Protein AF-A0A7C6ZR10-F1 (afdb_monomer)

Secondary structure (DSSP, 8-state):
---------------------------PPPP------------PPPPPP------GGGEEEEE--GGGGSS---HHHHHHHHHTTPPEEEEEE-SS-STT-TTS--PPPPP-----EEEEEEEEPSS-TT-TTEEEHHHH-HHHHHHHHHHHHH----PPPSS----EEEEEEEEEEEPPTT--EEEEEEEEEE--BSS--EEEEEEESSSSEEEEEEEEPPBTTSPPPPPEEEEEEE--SSS-TTSEEEEEEEEEEETT--S--SEEEEEEEEEEEE------TT----EE-TT-STTSEEEEEEEE-SS----TTHHHHHHHHHHHTT--EEEEE---SSSSTTTS----GGGGGSB---HHHHHHHHHHHS-TTS--EEEEEESTTSSS--GGG-TTTHHHHHHHHHHHHHHHHHHTTTT--EEEE-B-TTSTTT---HHHHHHHHHHHHHHHHHH-TTPEEEEEEES-SSHHHHHHHHHHHHHHTTTS-TT-S-SEEEEEE---TTSEETTEE--SGGGGGSSSS-TTHHHHHHHHHTT-TTPPEEEEEE----GGG---HHHHH-HHHHTT---HHHHHHHHHHHHHIIIIIS---TTS--EEEEEES-SB-EEEETTTTT-TT--SEEEE---SB---BTTTTB-SPPB-HHHHHHHHTT-HHHHHHHTT-------

Foldseek 3Di:
DDDDDDDDDDDDDDDDDDDDDDDDDDDDDDDDDDDDDDDDDDPPDDDDPQPDDDALLQEFEFEFDPVLVPDDQDCVNQVQCQQVQHWHKDKDFDPDQQVPQPQQDADDDDPDDPDAFKDWQDWDDPPPPPPNQKDKVVVRCVPVVVVVVVVCVVDDDDDDDPDDPFDKDKTKMKGKYFADLQFFKKKKKKWKKAAADCDKKKKWKFKDLRSTMTITIMGIHHHPVDHTDDTGMYIYMDGPPDRRPVRMMMMMIMIMDTPPDPDDHRIDIGRITMITGRHDQFQQLAQDDWDAAPQFFAPRTFFEAFEDEQAADDFSCGLLQLLVLCQLLVHQEYEYEQALFRDDPPSTQAGDDPVQLGFRGPVSSVSVNLSSQRPPVRHHAYAYEQAPRRTSYPLLVPPVRLVVNLVSSLVVLLVVLLVCSRRHQEYEYYAACQDPVRHHQLLSLLVSLQSNLVSSCVRRVRYFYESYEHAELAPSSLVSLLSNLVNNVVVDPQQRSGQAYHYAYAFACRADDVRFTDQALCSQPVDVPGSCVSVCVSCVVSNNNQHEYEHQEDFAQQCVVPPDPLQVLQVRNVRRHHHLLRRQVRVLVNCCSQGRSSPDHSSGNGHRYYYYHHAEKDWDACVVVVSPPRGDTHTRGRHQWYGADVVVPRSDTHGGLNSQSSSCPPPPQSSCVSSVNDDPPDD

Sequence (683 aa):
MPGRVQHKIWRIVRMGLHLLVWLGVMTPTPLVAQQHATSRHEPASSPPAATLYLPPHYVQAHIIQPGDFASPWDAADQLPLWQHSLPTPEVVTLPVNALASPTLAHTAPAPATQSFGWKVQMRAAWPFSTHPACRSLSTLTGLRHNMEARLRRAWPTAAPSPSPIIGEYRRRWVCVFPSPAQATNFLVQFSLRLDARAFAEALFVGASTDGRTFWGRRWRTPALTDPSAAEQVQRVYFPPVAPPSAGRVALLWELRQPTQVRQPTGIHLANITVEAFVPPPAGCEQLDPTLALPGAPGNGQVSKGLNLPPYPDLTPTGLAGHVARLRALGVQWVRVEMQGRAGSEPDGLAVPGRGGLLGYVDLKHYDALFDLLCHRKSPIAVLGLLDNMLMPADGWRSRQDAAAYRQGFTTLAAWLAHYYADRVSAWEVWNEPDHVNSYLPPGEFAALLAETGAAIRRSAPTARIVSGGLSSVGPAAVTHLRQTLAALARSVPPGEAFDVMGVHLYPNAEYCTGAQPVRDPTFLYGDTPTVLVRLMQALAAAGYANRPLWVTEIGWNRAGDSNNPATQRCACVAATLVTGIEQAAYLPQAFDILLRESAWPSTAPGVTKVFWYQYADVGLRAAAAGCGDVAGVVDWWYGLYSGVDGGAGIREPQPNPAACTFRAWPDAAAVAACLGQSKSTGE

Nearest PDB structures (foldseek):
  7vrp-assembly1_J  TM=1.927E-01  e=8.535E-02  Infectious bursal disease virus
  2df7-assembly1_O  TM=1.882E-01  e=2.461E-01  Infectious bursal disease virus
  2df7-assembly1_F  TM=1.756E-01  e=2.320E-01  Infectious bursal disease virus
  2df7-assembly1_E  TM=1.601E-01  e=1.945E-01  Infectious bursal disease virus
  2df7-assembly1_J  TM=1.587E-01  e=3.714E-01  Infectious bursal disease virus

Solvent-accessible surface area (backbone atoms only — not comparable to full-atom values): 37681 Å² total; per-residue (Å²): 136,87,80,89,81,90,87,81,90,91,85,89,88,82,91,88,88,83,90,88,83,92,85,90,82,88,82,83,80,85,79,85,80,85,78,91,77,93,76,82,94,70,90,74,74,80,76,79,76,82,72,88,80,72,63,52,70,52,46,50,30,36,47,60,54,79,71,69,65,72,55,87,78,52,71,80,59,40,48,62,33,30,74,73,62,37,56,39,76,47,77,50,76,49,98,57,50,60,80,77,38,89,85,54,48,74,59,73,74,73,79,89,66,95,70,60,42,81,41,79,78,43,77,51,65,75,74,53,87,80,43,72,40,37,44,49,50,82,74,71,40,67,68,57,59,54,50,53,63,44,49,62,70,74,55,90,78,80,86,86,73,100,63,88,79,76,44,77,42,74,51,44,37,42,33,44,43,66,36,63,93,66,46,64,34,33,38,44,34,29,35,38,29,34,35,42,29,97,60,70,36,34,42,34,47,23,44,17,58,79,22,29,56,24,51,34,39,35,35,43,35,37,47,65,92,44,79,55,50,68,78,37,33,38,35,43,35,46,53,67,92,56,85,45,88,76,42,33,40,32,38,42,40,36,44,38,36,56,63,83,64,95,63,82,78,45,70,46,66,42,80,31,33,32,30,38,29,23,73,62,97,60,83,23,23,74,44,76,58,61,45,84,38,90,70,20,50,54,87,18,60,33,31,49,26,31,31,40,63,68,76,65,79,95,32,94,62,36,72,65,43,55,55,50,49,43,54,73,35,65,44,24,31,36,37,32,50,51,54,16,25,34,39,60,86,90,69,22,49,73,34,74,71,74,59,12,53,53,50,28,48,53,58,72,58,54,50,56,52,44,59,62,30,52,29,92,92,68,54,33,28,31,36,41,32,44,40,84,45,36,35,27,36,69,35,73,81,33,91,87,36,28,66,61,38,44,52,33,50,29,52,52,50,19,48,51,36,38,77,35,35,46,50,37,23,25,38,29,44,33,65,19,42,67,32,89,94,50,55,40,60,33,60,60,42,26,48,46,35,40,54,28,36,58,37,25,43,73,46,21,73,69,42,40,32,28,51,21,27,30,60,41,71,43,74,66,38,46,47,42,48,48,48,17,50,61,37,32,60,75,77,44,63,70,50,66,58,39,59,29,42,30,27,24,55,64,65,37,85,88,38,49,65,83,95,41,36,38,71,60,58,66,52,51,55,73,31,82,63,23,40,61,46,59,53,52,52,50,32,39,77,56,57,35,56,80,42,30,33,31,32,66,28,32,56,50,36,21,41,57,72,55,87,50,69,35,34,73,65,18,60,78,56,54,54,43,45,34,35,49,67,51,37,22,58,37,53,51,51,43,50,39,44,55,40,38,64,31,73,57,56,58,85,40,52,47,51,39,34,43,16,36,36,28,52,42,21,44,74,38,47,16,61,84,67,67,32,63,90,47,72,57,58,20,66,45,28,27,30,28,19,38,44,70,35,79,88,83,63,33,58,57,63,45,75,42,59,31,32,46,17,59,37,31,48,88,42,66,68,50,28,29,51,58,70,71,51,65,79,79,81,85,124

Radius of gyration: 30.38 Å; Cα contacts (8 Å, |Δi|>4): 1352; chains: 1; bounding box: 82×98×106 Å

pLDDT: mean 80.81, std 20.82, range [21.16, 98.62]

Mean predicted aligned error: 11.19 Å

Structure (mmCIF, N/CA/C/O backbone):
data_AF-A0A7C6ZR10-F1
#
_entry.id   AF-A0A7C6ZR10-F1
#
loop_
_atom_site.group_PDB
_atom_site.id
_atom_site.type_symbol
_atom_site.label_atom_id
_atom_site.label_alt_id
_atom_site.label_comp_id
_atom_site.label_asym_id
_atom_site.label_entity_id
_atom_site.label_seq_id
_atom_site.pdbx_PDB_ins_code
_atom_site.Cartn_x
_atom_site.Cartn_y
_atom_site.Cartn_z
_atom_site.occupancy
_atom_site.B_iso_or_equiv
_atom_site.auth_seq_id
_atom_site.auth_comp_id
_atom_site.auth_asym_id
_atom_site.auth_atom_id
_atom_site.pdbx_PDB_model_num
ATOM 1 N N . MET A 1 1 ? 11.489 62.388 -25.704 1.00 27.64 1 MET A N 1
ATOM 2 C CA . MET A 1 1 ? 12.179 63.555 -25.097 1.00 27.64 1 MET A CA 1
ATOM 3 C C . MET A 1 1 ? 11.130 64.436 -24.435 1.00 27.64 1 MET A C 1
ATOM 5 O O . MET A 1 1 ? 10.022 64.424 -24.959 1.00 27.64 1 MET A O 1
ATOM 9 N N . PRO A 1 2 ? 11.460 65.259 -23.424 1.00 46.97 2 PRO A N 1
ATOM 10 C CA . PRO A 1 2 ? 12.536 65.185 -22.421 1.00 46.97 2 PRO A CA 1
ATOM 11 C C . PRO A 1 2 ? 11.938 64.731 -21.056 1.00 46.97 2 PRO A C 1
ATOM 13 O O . PRO A 1 2 ? 10.775 64.364 -21.004 1.00 46.97 2 PRO A O 1
ATOM 16 N N . GLY A 1 3 ? 12.623 64.673 -19.913 1.00 26.97 3 GLY A N 1
ATOM 17 C CA . GLY A 1 3 ? 14.030 64.904 -19.583 1.00 26.97 3 GLY A CA 1
ATOM 18 C C . GLY A 1 3 ? 14.191 65.234 -18.087 1.00 26.97 3 GLY A C 1
ATOM 19 O O . GLY A 1 3 ? 13.310 65.821 -17.479 1.00 26.97 3 GLY A O 1
ATOM 20 N N . ARG A 1 4 ? 15.328 64.803 -17.529 1.00 32.53 4 ARG A N 1
ATOM 21 C CA . ARG A 1 4 ? 15.883 64.973 -16.161 1.00 32.53 4 ARG A CA 1
ATOM 22 C C . ARG A 1 4 ? 15.639 66.366 -15.516 1.00 32.53 4 ARG A C 1
ATOM 24 O O . ARG A 1 4 ? 15.457 67.336 -16.235 1.00 32.53 4 ARG A O 1
ATOM 31 N N . VAL A 1 5 ? 15.729 66.534 -14.185 1.00 31.62 5 VAL A N 1
ATOM 32 C CA . VAL A 1 5 ? 17.011 66.758 -13.459 1.00 31.62 5 VAL A CA 1
ATOM 33 C C . VAL A 1 5 ? 16.896 66.579 -11.922 1.00 31.62 5 VAL A C 1
ATOM 35 O O . VAL A 1 5 ? 16.023 67.158 -11.298 1.00 31.62 5 VAL A O 1
ATOM 38 N N . GLN A 1 6 ? 17.820 65.761 -11.378 1.00 34.88 6 GLN A N 1
ATOM 39 C CA . GLN A 1 6 ? 18.678 65.860 -10.160 1.00 34.88 6 GLN A CA 1
ATOM 40 C C . GLN A 1 6 ? 18.198 66.639 -8.904 1.00 34.88 6 GLN A C 1
ATOM 42 O O . GLN A 1 6 ? 17.673 67.735 -9.008 1.00 34.88 6 GLN A O 1
ATOM 47 N N . HIS A 1 7 ? 18.430 66.159 -7.670 1.00 30.08 7 HIS A N 1
ATOM 48 C CA . HIS A 1 7 ? 19.709 66.090 -6.902 1.00 30.08 7 HIS A CA 1
ATOM 49 C C . HIS A 1 7 ? 19.491 65.258 -5.585 1.00 30.08 7 HIS A C 1
ATOM 51 O O . HIS A 1 7 ? 18.345 64.940 -5.303 1.00 30.08 7 HIS A O 1
ATOM 57 N N . LYS A 1 8 ? 20.441 64.874 -4.694 1.00 27.59 8 LYS A N 1
ATOM 58 C CA . LYS A 1 8 ? 21.928 64.938 -4.579 1.00 27.59 8 LYS A CA 1
ATOM 59 C C . LYS A 1 8 ? 22.445 63.866 -3.564 1.00 27.59 8 LYS A C 1
ATOM 61 O O . LYS A 1 8 ? 21.877 63.755 -2.493 1.00 27.59 8 LYS A O 1
ATOM 66 N N . ILE A 1 9 ? 23.541 63.161 -3.901 1.00 28.66 9 ILE A N 1
ATOM 67 C CA . ILE A 1 9 ? 24.805 62.933 -3.127 1.00 28.66 9 ILE A CA 1
ATOM 68 C C . ILE A 1 9 ? 24.688 62.621 -1.602 1.00 28.66 9 ILE A C 1
ATOM 70 O O . ILE A 1 9 ? 24.201 63.449 -0.847 1.00 28.66 9 ILE A O 1
ATOM 74 N N . TRP A 1 10 ? 25.191 61.483 -1.083 1.00 23.75 10 TRP A N 1
ATOM 75 C CA . TRP A 1 10 ? 26.633 61.226 -0.822 1.00 23.75 10 TRP A CA 1
ATOM 76 C C . TRP A 1 10 ? 27.154 59.809 -1.160 1.00 23.75 10 TRP A C 1
ATOM 78 O O . TRP A 1 10 ? 26.401 58.851 -1.298 1.00 23.75 10 TRP A O 1
ATOM 88 N N . ARG A 1 11 ? 28.484 59.709 -1.327 1.00 24.95 11 ARG A N 1
ATOM 89 C CA . ARG A 1 11 ? 29.284 58.520 -1.704 1.00 24.95 11 ARG A CA 1
ATOM 90 C C . ARG A 1 11 ? 30.272 58.156 -0.585 1.00 24.95 11 ARG A C 1
ATOM 92 O O . ARG A 1 11 ? 30.678 59.052 0.142 1.00 24.95 11 ARG A O 1
ATOM 99 N N . ILE A 1 12 ? 30.829 56.939 -0.631 1.00 24.28 12 ILE A N 1
ATOM 100 C CA . ILE A 1 12 ? 32.286 56.705 -0.794 1.00 24.28 12 ILE A CA 1
ATOM 101 C C . ILE A 1 12 ? 32.514 55.314 -1.426 1.00 24.28 12 ILE A C 1
ATOM 103 O O . ILE A 1 12 ? 31.670 54.431 -1.312 1.00 24.28 12 ILE A O 1
ATOM 107 N N . VAL A 1 13 ? 33.602 55.163 -2.194 1.00 22.56 13 VAL A N 1
ATOM 108 C CA . VAL A 1 13 ? 33.908 54.015 -3.075 1.00 22.56 13 VAL A CA 1
ATOM 109 C C . VAL A 1 13 ? 35.422 53.775 -3.115 1.00 22.56 13 VAL A C 1
ATOM 111 O O . VAL A 1 13 ? 36.155 54.754 -3.250 1.00 22.56 13 VAL A O 1
ATOM 114 N N . ARG A 1 14 ? 35.857 52.501 -3.100 1.00 23.08 14 ARG A N 1
ATOM 115 C CA . ARG A 1 14 ? 36.974 51.864 -3.866 1.00 23.08 14 ARG A CA 1
ATOM 116 C C . ARG A 1 14 ? 37.272 50.492 -3.225 1.00 23.08 14 ARG A C 1
ATOM 118 O O . ARG A 1 14 ? 37.330 50.430 -2.008 1.00 23.08 14 ARG A O 1
ATOM 125 N N . MET A 1 15 ? 37.330 49.338 -3.902 1.00 21.16 15 MET A N 1
ATOM 126 C CA . MET A 1 15 ? 37.845 48.930 -5.228 1.00 21.16 15 MET A CA 1
ATOM 127 C C . MET A 1 15 ? 39.382 48.840 -5.294 1.00 21.16 15 MET A C 1
ATOM 129 O O . MET A 1 15 ? 40.059 49.863 -5.275 1.00 21.16 15 MET A O 1
ATOM 133 N N . GLY A 1 16 ? 39.899 47.614 -5.445 1.00 22.11 16 GLY A N 1
ATOM 134 C CA . GLY A 1 16 ? 41.313 47.281 -5.665 1.00 22.11 16 GLY A CA 1
ATOM 135 C C . GLY A 1 16 ? 41.490 45.767 -5.863 1.00 22.11 16 GLY A C 1
ATOM 136 O O . GLY A 1 16 ? 40.856 44.986 -5.161 1.00 22.11 16 GLY A O 1
ATOM 137 N N . LEU A 1 17 ? 42.291 45.358 -6.849 1.00 21.75 17 LEU A N 1
ATOM 138 C CA . LEU A 1 17 ? 42.431 43.980 -7.346 1.00 21.75 17 LEU A CA 1
ATOM 139 C C . LEU A 1 17 ? 43.896 43.513 -7.211 1.00 21.75 17 LEU A C 1
ATOM 141 O O . LEU A 1 17 ? 44.779 44.337 -7.430 1.00 21.75 17 LEU A O 1
ATOM 145 N N . HIS A 1 18 ? 44.111 42.214 -6.936 1.00 22.31 18 HIS A N 1
ATOM 146 C CA . HIS A 1 18 ? 45.232 41.333 -7.363 1.00 22.31 18 HIS A CA 1
ATOM 147 C C . HIS A 1 18 ? 45.908 40.458 -6.279 1.00 22.31 18 HIS A C 1
ATOM 149 O O . HIS A 1 18 ? 46.456 40.946 -5.303 1.00 22.31 18 HIS A O 1
ATOM 155 N N . LEU A 1 19 ? 45.883 39.148 -6.573 1.00 21.31 19 LEU A N 1
ATOM 156 C CA . LEU A 1 19 ? 46.876 38.067 -6.398 1.00 21.31 19 LEU A CA 1
ATOM 157 C C . LEU A 1 19 ? 47.923 38.040 -5.251 1.00 21.31 19 LEU A C 1
ATOM 159 O O . LEU A 1 19 ? 48.692 38.973 -5.064 1.00 21.31 19 LEU A O 1
ATOM 163 N N . LEU A 1 20 ? 48.104 36.791 -4.773 1.00 21.50 20 LEU A N 1
ATOM 164 C CA . LEU A 1 20 ? 49.349 36.050 -4.446 1.00 21.50 20 LEU A CA 1
ATOM 165 C C . LEU A 1 20 ? 49.719 35.729 -2.972 1.00 21.50 20 LEU A C 1
ATOM 167 O O . LEU A 1 20 ? 49.649 36.557 -2.077 1.00 21.50 20 LEU A O 1
ATOM 171 N N . VAL A 1 21 ? 50.233 34.491 -2.831 1.00 22.77 21 VAL A N 1
ATOM 172 C CA . VAL A 1 21 ? 50.968 33.841 -1.716 1.00 22.77 21 VAL A CA 1
ATOM 173 C C . VAL A 1 21 ? 50.175 33.189 -0.557 1.00 22.77 21 VAL A C 1
ATOM 175 O O . VAL A 1 21 ? 49.739 33.812 0.400 1.00 22.77 21 VAL A O 1
ATOM 178 N N . TRP A 1 22 ? 50.102 31.857 -0.677 1.00 21.84 22 TRP A N 1
ATOM 179 C CA . TRP A 1 22 ? 50.227 30.792 0.337 1.00 21.84 22 TRP A CA 1
ATOM 180 C C . TRP A 1 22 ? 50.528 31.130 1.814 1.00 21.84 22 TRP A C 1
ATOM 182 O O . TRP A 1 22 ? 51.538 31.760 2.108 1.00 21.84 22 TRP A O 1
ATOM 192 N N . LEU A 1 23 ? 49.743 30.499 2.705 1.00 23.47 23 LEU A N 1
ATOM 193 C CA . LEU A 1 23 ? 50.042 29.854 4.012 1.00 23.47 23 LEU A CA 1
ATOM 194 C C . LEU A 1 23 ? 48.707 29.836 4.803 1.00 23.47 23 LEU A C 1
ATOM 196 O O . LEU A 1 23 ? 48.023 30.847 4.854 1.00 23.47 23 LEU A O 1
ATOM 200 N N . GLY A 1 24 ? 48.218 28.764 5.428 1.00 22.91 24 GLY A N 1
ATOM 201 C CA . GLY A 1 24 ? 48.812 27.456 5.691 1.00 22.91 24 GLY A CA 1
ATOM 202 C C . GLY A 1 24 ? 48.509 27.008 7.126 1.00 22.91 24 GLY A C 1
ATOM 203 O O . GLY A 1 24 ? 49.420 26.995 7.943 1.00 22.91 24 GLY A O 1
ATOM 204 N N . VAL A 1 25 ? 47.255 26.656 7.449 1.00 24.30 25 VAL A N 1
ATOM 205 C CA . VAL A 1 25 ? 46.888 26.018 8.733 1.00 24.30 25 VAL A CA 1
ATOM 206 C C . VAL A 1 25 ? 45.865 24.909 8.487 1.00 24.30 25 VAL A C 1
ATOM 208 O O . VAL A 1 25 ? 44.813 25.142 7.897 1.00 24.30 25 VAL A O 1
ATOM 211 N N . MET A 1 26 ? 46.192 23.701 8.944 1.00 23.31 26 MET A N 1
ATOM 212 C CA . MET A 1 26 ? 45.319 22.524 8.925 1.00 23.31 26 MET A CA 1
ATOM 213 C C . MET A 1 26 ? 44.496 22.464 10.218 1.00 23.31 26 MET A C 1
ATOM 215 O O . MET A 1 26 ? 45.027 22.745 11.291 1.00 23.31 26 MET A O 1
ATOM 219 N N . THR A 1 27 ? 43.249 21.998 10.145 1.00 26.72 27 THR A N 1
ATOM 220 C CA . THR A 1 27 ? 42.498 21.486 11.306 1.00 26.72 27 THR A CA 1
ATOM 221 C C . THR A 1 27 ? 41.860 20.129 10.964 1.00 26.72 27 THR A C 1
ATOM 223 O O . THR A 1 27 ? 41.695 19.818 9.782 1.00 26.72 27 THR A O 1
ATOM 226 N N . PRO A 1 28 ? 41.647 19.240 11.955 1.00 27.89 28 PRO A N 1
ATOM 227 C CA . PRO A 1 28 ? 41.935 17.823 11.732 1.00 27.89 28 PRO A CA 1
ATOM 228 C C . PRO A 1 28 ? 40.717 16.934 11.449 1.00 27.89 28 PRO A C 1
ATOM 230 O O . PRO A 1 28 ? 39.639 17.095 12.017 1.00 27.89 28 PRO A O 1
ATOM 233 N N . THR A 1 29 ? 40.956 15.890 10.655 1.00 26.28 29 THR A N 1
ATOM 234 C CA . THR A 1 29 ? 40.127 14.678 10.598 1.00 26.28 29 THR A CA 1
ATOM 235 C C . THR A 1 29 ? 40.167 13.919 11.934 1.00 26.28 29 THR A C 1
ATOM 237 O O . THR A 1 29 ? 41.268 13.700 12.450 1.00 26.28 29 THR A O 1
ATOM 240 N N . PRO A 1 30 ? 39.031 13.445 12.480 1.00 26.52 30 PRO A N 1
ATOM 241 C CA . PRO A 1 30 ? 39.033 12.611 13.680 1.00 26.52 30 PRO A CA 1
ATOM 242 C C . PRO A 1 30 ? 39.607 11.216 13.383 1.00 26.52 30 PRO A C 1
ATOM 244 O O . PRO A 1 30 ? 39.199 10.553 12.429 1.00 26.52 30 PRO A O 1
ATOM 247 N N . LEU A 1 31 ? 40.554 10.765 14.212 1.00 23.89 31 LEU A N 1
ATOM 248 C CA . LEU A 1 31 ? 41.134 9.425 14.110 1.00 23.89 31 LEU A CA 1
ATOM 249 C C . LEU A 1 31 ? 40.133 8.344 14.537 1.00 23.89 31 LEU A C 1
ATOM 251 O O . LEU A 1 31 ? 39.515 8.433 15.597 1.00 23.89 31 LEU A O 1
ATOM 255 N N . VAL A 1 32 ? 40.088 7.255 13.769 1.00 25.64 32 VAL A N 1
ATOM 256 C CA . VAL A 1 32 ? 39.529 5.977 14.225 1.00 25.64 32 VAL A CA 1
ATOM 257 C C . VAL A 1 32 ? 40.516 5.348 15.209 1.00 25.64 32 VAL A C 1
ATOM 259 O O . VAL A 1 32 ? 41.587 4.889 14.815 1.00 25.64 32 VAL A O 1
ATOM 262 N N . ALA A 1 33 ? 40.162 5.319 16.493 1.00 24.83 33 ALA A N 1
ATOM 263 C CA . ALA A 1 33 ? 40.955 4.641 17.512 1.00 24.83 33 ALA A CA 1
ATOM 264 C C . ALA A 1 33 ? 40.748 3.118 17.430 1.00 24.83 33 ALA A C 1
ATOM 266 O O . ALA A 1 33 ? 39.681 2.602 17.763 1.00 24.83 33 ALA A O 1
ATOM 267 N N . GLN A 1 34 ? 41.784 2.387 17.015 1.00 26.94 34 GLN A N 1
ATOM 268 C CA . GLN A 1 34 ? 41.838 0.935 17.176 1.00 26.94 34 GLN A CA 1
ATOM 269 C C . GLN A 1 34 ? 42.057 0.597 18.656 1.00 26.94 34 GLN A C 1
ATOM 271 O O . GLN A 1 34 ? 43.109 0.906 19.212 1.00 26.94 34 GLN A O 1
ATOM 276 N N . GLN A 1 35 ? 41.098 -0.083 19.287 1.00 27.00 35 GLN A N 1
ATOM 277 C CA . GLN A 1 35 ? 41.324 -0.755 20.567 1.00 27.00 35 GLN A CA 1
ATOM 278 C C . GLN A 1 35 ? 41.485 -2.259 20.340 1.00 27.00 35 GLN A C 1
ATOM 280 O O . GLN A 1 35 ? 40.535 -2.963 20.002 1.00 27.00 35 GLN A O 1
ATOM 285 N N . HIS A 1 36 ? 42.704 -2.756 20.552 1.00 25.41 36 HIS A N 1
ATOM 286 C CA . HIS A 1 36 ? 42.947 -4.184 20.720 1.00 25.41 36 HIS A CA 1
ATOM 287 C C . HIS A 1 36 ? 42.427 -4.630 22.090 1.00 25.41 36 HIS A C 1
ATOM 289 O O . HIS A 1 36 ? 42.978 -4.243 23.118 1.00 25.41 36 HIS A O 1
ATOM 295 N N . ALA A 1 37 ? 41.411 -5.491 22.096 1.00 26.48 37 ALA A N 1
ATOM 296 C CA . ALA A 1 37 ? 41.011 -6.263 23.266 1.00 26.48 37 ALA A CA 1
ATOM 297 C C . ALA A 1 37 ? 41.234 -7.752 22.975 1.00 26.48 37 ALA A C 1
ATOM 299 O O . ALA A 1 37 ? 40.642 -8.319 22.058 1.00 26.48 37 ALA A O 1
ATOM 300 N N . THR A 1 38 ? 42.123 -8.382 23.738 1.00 23.98 38 THR A N 1
ATOM 301 C CA . THR A 1 38 ? 42.420 -9.812 23.652 1.00 23.98 38 THR A CA 1
ATOM 302 C C . THR A 1 38 ? 41.383 -10.617 24.436 1.00 23.98 38 THR A C 1
ATOM 304 O O . THR A 1 38 ? 41.358 -10.591 25.664 1.00 23.98 38 THR A O 1
ATOM 307 N N . SER A 1 39 ? 40.547 -11.390 23.742 1.00 25.25 39 SER A N 1
ATOM 308 C CA . SER A 1 39 ? 39.696 -12.415 24.359 1.00 25.25 39 SER A CA 1
ATOM 309 C C . SER A 1 39 ? 39.753 -13.731 23.575 1.00 25.25 39 SER A C 1
ATOM 311 O O . SER A 1 39 ? 40.222 -13.788 22.437 1.00 25.25 39 SER A O 1
ATOM 313 N N . ARG A 1 40 ? 39.426 -14.830 24.262 1.00 25.64 40 ARG A N 1
ATOM 314 C CA . ARG A 1 40 ? 39.811 -16.199 23.882 1.00 25.64 40 ARG A CA 1
ATOM 315 C C . ARG A 1 40 ? 38.924 -16.763 22.767 1.00 25.64 40 ARG A C 1
ATOM 317 O O . ARG A 1 40 ? 37.765 -16.388 22.641 1.00 25.64 40 ARG A O 1
ATOM 324 N N . HIS A 1 41 ? 39.474 -17.693 21.985 1.00 26.36 41 HIS A N 1
ATOM 325 C CA . HIS A 1 41 ? 38.727 -18.432 20.966 1.00 26.36 41 HIS A CA 1
ATOM 326 C C . HIS A 1 41 ? 37.628 -19.315 21.578 1.00 26.36 41 HIS A C 1
ATOM 328 O O . HIS A 1 41 ? 37.932 -20.298 22.248 1.00 26.36 41 HIS A O 1
ATOM 334 N N . GLU A 1 42 ? 36.382 -19.038 21.204 1.00 24.59 42 GLU A N 1
ATOM 335 C CA . GLU A 1 42 ? 35.335 -20.044 21.010 1.00 24.59 42 GLU A CA 1
ATOM 336 C C . GLU A 1 42 ? 34.738 -19.848 19.603 1.00 24.59 42 GLU A C 1
ATOM 338 O O . GLU A 1 42 ? 34.663 -18.709 19.126 1.00 24.59 42 GLU A O 1
ATOM 343 N N . PRO A 1 43 ? 34.341 -20.922 18.895 1.00 23.78 43 PRO A N 1
ATOM 344 C CA . PRO A 1 43 ? 33.816 -20.826 17.538 1.00 23.78 43 PRO A CA 1
ATOM 345 C C . PRO A 1 43 ? 32.357 -20.353 17.556 1.00 23.78 43 PRO A C 1
ATOM 347 O O . PRO A 1 43 ? 31.423 -21.144 17.429 1.00 23.78 43 PRO A O 1
ATOM 350 N N . ALA A 1 44 ? 32.160 -19.042 17.701 1.00 25.23 44 ALA A N 1
ATOM 351 C CA . ALA A 1 44 ? 30.849 -18.428 17.548 1.00 25.23 44 ALA A CA 1
ATOM 352 C C . ALA A 1 44 ? 30.308 -18.686 16.132 1.00 25.23 44 ALA A C 1
ATOM 354 O O . ALA A 1 44 ? 30.916 -18.307 15.127 1.00 25.23 44 ALA A O 1
ATOM 355 N N . SER A 1 45 ? 29.147 -19.337 16.071 1.00 27.38 45 SER A N 1
ATOM 356 C CA . SER A 1 45 ? 28.365 -19.550 14.855 1.00 27.38 45 SER A CA 1
ATOM 357 C C . SER A 1 45 ? 28.213 -18.255 14.058 1.00 27.38 45 SER A C 1
ATOM 359 O O . SER A 1 45 ? 27.903 -17.211 14.637 1.00 27.38 45 SER A O 1
ATOM 361 N N . SER A 1 46 ? 28.371 -18.336 12.733 1.00 25.19 46 SER A N 1
ATOM 362 C CA . SER A 1 46 ? 28.172 -17.208 11.820 1.00 25.19 46 SER A CA 1
ATOM 363 C C . SER A 1 46 ? 26.864 -16.470 12.137 1.00 25.19 46 SER A C 1
ATOM 365 O O . SER A 1 46 ? 25.824 -17.132 12.215 1.00 25.19 46 SER A O 1
ATOM 367 N N . PRO A 1 47 ? 26.868 -15.132 12.292 1.00 23.31 47 PRO A N 1
ATOM 368 C CA . PRO A 1 47 ? 25.617 -14.401 12.416 1.00 23.31 47 PRO A CA 1
ATOM 369 C C . PRO A 1 47 ? 24.782 -14.648 11.150 1.00 23.31 47 PRO A C 1
ATOM 371 O O . PRO A 1 47 ? 25.353 -14.692 10.050 1.00 23.31 47 PRO A O 1
ATOM 374 N N . PRO A 1 48 ? 23.452 -14.828 11.264 1.00 27.81 48 PRO A N 1
ATOM 375 C CA . PRO A 1 48 ? 22.603 -14.929 10.087 1.00 27.81 48 PRO A CA 1
ATOM 376 C C . PRO A 1 48 ? 22.813 -13.676 9.239 1.00 27.81 48 PRO A C 1
ATOM 378 O O . PRO A 1 48 ? 22.847 -12.563 9.767 1.00 27.81 48 PRO A O 1
ATOM 381 N N . ALA A 1 49 ? 23.015 -13.866 7.934 1.00 28.09 49 ALA A N 1
ATOM 382 C CA . ALA A 1 49 ? 23.295 -12.767 7.022 1.00 28.09 49 ALA A CA 1
ATOM 383 C C . ALA A 1 49 ? 22.217 -11.689 7.174 1.00 28.09 49 ALA A C 1
ATOM 385 O O . ALA A 1 49 ? 21.038 -11.995 6.993 1.00 28.09 49 ALA A O 1
ATOM 386 N N . ALA A 1 50 ? 22.632 -10.459 7.498 1.00 30.45 50 ALA A N 1
ATOM 387 C CA . ALA A 1 50 ? 21.737 -9.316 7.621 1.00 30.45 50 ALA A CA 1
ATOM 388 C C . ALA A 1 50 ? 20.909 -9.203 6.335 1.00 30.45 50 ALA A C 1
ATOM 390 O O . ALA A 1 50 ? 21.430 -8.878 5.263 1.00 30.45 50 ALA A O 1
ATOM 391 N N . THR A 1 51 ? 19.635 -9.579 6.423 1.00 39.72 51 THR A N 1
ATOM 392 C CA . THR A 1 51 ? 18.739 -9.639 5.275 1.00 39.72 51 THR A CA 1
ATOM 393 C C . THR A 1 51 ? 18.533 -8.226 4.762 1.00 39.72 51 THR A C 1
ATOM 395 O O . THR A 1 51 ? 18.186 -7.340 5.536 1.00 39.72 51 THR A O 1
ATOM 398 N N . LEU A 1 52 ? 18.773 -8.025 3.459 1.00 51.12 52 LEU A N 1
ATOM 399 C CA . LEU A 1 52 ? 18.699 -6.726 2.788 1.00 51.12 52 LEU A CA 1
ATOM 400 C C . LEU A 1 52 ? 17.303 -6.101 2.928 1.00 51.12 52 LEU A C 1
ATOM 402 O O . LEU A 1 52 ? 16.469 -6.229 2.029 1.00 51.12 52 LEU A O 1
ATOM 406 N N . TYR A 1 53 ? 17.091 -5.363 4.009 1.00 53.97 53 TYR A N 1
ATOM 407 C CA . TYR A 1 53 ? 16.154 -4.264 4.014 1.00 53.97 53 TYR A CA 1
ATOM 408 C C . TYR A 1 53 ? 16.918 -3.023 3.531 1.00 53.97 53 TYR A C 1
ATOM 410 O O . TYR A 1 53 ? 17.902 -2.601 4.136 1.00 53.97 53 TYR A O 1
ATOM 418 N N . LEU A 1 54 ? 16.513 -2.507 2.373 1.00 62.88 54 LEU A N 1
ATOM 419 C CA . LEU A 1 54 ? 16.946 -1.218 1.843 1.00 62.88 54 LEU A CA 1
ATOM 420 C C . LEU A 1 54 ? 15.729 -0.297 1.957 1.00 62.88 54 LEU A C 1
ATOM 422 O O . LEU A 1 54 ? 14.655 -0.714 1.517 1.00 62.88 54 LEU A O 1
ATOM 426 N N . PRO A 1 55 ? 15.844 0.907 2.539 1.00 60.19 55 PRO A N 1
ATOM 427 C CA . PRO A 1 55 ? 14.686 1.767 2.695 1.00 60.19 55 PRO A CA 1
ATOM 428 C C . PRO A 1 55 ? 14.298 2.334 1.317 1.00 60.19 55 PRO A C 1
ATOM 430 O O . PRO A 1 55 ? 15.154 2.446 0.428 1.00 60.19 55 PRO A O 1
ATOM 433 N N . PRO A 1 56 ? 13.017 2.682 1.114 1.00 57.88 56 PRO A N 1
ATOM 434 C CA . PRO A 1 56 ? 12.403 2.766 -0.215 1.00 57.88 56 PRO A CA 1
ATOM 435 C C . PRO A 1 56 ? 13.084 3.739 -1.184 1.00 57.88 56 PRO A C 1
ATOM 437 O O . PRO A 1 56 ? 13.077 3.506 -2.384 1.00 57.88 56 PRO A O 1
ATOM 440 N N . HIS A 1 57 ? 13.736 4.791 -0.687 1.00 65.56 57 HIS A N 1
ATOM 441 C CA . HIS A 1 57 ? 14.415 5.789 -1.517 1.00 65.56 57 HIS A CA 1
ATOM 442 C C . HIS A 1 57 ? 15.728 5.306 -2.173 1.00 65.56 57 HIS A C 1
ATOM 444 O O . HIS A 1 57 ? 16.196 5.942 -3.115 1.00 65.56 57 HIS A O 1
ATOM 450 N N . TYR A 1 58 ? 16.324 4.184 -1.740 1.00 73.31 58 TYR A N 1
ATOM 451 C CA . TYR A 1 58 ? 17.518 3.616 -2.400 1.00 73.31 58 TYR A CA 1
ATOM 452 C C . TYR A 1 58 ? 17.192 2.627 -3.527 1.00 73.31 58 TYR A C 1
ATOM 454 O O . TYR A 1 58 ? 18.081 2.297 -4.320 1.00 73.31 58 TYR A O 1
ATOM 462 N N . VAL A 1 59 ? 15.954 2.123 -3.586 1.00 84.31 59 VAL A N 1
ATOM 463 C CA . VAL A 1 59 ? 15.535 1.068 -4.515 1.00 84.31 59 VAL A CA 1
ATOM 464 C C . VAL A 1 59 ? 14.540 1.622 -5.521 1.00 84.31 59 VAL A C 1
ATOM 466 O O . VAL A 1 59 ? 13.446 2.044 -5.170 1.00 84.31 59 VAL A O 1
ATOM 469 N N . GLN A 1 60 ? 14.892 1.535 -6.799 1.00 87.56 60 GLN A N 1
ATOM 470 C CA . GLN A 1 60 ? 13.973 1.795 -7.896 1.00 87.56 60 GLN A CA 1
ATOM 471 C C . GLN A 1 60 ? 13.507 0.464 -8.480 1.00 87.56 60 GLN A C 1
ATOM 473 O O . GLN A 1 60 ? 14.215 -0.183 -9.261 1.00 87.56 60 GLN A O 1
ATOM 478 N N . ALA A 1 61 ? 12.329 0.033 -8.040 1.00 90.94 61 ALA A N 1
ATOM 479 C CA . ALA A 1 61 ? 11.666 -1.157 -8.544 1.00 90.94 61 ALA A CA 1
ATOM 480 C C . ALA A 1 61 ? 10.922 -0.861 -9.855 1.00 90.94 61 ALA A C 1
ATOM 482 O O . ALA A 1 61 ? 10.362 0.213 -10.034 1.00 90.94 61 ALA A O 1
ATOM 483 N N . HIS A 1 62 ? 10.912 -1.829 -10.770 1.00 92.50 62 HIS A N 1
ATOM 484 C CA . HIS A 1 62 ? 10.195 -1.785 -12.044 1.00 92.50 62 HIS A CA 1
ATOM 485 C C . HIS A 1 62 ? 9.522 -3.133 -12.257 1.00 92.50 62 HIS A C 1
ATOM 487 O O . HIS A 1 62 ? 10.209 -4.151 -12.350 1.00 92.50 62 HIS A O 1
ATOM 493 N N . ILE A 1 63 ? 8.201 -3.153 -12.374 1.00 93.38 63 ILE A N 1
ATOM 494 C CA . ILE A 1 63 ? 7.444 -4.345 -12.753 1.00 93.38 63 ILE A CA 1
ATOM 495 C C . ILE A 1 63 ? 7.237 -4.291 -14.264 1.00 93.38 63 ILE A C 1
ATOM 497 O O . ILE A 1 63 ? 6.652 -3.339 -14.776 1.00 93.38 63 ILE A O 1
ATOM 501 N N . ILE A 1 64 ? 7.736 -5.293 -14.990 1.00 92.62 64 ILE A N 1
ATOM 502 C CA . ILE A 1 64 ? 7.437 -5.441 -16.415 1.00 92.62 64 ILE A CA 1
ATOM 503 C C . ILE A 1 64 ? 6.026 -6.006 -16.552 1.00 92.62 64 ILE A C 1
ATOM 505 O O . ILE A 1 64 ? 5.768 -7.138 -16.142 1.00 92.62 64 ILE A O 1
ATOM 509 N N . GLN A 1 65 ? 5.119 -5.245 -17.157 1.00 87.88 65 GLN A N 1
ATOM 510 C CA . GLN A 1 65 ? 3.747 -5.683 -17.409 1.00 87.88 65 GLN A CA 1
ATOM 511 C C . GLN A 1 65 ? 3.483 -5.730 -18.924 1.00 87.88 65 GLN A C 1
ATOM 513 O O . GLN A 1 65 ? 4.016 -4.901 -19.662 1.00 87.88 65 GLN A O 1
ATOM 518 N N . PRO A 1 66 ? 2.645 -6.655 -19.437 1.00 82.69 66 PRO A N 1
ATOM 519 C CA . PRO A 1 66 ? 2.301 -6.685 -20.864 1.00 82.69 66 PRO A CA 1
ATOM 520 C C . PRO A 1 66 ? 1.716 -5.356 -21.376 1.00 82.69 66 PRO A C 1
ATOM 522 O O . PRO A 1 66 ? 1.974 -4.965 -22.514 1.00 82.69 66 PRO A O 1
ATOM 525 N N . GLY A 1 67 ? 0.982 -4.638 -20.515 1.00 84.50 67 GLY A N 1
ATOM 526 C CA . GLY A 1 67 ? 0.407 -3.322 -20.808 1.00 84.50 67 GLY A CA 1
ATOM 527 C C . GLY A 1 67 ? 1.440 -2.231 -21.111 1.00 84.50 67 GLY A C 1
ATOM 528 O O . GLY A 1 67 ? 1.146 -1.343 -21.912 1.00 84.50 67 GLY A O 1
ATOM 529 N N . ASP A 1 68 ? 2.667 -2.336 -20.581 1.00 90.12 68 ASP A N 1
ATOM 530 C CA . ASP A 1 68 ? 3.759 -1.384 -20.844 1.00 90.12 68 ASP A CA 1
ATOM 531 C C . ASP A 1 68 ? 4.003 -1.209 -22.351 1.00 90.12 68 ASP A C 1
ATOM 533 O O . ASP A 1 68 ? 4.385 -0.134 -22.807 1.00 90.12 68 ASP A O 1
ATOM 537 N N . PHE A 1 69 ? 3.767 -2.265 -23.132 1.00 90.19 69 PHE A N 1
ATOM 538 C CA . PHE A 1 69 ? 4.102 -2.354 -24.552 1.00 90.19 69 PHE A CA 1
ATOM 539 C C . PHE A 1 69 ? 2.875 -2.337 -25.478 1.00 90.19 69 PHE A C 1
ATOM 541 O O . PHE A 1 69 ? 3.030 -2.524 -26.683 1.00 90.19 69 PHE A O 1
ATOM 548 N N . ALA A 1 70 ? 1.668 -2.115 -24.941 1.00 86.06 70 ALA A N 1
ATOM 549 C CA . ALA A 1 70 ? 0.422 -2.130 -25.717 1.00 86.06 70 ALA A CA 1
ATOM 550 C C . ALA A 1 70 ? 0.371 -1.036 -26.804 1.00 86.06 70 ALA A C 1
ATOM 552 O O . ALA A 1 70 ? -0.184 -1.258 -27.879 1.00 86.06 70 ALA A O 1
ATOM 553 N N . SER A 1 71 ? 1.007 0.109 -26.541 1.00 85.50 71 SER A N 1
ATOM 554 C CA . SER A 1 71 ? 1.210 1.201 -27.500 1.00 85.50 71 SER A CA 1
ATOM 555 C C . SER A 1 71 ? 2.704 1.526 -27.621 1.00 85.50 71 SER A C 1
ATOM 557 O O . SER A 1 71 ? 3.413 1.454 -26.608 1.00 85.50 71 SER A O 1
ATOM 559 N N . PRO A 1 72 ? 3.206 1.939 -28.802 1.00 87.38 72 PRO A N 1
ATOM 560 C CA . PRO A 1 72 ? 4.564 2.465 -28.943 1.00 87.38 72 PRO A CA 1
ATOM 561 C C . PRO A 1 72 ? 4.838 3.605 -27.953 1.00 87.38 72 PRO A C 1
ATOM 563 O O . PRO A 1 72 ? 3.924 4.349 -27.610 1.00 87.38 72 PRO A O 1
ATOM 566 N N . TRP A 1 73 ? 6.082 3.735 -27.497 1.00 89.19 73 TRP A N 1
ATOM 567 C CA . TRP A 1 73 ? 6.552 4.898 -26.736 1.00 89.19 73 TRP A CA 1
ATOM 568 C C . TRP A 1 73 ? 7.240 5.840 -27.715 1.00 89.19 73 TRP A C 1
ATOM 570 O O . TRP A 1 73 ? 8.214 5.431 -28.352 1.00 89.19 73 TRP A O 1
ATOM 580 N N . ASP A 1 74 ? 6.744 7.065 -27.859 1.00 88.06 74 ASP A N 1
ATOM 581 C CA . ASP A 1 74 ? 7.344 8.074 -28.734 1.00 88.06 74 ASP A CA 1
ATOM 582 C C . ASP A 1 74 ? 8.357 8.967 -27.989 1.00 88.06 74 ASP A C 1
ATOM 584 O O . ASP A 1 74 ? 8.703 8.724 -26.833 1.00 88.06 74 ASP A O 1
ATOM 588 N N . ALA A 1 75 ? 8.883 9.997 -28.654 1.00 86.81 75 ALA A N 1
ATOM 589 C CA . ALA A 1 75 ? 9.856 10.897 -28.039 1.00 86.81 75 ALA A CA 1
ATOM 590 C C . ALA A 1 75 ? 9.271 11.758 -26.898 1.00 86.81 75 ALA A C 1
ATOM 592 O O . ALA A 1 75 ? 10.029 12.155 -26.014 1.00 86.81 75 ALA A O 1
ATOM 593 N N . ALA A 1 76 ? 7.964 12.043 -26.902 1.00 87.25 76 ALA A N 1
ATOM 594 C CA . ALA A 1 76 ? 7.293 12.815 -25.858 1.00 87.25 76 ALA A CA 1
ATOM 595 C C . ALA A 1 76 ? 7.030 11.961 -24.607 1.00 87.25 76 ALA A C 1
ATOM 597 O O . ALA A 1 76 ? 7.217 12.447 -23.496 1.00 87.25 76 ALA A O 1
ATOM 598 N N . ASP A 1 77 ? 6.704 10.678 -24.785 1.00 88.12 77 ASP A N 1
ATOM 599 C CA . ASP A 1 77 ? 6.647 9.679 -23.709 1.00 88.12 77 ASP A CA 1
ATOM 600 C C . ASP A 1 77 ? 8.045 9.404 -23.099 1.00 88.12 77 ASP A C 1
ATOM 602 O O . ASP A 1 77 ? 8.200 9.249 -21.886 1.00 88.12 77 ASP A O 1
ATOM 606 N N . GLN A 1 78 ? 9.084 9.305 -23.941 1.00 88.56 78 GLN A N 1
ATOM 607 C CA . GLN A 1 78 ? 10.429 8.875 -23.526 1.00 88.56 78 GLN A CA 1
ATOM 608 C C . GLN A 1 78 ? 11.268 9.974 -22.860 1.00 88.56 78 GLN A C 1
ATOM 610 O O . GLN A 1 78 ? 12.032 9.687 -21.935 1.00 88.56 78 GLN A O 1
ATOM 615 N N . LEU A 1 79 ? 11.188 11.215 -23.353 1.00 84.62 79 LEU A N 1
ATOM 616 C CA . LEU A 1 79 ? 12.087 12.290 -22.927 1.00 84.62 79 LEU A CA 1
ATOM 617 C C . LEU A 1 79 ? 11.954 12.650 -21.432 1.00 84.62 79 LEU A C 1
ATOM 619 O O . LEU A 1 79 ? 13.005 12.740 -20.794 1.00 84.62 79 LEU A O 1
ATOM 623 N N . PRO A 1 80 ? 10.747 12.782 -20.838 1.00 85.12 80 PRO A N 1
ATOM 624 C CA . PRO A 1 80 ? 10.605 13.082 -19.413 1.00 85.12 80 PRO A CA 1
ATOM 625 C C . PRO A 1 80 ? 11.216 11.991 -18.527 1.00 85.12 80 PRO A C 1
ATOM 627 O O . PRO A 1 80 ? 11.966 12.292 -17.603 1.00 85.12 80 PRO A O 1
ATOM 630 N N . LEU A 1 81 ? 10.978 10.712 -18.850 1.00 87.88 81 LEU A N 1
ATOM 631 C CA . LEU A 1 81 ? 11.583 9.589 -18.128 1.00 87.88 81 LEU A CA 1
ATOM 632 C C . LEU A 1 81 ? 13.115 9.682 -18.145 1.00 87.88 81 LEU A C 1
ATOM 634 O O . LEU A 1 81 ? 13.746 9.644 -17.090 1.00 87.88 81 LEU A O 1
ATOM 638 N N . TRP A 1 82 ? 13.720 9.880 -19.320 1.00 86.12 82 TRP A N 1
ATOM 639 C CA . TRP A 1 82 ? 15.177 9.987 -19.436 1.00 86.12 82 TRP A CA 1
ATOM 640 C C . TRP A 1 82 ? 15.761 11.238 -18.765 1.00 86.12 82 TRP A C 1
ATOM 642 O O . TRP A 1 82 ? 16.864 11.151 -18.228 1.00 86.12 82 TRP A O 1
ATOM 652 N N . GLN A 1 83 ? 15.044 12.367 -18.738 1.00 80.44 83 GLN A N 1
ATOM 653 C CA . GLN A 1 83 ? 15.446 13.563 -17.980 1.00 80.44 83 GLN A CA 1
ATOM 654 C C . GLN A 1 83 ? 15.510 13.286 -16.470 1.00 80.44 83 GLN A C 1
ATOM 656 O O . GLN A 1 83 ? 16.423 13.754 -15.795 1.00 80.44 83 GLN A O 1
ATOM 661 N N . HIS A 1 84 ? 14.614 12.444 -15.951 1.00 79.69 84 HIS A N 1
ATOM 662 C CA . HIS A 1 84 ? 14.648 11.964 -14.567 1.00 79.69 84 HIS A CA 1
ATOM 663 C C . HIS A 1 84 ? 15.544 10.722 -14.359 1.00 79.69 84 HIS A C 1
ATOM 665 O O . HIS A 1 84 ? 15.482 10.087 -13.310 1.00 79.69 84 HIS A O 1
ATOM 671 N N . SER A 1 85 ? 16.397 10.359 -15.332 1.00 83.00 85 SER A N 1
ATOM 672 C CA . SER A 1 85 ? 17.238 9.141 -15.317 1.00 83.00 85 SER A CA 1
ATOM 673 C C . SER A 1 85 ? 16.466 7.813 -15.175 1.00 83.00 85 SER A C 1
ATOM 675 O O . SER A 1 85 ? 17.052 6.761 -14.899 1.00 83.00 85 SER A O 1
ATOM 677 N N . LEU A 1 86 ? 15.154 7.836 -15.415 1.00 87.69 86 LEU A N 1
ATOM 678 C CA . LEU A 1 86 ? 14.271 6.676 -15.392 1.00 87.69 86 LEU A CA 1
ATOM 679 C C . LEU A 1 86 ? 14.347 5.917 -16.725 1.00 87.69 86 LEU A C 1
ATOM 681 O O . LEU A 1 86 ? 14.556 6.520 -17.782 1.00 87.69 86 LEU A O 1
ATOM 685 N N . PRO A 1 87 ? 14.167 4.588 -16.719 1.00 92.31 87 PRO A N 1
ATOM 686 C CA . PRO A 1 87 ? 14.138 3.823 -17.948 1.00 92.31 87 PRO A CA 1
ATOM 687 C C . PRO A 1 87 ? 12.792 3.909 -18.666 1.00 92.31 87 PRO A C 1
ATOM 689 O O . PRO A 1 87 ? 11.738 4.013 -18.045 1.00 92.31 87 PRO A O 1
ATOM 692 N N . THR A 1 88 ? 12.827 3.714 -19.980 1.00 93.00 88 THR A N 1
ATOM 693 C CA . THR A 1 88 ? 11.634 3.538 -20.819 1.00 93.00 88 THR A CA 1
ATOM 694 C C . THR A 1 88 ? 11.402 2.056 -21.141 1.00 93.00 88 THR A C 1
ATOM 696 O O . THR A 1 88 ? 12.373 1.297 -21.232 1.00 93.00 88 THR A O 1
ATOM 699 N N . PRO A 1 89 ? 10.153 1.590 -21.324 1.00 94.62 89 PRO A N 1
ATOM 700 C CA . PRO A 1 89 ? 9.891 0.255 -21.859 1.00 94.62 89 PRO A CA 1
ATOM 701 C C . PRO A 1 89 ? 10.412 0.104 -23.298 1.00 94.62 89 PRO A C 1
ATOM 703 O O . PRO A 1 89 ? 10.174 0.961 -24.145 1.00 94.62 89 PRO A O 1
ATOM 706 N N . GLU A 1 90 ? 11.100 -1.001 -23.603 1.00 93.12 90 GLU A N 1
ATOM 707 C CA . GLU A 1 90 ? 11.490 -1.356 -24.980 1.00 93.12 90 GLU A CA 1
ATOM 708 C C . GLU A 1 90 ? 11.356 -2.865 -25.233 1.00 93.12 90 GLU A C 1
ATOM 710 O O . GLU A 1 90 ? 11.517 -3.687 -24.326 1.00 93.12 90 GLU A O 1
ATOM 715 N N . VAL A 1 91 ? 11.094 -3.221 -26.494 1.00 92.75 91 VAL A N 1
ATOM 716 C CA . VAL A 1 91 ? 11.120 -4.597 -27.002 1.00 92.75 91 VAL A CA 1
ATOM 717 C C . VAL A 1 91 ? 12.317 -4.759 -27.936 1.00 92.75 91 VAL A C 1
ATOM 719 O O . VAL A 1 91 ? 12.458 -4.017 -28.909 1.00 92.75 91 VAL A O 1
ATOM 722 N N . VAL A 1 92 ? 13.184 -5.737 -27.668 1.00 91.62 92 VAL A N 1
ATOM 723 C CA . VAL A 1 92 ? 14.363 -6.029 -28.496 1.00 91.62 92 VAL A CA 1
ATOM 724 C C . VAL A 1 92 ? 14.282 -7.448 -29.044 1.00 91.62 92 VAL A C 1
ATOM 726 O O . VAL A 1 92 ? 14.364 -8.420 -28.296 1.00 91.62 92 VAL A O 1
ATOM 729 N N . THR A 1 93 ? 14.202 -7.578 -30.368 1.00 90.56 93 THR A N 1
ATOM 730 C CA . THR A 1 93 ? 14.213 -8.883 -31.046 1.00 90.56 93 THR A CA 1
ATOM 731 C C . THR A 1 93 ? 15.625 -9.273 -31.492 1.00 90.56 93 THR A C 1
ATOM 733 O O . THR A 1 93 ? 16.368 -8.475 -32.077 1.00 90.56 93 THR A O 1
ATOM 736 N N . LEU A 1 94 ? 16.011 -10.524 -31.235 1.00 85.88 94 LEU A N 1
ATOM 737 C CA . LEU A 1 94 ? 17.244 -11.139 -31.725 1.00 85.88 94 LEU A CA 1
ATOM 738 C C . LEU A 1 94 ? 16.988 -11.977 -32.993 1.00 85.88 94 LEU A C 1
ATOM 740 O O . LEU A 1 94 ? 15.977 -12.676 -33.084 1.00 85.88 94 LEU A O 1
ATOM 744 N N . PRO A 1 95 ? 17.924 -11.986 -33.964 1.00 80.69 95 PRO A N 1
ATOM 745 C CA . PRO A 1 95 ? 17.789 -12.812 -35.166 1.00 80.69 95 PRO A CA 1
ATOM 746 C C . PRO A 1 95 ? 17.910 -14.314 -34.860 1.00 80.69 95 PRO A C 1
ATOM 748 O O . PRO A 1 95 ? 17.314 -15.136 -35.553 1.00 80.69 95 PRO A O 1
ATOM 751 N N . VAL A 1 96 ? 18.651 -14.674 -33.807 1.00 80.50 96 VAL A N 1
ATOM 752 C CA . VAL A 1 96 ? 18.868 -16.050 -33.336 1.00 80.50 96 VAL A CA 1
ATOM 753 C C . VAL A 1 96 ? 18.025 -16.336 -32.095 1.00 80.50 96 VAL A C 1
ATOM 755 O O . VAL A 1 96 ? 17.802 -15.435 -31.291 1.00 80.50 96 VAL A O 1
ATOM 758 N N . ASN A 1 97 ? 17.594 -17.588 -31.917 1.00 84.38 97 ASN A N 1
ATOM 759 C CA . ASN A 1 97 ? 16.983 -18.027 -30.663 1.00 84.38 97 ASN A CA 1
ATOM 760 C C . ASN A 1 97 ? 18.085 -18.334 -29.632 1.00 84.38 97 ASN A C 1
ATOM 762 O O . ASN A 1 97 ? 18.867 -19.268 -29.807 1.00 84.38 97 ASN A O 1
ATOM 766 N N . ALA A 1 98 ? 18.130 -17.546 -28.559 1.00 81.31 98 ALA A N 1
ATOM 767 C CA . ALA A 1 98 ? 19.052 -17.699 -27.440 1.00 81.31 98 ALA A CA 1
ATOM 768 C C . ALA A 1 98 ? 18.897 -19.037 -26.698 1.00 81.31 98 ALA A C 1
ATOM 770 O O . ALA A 1 98 ? 19.894 -19.666 -26.354 1.00 81.31 98 ALA A O 1
ATOM 771 N N . LEU A 1 99 ? 17.660 -19.487 -26.470 1.00 80.25 99 LEU A N 1
ATOM 772 C CA . LEU A 1 99 ? 17.363 -20.702 -25.704 1.00 80.25 99 LEU A CA 1
ATOM 773 C C . LEU A 1 99 ? 17.726 -21.988 -26.463 1.00 80.25 99 LEU A C 1
ATOM 775 O O . LEU A 1 99 ? 17.959 -23.017 -25.830 1.00 80.25 99 LEU A O 1
ATOM 779 N N . ALA A 1 100 ? 17.816 -21.911 -27.796 1.00 74.25 100 ALA A N 1
ATOM 780 C CA . ALA A 1 100 ? 18.192 -23.010 -28.686 1.00 74.25 100 ALA A CA 1
ATOM 781 C C . ALA A 1 100 ? 19.683 -23.011 -29.096 1.00 74.25 100 ALA A C 1
ATOM 783 O O . ALA A 1 100 ? 20.091 -23.829 -29.919 1.00 74.25 100 ALA A O 1
ATOM 784 N N . SER A 1 101 ? 20.505 -22.085 -28.585 1.00 68.00 101 SER A N 1
ATOM 785 C CA . SER A 1 101 ? 21.906 -21.970 -29.009 1.00 68.00 101 SER A CA 1
ATOM 786 C C . SER A 1 101 ? 22.822 -22.949 -28.253 1.00 68.00 101 SER A C 1
ATOM 788 O O . SER A 1 101 ? 22.920 -22.846 -27.029 1.00 68.00 101 SER A O 1
ATOM 790 N N . PRO A 1 102 ? 23.562 -23.845 -28.940 1.00 57.00 102 PRO A N 1
ATOM 791 C CA . PRO A 1 102 ? 24.392 -24.865 -28.287 1.00 57.00 102 PRO A CA 1
ATOM 792 C C . PRO A 1 102 ? 25.659 -24.308 -27.613 1.00 57.00 102 PRO A C 1
ATOM 794 O O . PRO A 1 102 ? 26.339 -25.024 -26.885 1.00 57.00 102 PRO A O 1
ATOM 797 N N . THR A 1 103 ? 26.011 -23.040 -27.852 1.00 58.25 103 THR A N 1
ATOM 798 C CA . THR A 1 103 ? 27.199 -22.382 -27.274 1.00 58.25 103 THR A CA 1
ATOM 799 C C . THR A 1 103 ? 26.913 -21.640 -25.962 1.00 58.25 103 THR A C 1
ATOM 801 O O . THR A 1 103 ? 27.850 -21.222 -25.267 1.00 58.25 103 THR A O 1
ATOM 804 N N . LEU A 1 104 ? 25.637 -21.488 -25.592 1.00 59.50 104 LEU A N 1
ATOM 805 C CA . LEU A 1 104 ? 25.210 -21.039 -24.268 1.00 59.50 104 LEU A CA 1
ATOM 806 C C . LEU A 1 104 ? 25.208 -22.247 -23.328 1.00 59.50 104 LEU A C 1
ATOM 808 O O . LEU A 1 104 ? 24.393 -23.151 -23.486 1.00 59.50 104 LEU A O 1
ATOM 812 N N . ALA A 1 105 ? 26.118 -22.269 -22.348 1.00 55.06 105 ALA A N 1
ATOM 813 C CA . ALA A 1 105 ? 26.125 -23.346 -21.364 1.00 55.06 105 ALA A CA 1
ATOM 814 C C . ALA A 1 105 ? 24.825 -23.297 -20.559 1.00 55.06 105 ALA A C 1
ATOM 816 O O . ALA A 1 105 ? 24.500 -22.287 -19.936 1.00 55.06 105 ALA A O 1
ATOM 817 N N . HIS A 1 106 ? 24.078 -24.394 -20.594 1.00 59.44 106 HIS A N 1
ATOM 818 C CA . HIS A 1 106 ? 22.874 -24.547 -19.800 1.00 59.44 106 HIS A CA 1
ATOM 819 C C . HIS A 1 106 ? 23.290 -24.907 -18.377 1.00 59.44 106 HIS A C 1
ATOM 821 O O . HIS A 1 106 ? 23.816 -25.996 -18.143 1.00 59.44 106 HIS A O 1
ATOM 827 N N . THR A 1 107 ? 23.066 -24.002 -17.425 1.00 53.72 107 THR A N 1
ATOM 828 C CA . THR A 1 107 ? 23.172 -24.335 -16.004 1.00 53.72 107 THR A CA 1
ATOM 829 C C . THR A 1 107 ? 22.195 -25.474 -15.731 1.00 53.72 107 THR A C 1
ATOM 831 O O . THR A 1 107 ? 20.991 -25.312 -15.943 1.00 53.72 107 THR A O 1
ATOM 834 N N . ALA A 1 108 ? 22.704 -26.637 -15.317 1.00 52.97 108 ALA A N 1
ATOM 835 C CA . ALA A 1 108 ? 21.840 -27.742 -14.927 1.00 52.97 108 ALA A CA 1
ATOM 836 C C . ALA A 1 108 ? 20.922 -27.268 -13.785 1.00 52.97 108 ALA A C 1
ATOM 838 O O . ALA A 1 108 ? 21.398 -26.547 -12.900 1.00 52.97 108 ALA A O 1
ATOM 839 N N . PRO A 1 109 ? 19.624 -27.623 -13.790 1.00 51.97 109 PRO A N 1
ATOM 840 C CA . PRO A 1 109 ? 18.768 -27.323 -12.654 1.00 51.97 109 PRO A CA 1
ATOM 841 C C . PRO A 1 109 ? 19.371 -27.974 -11.407 1.00 51.97 109 PRO A C 1
ATOM 843 O O . PRO A 1 109 ? 19.771 -29.140 -11.439 1.00 51.97 109 PRO A O 1
ATOM 846 N N . ALA A 1 110 ? 19.448 -27.217 -10.312 1.00 49.78 110 ALA A N 1
ATOM 847 C CA . ALA A 1 110 ? 19.790 -27.792 -9.019 1.00 49.78 110 ALA A CA 1
ATOM 848 C C . ALA A 1 110 ? 18.795 -28.925 -8.689 1.00 49.78 110 ALA A C 1
ATOM 850 O O . ALA A 1 110 ? 17.624 -28.824 -9.076 1.00 49.78 110 ALA A O 1
ATOM 851 N N . PRO A 1 111 ? 19.222 -30.000 -7.997 1.00 49.53 111 PRO A N 1
ATOM 852 C CA . PRO A 1 111 ? 18.308 -31.058 -7.581 1.00 49.53 111 PRO A CA 1
ATOM 853 C C . PRO A 1 111 ? 17.138 -30.457 -6.797 1.00 49.53 111 PRO A C 1
ATOM 855 O O . PRO A 1 111 ? 17.331 -29.542 -5.996 1.00 49.53 111 PRO A O 1
ATOM 858 N N . ALA A 1 112 ? 15.929 -30.960 -7.057 1.00 48.88 112 ALA A N 1
ATOM 859 C CA . ALA A 1 112 ? 14.676 -30.370 -6.595 1.00 48.88 112 ALA A CA 1
ATOM 860 C C . ALA A 1 112 ? 14.467 -30.521 -5.076 1.00 48.88 112 ALA A C 1
ATOM 862 O O . ALA A 1 112 ? 13.647 -31.311 -4.613 1.00 48.88 112 ALA A O 1
ATOM 863 N N . THR A 1 113 ? 15.187 -29.727 -4.288 1.00 50.22 113 THR A N 1
ATOM 864 C CA . THR A 1 113 ? 14.815 -29.435 -2.906 1.00 50.22 113 THR A CA 1
ATOM 865 C C . THR A 1 113 ? 13.656 -28.440 -2.926 1.00 50.22 113 THR A C 1
ATOM 867 O O . THR A 1 113 ? 13.750 -27.368 -3.530 1.00 50.22 113 THR A O 1
ATOM 870 N N . GLN A 1 114 ? 12.542 -28.791 -2.277 1.00 58.84 114 GLN A N 1
ATOM 871 C CA . GLN A 1 114 ? 11.414 -27.874 -2.090 1.00 58.84 114 GLN A CA 1
ATOM 872 C C . GLN A 1 114 ? 11.889 -26.681 -1.255 1.00 58.84 114 GLN A C 1
ATOM 874 O O . GLN A 1 114 ? 12.022 -26.772 -0.036 1.00 58.84 114 GLN A O 1
ATOM 879 N N . SER A 1 115 ? 12.217 -25.576 -1.922 1.00 66.62 115 SER A N 1
ATOM 880 C CA . SER A 1 115 ? 12.784 -24.395 -1.285 1.00 66.62 115 SER A CA 1
ATOM 881 C C . SER A 1 115 ? 12.123 -23.133 -1.833 1.00 66.62 115 SER A C 1
ATOM 883 O O . SER A 1 115 ? 12.307 -22.745 -2.983 1.00 66.62 115 SER A O 1
ATOM 885 N N . PHE A 1 116 ? 11.343 -22.496 -0.968 1.00 83.69 116 PHE A N 1
ATOM 886 C CA . PHE A 1 116 ? 10.491 -21.353 -1.290 1.00 83.69 116 PHE A CA 1
ATOM 887 C C . PHE A 1 116 ? 11.196 -20.013 -1.039 1.00 83.69 116 PHE A C 1
ATOM 889 O O . PHE A 1 116 ? 12.266 -19.974 -0.420 1.00 83.69 116 PHE A O 1
ATOM 896 N N . GLY A 1 117 ? 10.599 -18.924 -1.511 1.00 87.75 117 GLY A N 1
ATOM 897 C CA . GLY A 1 117 ? 11.140 -17.571 -1.460 1.00 87.75 117 GLY A CA 1
ATOM 898 C C . GLY A 1 117 ? 12.098 -17.255 -2.614 1.00 87.75 117 GLY A C 1
ATOM 899 O O . GLY A 1 117 ? 12.255 -18.026 -3.563 1.00 87.75 117 GLY A O 1
ATOM 900 N N . TRP A 1 118 ? 12.775 -16.111 -2.519 1.00 90.12 118 TRP A N 1
ATOM 901 C CA . TRP A 1 118 ? 13.750 -15.651 -3.513 1.00 90.12 118 TRP A CA 1
ATOM 902 C C . TRP A 1 118 ? 15.020 -16.523 -3.525 1.00 90.12 118 TRP A C 1
ATOM 904 O O . TRP A 1 118 ? 15.654 -16.739 -2.489 1.00 90.12 118 TRP A O 1
ATOM 914 N N . LYS A 1 119 ? 15.406 -17.025 -4.707 1.00 88.69 119 LYS A N 1
ATOM 915 C CA . LYS A 1 119 ? 16.588 -17.878 -4.932 1.00 88.69 119 LYS A CA 1
ATOM 916 C C . LYS A 1 119 ? 17.546 -17.258 -5.940 1.00 88.69 119 LYS A C 1
ATOM 918 O O . LYS A 1 119 ? 17.209 -17.116 -7.116 1.00 88.69 119 LYS A O 1
ATOM 923 N N . VAL A 1 120 ? 18.767 -16.969 -5.491 1.00 89.38 120 VAL A N 1
ATOM 924 C CA . VAL A 1 120 ? 19.864 -16.458 -6.326 1.00 89.38 120 VAL A CA 1
ATOM 925 C C . VAL A 1 120 ? 20.263 -17.483 -7.389 1.00 89.38 120 VAL A C 1
ATOM 927 O O . VAL A 1 120 ? 20.771 -18.552 -7.070 1.00 89.38 120 VAL A O 1
ATOM 930 N N . GLN A 1 121 ? 20.064 -17.112 -8.653 1.00 86.75 121 GLN A N 1
ATOM 931 C CA . GLN A 1 121 ? 20.517 -17.833 -9.846 1.00 86.75 121 GLN A CA 1
ATOM 932 C C . GLN A 1 121 ? 21.907 -17.361 -10.304 1.00 86.75 121 GLN A C 1
ATOM 934 O O . GLN A 1 121 ? 22.650 -18.115 -10.929 1.00 86.75 121 GLN A O 1
ATOM 939 N N . MET A 1 122 ? 22.264 -16.103 -10.014 1.00 89.06 122 MET A N 1
ATOM 940 C CA . MET A 1 122 ? 23.549 -15.505 -10.388 1.00 89.06 122 MET A CA 1
ATOM 941 C C . MET A 1 122 ? 23.979 -14.414 -9.408 1.00 89.06 122 MET A C 1
ATOM 943 O O . MET A 1 122 ? 23.158 -13.605 -8.977 1.00 89.06 122 MET A O 1
ATOM 947 N N . ARG A 1 123 ? 25.289 -14.334 -9.155 1.00 91.50 123 ARG A N 1
ATOM 948 C CA . ARG A 1 123 ? 25.985 -13.112 -8.728 1.00 91.50 123 ARG A CA 1
ATOM 949 C C . ARG A 1 123 ? 27.124 -12.864 -9.711 1.00 91.50 123 ARG A C 1
ATOM 951 O O . ARG A 1 123 ? 27.859 -13.803 -10.010 1.00 91.50 123 ARG A O 1
ATOM 958 N N . ALA A 1 124 ? 27.266 -11.649 -10.230 1.00 88.00 124 ALA A N 1
ATOM 959 C CA . ALA A 1 124 ? 28.273 -11.356 -11.246 1.00 88.00 124 ALA A CA 1
ATOM 960 C C . ALA A 1 124 ? 28.855 -9.941 -11.131 1.00 88.00 124 ALA A C 1
ATOM 962 O O . ALA A 1 124 ? 28.185 -9.002 -10.706 1.00 88.00 124 ALA A O 1
ATOM 963 N N . ALA A 1 125 ? 30.102 -9.799 -11.579 1.00 87.44 125 ALA A N 1
ATOM 964 C CA . ALA A 1 125 ? 30.704 -8.512 -11.898 1.00 87.44 125 ALA A CA 1
ATOM 965 C C . ALA A 1 125 ? 30.477 -8.174 -13.381 1.00 87.44 125 ALA A C 1
ATOM 967 O O . ALA A 1 125 ? 30.318 -9.065 -14.222 1.00 87.44 125 ALA A O 1
ATOM 968 N N . TRP A 1 126 ? 30.481 -6.882 -13.704 1.00 84.25 126 TRP A N 1
ATOM 969 C CA . TRP A 1 126 ? 30.418 -6.391 -15.079 1.00 84.25 126 TRP A CA 1
ATOM 970 C C . TRP A 1 126 ? 31.833 -6.191 -15.656 1.00 84.25 126 TRP A C 1
ATOM 972 O O . TRP A 1 126 ? 32.691 -5.662 -14.949 1.00 84.25 126 TRP A O 1
ATOM 982 N N . PRO A 1 127 ? 32.097 -6.539 -16.932 1.00 81.00 127 PRO A N 1
ATOM 983 C CA . PRO A 1 127 ? 31.210 -7.212 -17.885 1.00 81.00 127 PRO A CA 1
ATOM 984 C C . PRO A 1 127 ? 31.166 -8.739 -17.687 1.00 81.00 127 PRO A C 1
ATOM 986 O O . PRO A 1 127 ? 32.139 -9.355 -17.261 1.00 81.00 127 PRO A O 1
ATOM 989 N N . PHE A 1 128 ? 30.067 -9.380 -18.101 1.00 80.88 128 PHE A N 1
ATOM 990 C CA . PHE A 1 128 ? 29.803 -10.818 -17.886 1.00 80.88 128 PHE A CA 1
ATOM 991 C C . PHE A 1 128 ? 30.674 -11.804 -18.695 1.00 80.88 128 PHE A C 1
ATOM 993 O O . PHE A 1 128 ? 30.264 -12.941 -18.927 1.00 80.88 128 PHE A O 1
ATOM 1000 N N . SER A 1 129 ? 31.850 -11.401 -19.179 1.00 67.69 129 SER A N 1
ATOM 1001 C CA . SER A 1 129 ? 32.686 -12.199 -20.093 1.00 67.69 129 SER A CA 1
ATOM 1002 C C . SER A 1 129 ? 33.187 -13.529 -19.517 1.00 67.69 129 SER A C 1
ATOM 1004 O O . SER A 1 129 ? 33.596 -14.391 -20.289 1.00 67.69 129 SER A O 1
ATOM 1006 N N . THR A 1 130 ? 33.148 -13.707 -18.195 1.00 70.44 130 THR A N 1
ATOM 1007 C CA . THR A 1 130 ? 33.623 -14.908 -17.488 1.00 70.44 130 THR A CA 1
ATOM 1008 C C . THR A 1 130 ? 32.508 -15.749 -16.858 1.00 70.44 130 THR A C 1
ATOM 1010 O O . THR A 1 130 ? 32.785 -16.851 -16.390 1.00 70.44 130 THR A O 1
ATOM 1013 N N . HIS A 1 131 ? 31.253 -15.280 -16.828 1.00 80.81 131 HIS A N 1
ATOM 1014 C CA . HIS A 1 131 ? 30.185 -16.004 -16.132 1.00 80.81 131 HIS A CA 1
ATOM 1015 C C . HIS A 1 131 ? 29.637 -17.164 -16.991 1.00 80.81 131 HIS A C 1
ATOM 1017 O O . HIS A 1 131 ? 29.225 -16.927 -18.132 1.00 80.81 131 HIS A O 1
ATOM 1023 N N . PRO A 1 132 ? 29.561 -18.412 -16.481 1.00 79.31 132 PRO A N 1
ATOM 1024 C CA . PRO A 1 132 ? 29.248 -19.588 -17.297 1.00 79.31 132 PRO A CA 1
ATOM 1025 C C . PRO A 1 132 ? 27.881 -19.517 -17.985 1.00 79.31 132 PRO A C 1
ATOM 1027 O O . PRO A 1 132 ? 27.779 -19.952 -19.131 1.00 79.31 132 PRO A O 1
ATOM 1030 N N . ALA A 1 133 ? 26.874 -18.907 -17.352 1.00 83.38 133 ALA A N 1
ATOM 1031 C CA . ALA A 1 133 ? 25.531 -18.747 -17.920 1.00 83.38 133 ALA A CA 1
ATOM 1032 C C . ALA A 1 133 ? 25.429 -17.688 -19.043 1.00 83.38 133 ALA A C 1
ATOM 1034 O O . ALA A 1 133 ? 24.399 -17.622 -19.709 1.00 83.38 133 ALA A O 1
ATOM 1035 N N . CYS A 1 134 ? 26.458 -16.852 -19.251 1.00 86.88 134 CYS A N 1
ATOM 1036 C CA . CYS A 1 134 ? 26.409 -15.668 -20.118 1.00 86.88 134 CYS A CA 1
ATOM 1037 C C . CYS A 1 134 ? 27.348 -15.765 -21.335 1.00 86.88 134 CYS A C 1
ATOM 1039 O O . CYS A 1 134 ? 28.462 -16.282 -21.245 1.00 86.88 134 CYS A O 1
ATOM 1041 N N . ARG A 1 135 ? 26.937 -15.229 -22.492 1.00 85.06 135 ARG A N 1
ATOM 1042 C CA . ARG A 1 135 ? 27.764 -15.123 -23.714 1.00 85.06 135 ARG A CA 1
ATOM 1043 C C . ARG A 1 135 ? 27.578 -13.773 -24.401 1.00 85.06 135 ARG A C 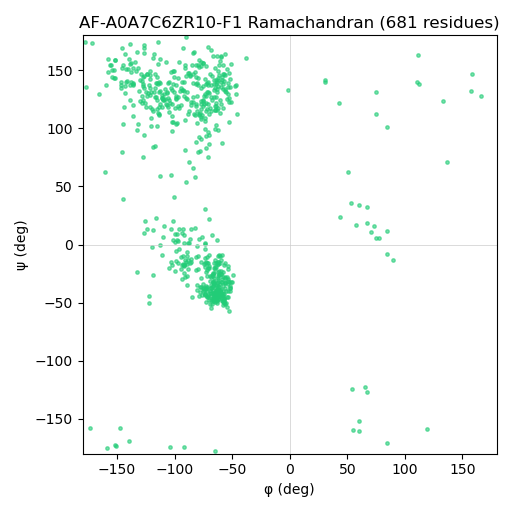1
ATOM 1045 O O . ARG A 1 135 ? 26.486 -13.213 -24.386 1.00 85.06 135 ARG A O 1
ATOM 1052 N N . SER A 1 136 ? 28.629 -13.276 -25.053 1.00 83.56 136 SER A N 1
ATOM 1053 C CA . SER A 1 136 ? 28.525 -12.133 -25.970 1.00 83.56 136 SER A CA 1
ATOM 1054 C C . SER A 1 136 ? 27.816 -12.551 -27.260 1.00 83.56 136 SER A C 1
ATOM 1056 O O . SER A 1 136 ? 28.127 -13.597 -27.826 1.00 83.56 136 SER A O 1
ATOM 1058 N N . LEU A 1 137 ? 26.927 -11.719 -27.805 1.00 75.50 137 LEU A N 1
ATOM 1059 C CA . LEU A 1 137 ? 26.305 -12.019 -29.103 1.00 75.50 137 LEU A CA 1
ATOM 1060 C C . LEU A 1 137 ? 27.303 -12.019 -30.269 1.00 75.50 137 LEU A C 1
ATOM 1062 O O . LEU A 1 137 ? 27.047 -12.697 -31.258 1.00 75.50 137 LEU A O 1
ATOM 1066 N N . SER A 1 138 ? 28.470 -11.377 -30.131 1.00 65.31 138 SER A N 1
ATOM 1067 C CA . SER A 1 138 ? 29.551 -11.490 -31.123 1.00 65.31 138 SER A CA 1
ATOM 1068 C C . SER A 1 138 ? 30.090 -12.919 -31.276 1.00 65.31 138 SER A C 1
ATOM 1070 O O . SER A 1 138 ? 30.524 -13.278 -32.368 1.00 65.31 138 SER A O 1
ATOM 1072 N N . THR A 1 139 ? 30.026 -13.754 -30.228 1.00 52.47 139 THR A N 1
ATOM 1073 C CA . THR A 1 139 ? 30.430 -15.172 -30.292 1.00 52.47 139 THR A CA 1
ATOM 1074 C C . THR A 1 139 ? 29.269 -16.111 -30.637 1.00 52.47 139 THR A C 1
ATOM 1076 O O . THR A 1 139 ? 29.503 -17.224 -31.101 1.00 52.47 139 THR A O 1
ATOM 1079 N N . LEU A 1 140 ? 28.018 -15.659 -30.491 1.00 51.03 140 LEU A N 1
ATOM 1080 C CA . LEU A 1 140 ? 26.815 -16.405 -30.887 1.00 51.03 140 LEU A CA 1
ATOM 1081 C C . LEU A 1 140 ? 26.520 -16.323 -32.400 1.00 51.03 140 LEU A C 1
ATOM 1083 O O . LEU A 1 140 ? 25.830 -17.184 -32.940 1.00 51.03 140 LEU A O 1
ATOM 1087 N N . THR A 1 141 ? 27.039 -15.315 -33.110 1.00 49.44 141 THR A N 1
ATOM 1088 C CA . THR A 1 141 ? 26.736 -15.052 -34.534 1.00 49.44 141 THR A CA 1
ATOM 1089 C C . THR A 1 141 ? 27.816 -15.535 -35.515 1.00 49.44 141 THR A C 1
ATOM 1091 O O . THR A 1 141 ? 28.118 -14.839 -36.487 1.00 49.44 141 THR A O 1
ATOM 1094 N N . GLY A 1 142 ? 28.401 -16.720 -35.297 1.00 44.56 142 GLY A N 1
ATOM 1095 C CA . GLY A 1 142 ? 29.556 -17.246 -36.057 1.00 44.56 142 GLY A CA 1
ATOM 1096 C C . GLY A 1 142 ? 29.423 -17.283 -37.595 1.00 44.56 142 GLY A C 1
ATOM 1097 O O . GLY A 1 142 ? 30.429 -17.308 -38.303 1.00 44.56 142 GLY A O 1
ATOM 1098 N N . LEU A 1 143 ? 28.204 -17.209 -38.136 1.00 45.09 143 LEU A N 1
ATOM 1099 C CA . LEU A 1 143 ? 27.946 -17.072 -39.576 1.00 45.09 143 LEU A CA 1
ATOM 1100 C C . LEU A 1 143 ? 28.160 -15.638 -40.102 1.00 45.09 143 LEU A C 1
ATOM 1102 O O . LEU A 1 143 ? 28.740 -15.456 -41.173 1.00 45.09 143 LEU A O 1
ATOM 1106 N N . ARG A 1 144 ? 27.744 -14.601 -39.357 1.00 44.41 144 ARG A N 1
ATOM 1107 C CA . ARG A 1 144 ? 27.785 -13.206 -39.843 1.00 44.41 144 ARG A CA 1
ATOM 1108 C C . ARG A 1 144 ? 29.207 -12.654 -39.886 1.00 44.41 144 ARG A C 1
ATOM 1110 O O . ARG A 1 144 ? 29.566 -11.987 -40.850 1.00 44.41 144 ARG A O 1
ATOM 1117 N N . HIS A 1 145 ? 30.034 -13.004 -38.900 1.00 44.03 145 HIS A N 1
ATOM 1118 C CA . HIS A 1 145 ? 31.432 -12.569 -38.843 1.00 44.03 145 HIS A CA 1
ATOM 1119 C C . HIS A 1 145 ? 32.250 -13.113 -40.029 1.00 44.03 145 HIS A C 1
ATOM 1121 O O . HIS A 1 145 ? 33.033 -12.385 -40.633 1.00 44.03 145 HIS A O 1
ATOM 1127 N N . ASN A 1 146 ? 31.988 -14.359 -40.443 1.00 47.84 146 ASN A N 1
ATOM 1128 C CA . ASN A 1 146 ? 32.581 -14.948 -41.645 1.00 47.84 146 ASN A CA 1
ATOM 1129 C C . ASN A 1 146 ? 32.102 -14.272 -42.940 1.00 47.84 146 ASN A C 1
ATOM 1131 O O . ASN A 1 146 ? 32.890 -14.109 -43.871 1.00 47.84 146 ASN A O 1
ATOM 1135 N N . MET A 1 147 ? 30.837 -13.845 -43.007 1.00 44.97 147 MET A N 1
ATOM 1136 C CA . MET A 1 147 ? 30.297 -13.155 -44.182 1.00 44.97 147 MET A CA 1
ATOM 1137 C C . MET A 1 147 ? 30.819 -11.715 -44.297 1.00 44.97 147 MET A C 1
ATOM 1139 O O . MET A 1 147 ? 31.256 -11.312 -45.370 1.00 44.97 147 MET A O 1
ATOM 1143 N N . GLU A 1 148 ? 30.892 -10.967 -43.193 1.00 44.78 148 GLU A N 1
ATOM 1144 C CA . GLU A 1 148 ? 31.513 -9.633 -43.150 1.00 44.78 148 GLU A CA 1
ATOM 1145 C C . GLU A 1 148 ? 33.020 -9.691 -43.451 1.00 44.78 148 GLU A C 1
ATOM 1147 O O . GLU A 1 148 ? 33.531 -8.864 -44.207 1.00 44.78 148 GLU A O 1
ATOM 1152 N N . ALA A 1 149 ? 33.735 -10.701 -42.941 1.00 49.28 149 ALA A N 1
ATOM 1153 C CA . ALA A 1 149 ? 35.149 -10.925 -43.249 1.00 49.28 149 ALA A CA 1
ATOM 1154 C C . ALA A 1 149 ? 35.402 -11.443 -44.681 1.00 49.28 149 ALA A C 1
ATOM 1156 O O . ALA A 1 149 ? 36.544 -11.399 -45.144 1.00 49.28 149 ALA A O 1
ATOM 1157 N N . ARG A 1 150 ? 34.375 -11.942 -45.387 1.00 49.12 150 ARG A N 1
ATOM 1158 C CA . ARG A 1 150 ? 34.421 -12.231 -46.832 1.00 49.12 150 ARG A CA 1
ATOM 1159 C C . ARG A 1 150 ? 34.102 -10.983 -47.656 1.00 49.12 150 ARG A C 1
ATOM 1161 O O . ARG A 1 150 ? 34.865 -10.663 -48.557 1.00 49.12 150 ARG A O 1
ATOM 1168 N N . LEU A 1 151 ? 33.064 -10.225 -47.300 1.00 48.09 151 LEU A N 1
ATOM 1169 C CA . LEU A 1 151 ? 32.679 -8.987 -47.993 1.00 48.09 151 LEU A CA 1
ATOM 1170 C C . LEU A 1 151 ? 33.782 -7.916 -47.931 1.00 48.09 151 LEU A C 1
ATOM 1172 O O . LEU A 1 151 ? 34.126 -7.343 -48.960 1.00 48.09 151 LEU A O 1
ATOM 1176 N N . ARG A 1 152 ? 34.437 -7.734 -46.773 1.00 52.12 152 ARG A N 1
ATOM 1177 C CA . ARG A 1 152 ? 35.616 -6.849 -46.631 1.00 52.12 152 ARG A CA 1
ATOM 1178 C C . ARG A 1 152 ? 36.840 -7.299 -47.443 1.00 52.12 152 ARG A C 1
ATOM 1180 O O . ARG A 1 152 ? 37.733 -6.494 -47.666 1.00 52.12 152 ARG A O 1
ATOM 1187 N N . ARG A 1 153 ? 36.902 -8.571 -47.858 1.00 53.53 153 ARG A N 1
ATOM 1188 C CA . ARG A 1 153 ? 37.934 -9.099 -48.771 1.00 53.53 153 ARG A CA 1
ATOM 1189 C C . ARG A 1 153 ? 37.518 -9.042 -50.245 1.00 53.53 153 ARG A C 1
ATOM 1191 O O . ARG A 1 153 ? 38.392 -9.111 -51.098 1.00 53.53 153 ARG A O 1
ATOM 1198 N N . ALA A 1 154 ? 36.224 -8.905 -50.539 1.00 49.72 154 ALA A N 1
ATOM 1199 C CA . ALA A 1 154 ? 35.686 -8.848 -51.898 1.00 49.72 154 ALA A CA 1
ATOM 1200 C C . ALA A 1 154 ? 35.627 -7.422 -52.482 1.00 49.72 154 ALA A C 1
ATOM 1202 O O . ALA A 1 154 ? 35.725 -7.274 -53.695 1.00 49.72 154 ALA A O 1
ATOM 1203 N N . TRP A 1 155 ? 35.505 -6.380 -51.646 1.00 42.44 155 TRP A N 1
ATOM 1204 C CA . TRP A 1 155 ? 35.485 -4.973 -52.083 1.00 42.44 155 TRP A CA 1
ATOM 1205 C C . TRP A 1 155 ? 36.426 -4.077 -51.252 1.00 42.44 155 TRP A C 1
ATOM 1207 O O . TRP A 1 155 ? 36.042 -3.626 -50.171 1.00 42.44 155 TRP A O 1
ATOM 1217 N N . PRO A 1 156 ? 37.647 -3.789 -51.745 1.00 54.38 156 PRO A N 1
ATOM 1218 C CA . PRO A 1 156 ? 38.608 -2.908 -51.081 1.00 54.38 156 PRO A CA 1
ATOM 1219 C C . PRO A 1 156 ? 38.703 -1.497 -51.715 1.00 54.38 156 PRO A C 1
ATOM 1221 O O . PRO A 1 156 ? 39.777 -1.089 -52.146 1.00 54.38 156 PRO A O 1
ATOM 1224 N N . THR A 1 157 ? 37.608 -0.727 -51.757 1.00 47.56 157 THR A N 1
ATOM 1225 C CA . THR A 1 157 ? 37.560 0.714 -52.141 1.00 47.56 157 THR A CA 1
ATOM 1226 C C . THR A 1 157 ? 36.320 1.387 -51.508 1.00 47.56 157 THR A C 1
ATOM 1228 O O . THR A 1 157 ? 35.359 0.690 -51.200 1.00 47.56 157 THR A O 1
ATOM 1231 N N . ALA A 1 158 ? 36.231 2.700 -51.239 1.00 37.19 158 ALA A N 1
ATOM 1232 C CA . ALA A 1 158 ? 37.107 3.849 -51.529 1.00 37.19 158 ALA A CA 1
ATOM 1233 C C . ALA A 1 158 ? 37.192 4.841 -50.327 1.00 37.19 158 ALA A C 1
ATOM 1235 O O . ALA A 1 158 ? 36.766 4.523 -49.219 1.00 37.19 158 ALA A O 1
ATOM 1236 N N . ALA A 1 159 ? 37.778 6.027 -50.547 1.00 41.97 159 ALA A N 1
ATOM 1237 C CA . ALA A 1 159 ? 38.160 7.030 -49.539 1.00 41.97 159 ALA A CA 1
ATOM 1238 C C . ALA A 1 159 ? 37.020 7.578 -48.634 1.00 41.97 159 ALA A C 1
ATOM 1240 O O . ALA A 1 159 ? 35.862 7.621 -49.053 1.00 41.97 159 ALA A O 1
ATOM 1241 N N . PRO A 1 160 ? 37.337 8.054 -47.408 1.00 39.66 160 PRO A N 1
ATOM 1242 C CA . PRO A 1 160 ? 36.351 8.614 -46.483 1.00 39.66 160 PRO A CA 1
ATOM 1243 C C . PRO A 1 160 ? 35.892 10.027 -46.877 1.00 39.66 160 PRO A C 1
ATOM 1245 O O . PRO A 1 160 ? 36.705 10.903 -47.169 1.00 39.66 160 PRO A O 1
ATOM 1248 N N . SER A 1 161 ? 34.583 10.271 -46.788 1.00 32.75 161 SER A N 1
ATOM 1249 C CA . SER A 1 161 ? 34.005 11.621 -46.833 1.00 32.75 161 SER A CA 1
ATOM 1250 C C . SER A 1 161 ? 34.289 12.380 -45.521 1.00 32.75 161 SER A C 1
ATOM 1252 O O . SER A 1 161 ? 34.155 11.780 -44.448 1.00 32.75 161 SER A O 1
ATOM 1254 N N . PRO A 1 162 ? 34.650 13.680 -45.548 1.00 42.31 162 PRO A N 1
ATOM 1255 C CA . PRO A 1 162 ? 34.978 14.467 -44.359 1.00 42.31 162 PRO A CA 1
ATOM 1256 C C . PRO A 1 162 ? 33.719 14.999 -43.650 1.00 42.31 162 PRO A C 1
ATOM 1258 O O . PRO A 1 162 ? 33.530 16.198 -43.459 1.00 42.31 162 PRO A O 1
ATOM 1261 N N . SER A 1 163 ? 32.827 14.099 -43.245 1.00 34.69 163 SER A N 1
ATOM 1262 C CA . SER A 1 163 ? 31.731 14.392 -42.317 1.00 34.69 163 SER A CA 1
ATOM 1263 C C . SER A 1 163 ? 31.512 13.167 -41.430 1.00 34.69 163 SER A C 1
ATOM 1265 O O . SER A 1 163 ? 31.248 12.082 -41.955 1.00 34.69 163 SER A O 1
ATOM 1267 N N . PRO A 1 164 ? 31.676 13.280 -40.098 1.00 39.72 164 PRO A N 1
ATOM 1268 C CA . PRO A 1 164 ? 31.666 12.119 -39.223 1.00 39.72 164 PRO A CA 1
ATOM 1269 C C . PRO A 1 164 ? 30.243 11.582 -39.067 1.00 39.72 164 PRO A C 1
ATOM 1271 O O . PRO A 1 164 ? 29.468 12.059 -38.241 1.00 39.72 164 PRO A O 1
ATOM 1274 N N . ILE A 1 165 ? 29.915 10.526 -39.815 1.00 41.28 165 ILE A N 1
ATOM 1275 C CA . ILE A 1 165 ? 28.799 9.653 -39.450 1.00 41.28 165 ILE A CA 1
ATOM 1276 C C . ILE A 1 165 ? 29.179 9.000 -38.118 1.00 41.28 165 ILE A C 1
ATOM 1278 O O . ILE A 1 165 ? 30.002 8.080 -38.064 1.00 41.28 165 ILE A O 1
ATOM 1282 N N . ILE A 1 166 ? 28.588 9.499 -37.035 1.00 54.09 166 ILE A N 1
ATOM 1283 C CA . ILE A 1 166 ? 28.679 8.887 -35.714 1.00 54.09 166 ILE A CA 1
ATOM 1284 C C . ILE A 1 166 ? 27.873 7.587 -35.770 1.00 54.09 166 ILE A C 1
ATOM 1286 O O . ILE A 1 166 ? 26.655 7.575 -35.611 1.00 54.09 166 ILE A O 1
ATOM 1290 N N . GLY A 1 167 ? 28.560 6.481 -36.048 1.00 61.22 167 GLY A N 1
ATOM 1291 C CA . GLY A 1 167 ? 27.970 5.151 -35.956 1.00 61.22 167 GLY A CA 1
ATOM 1292 C C . GLY A 1 167 ? 27.639 4.785 -34.508 1.00 61.22 167 GLY A C 1
ATOM 1293 O O . GLY A 1 167 ? 28.189 5.348 -33.561 1.00 61.22 167 GLY A O 1
ATOM 1294 N N . GLU A 1 168 ? 26.782 3.784 -34.331 1.00 71.56 168 GLU A N 1
ATOM 1295 C CA . GLU A 1 168 ? 26.439 3.236 -33.018 1.00 71.56 168 GLU A CA 1
ATOM 1296 C C . GLU A 1 168 ? 27.072 1.847 -32.843 1.00 71.56 168 GLU A C 1
ATOM 1298 O O . GLU A 1 168 ? 26.809 0.915 -33.605 1.00 71.56 168 GLU A O 1
ATOM 1303 N N . TYR A 1 169 ? 27.914 1.698 -31.825 1.00 79.00 169 TYR A N 1
ATOM 1304 C CA . TYR A 1 169 ? 28.473 0.424 -31.401 1.00 79.00 169 TYR A CA 1
ATOM 1305 C C . TYR A 1 169 ? 27.547 -0.233 -30.372 1.00 79.00 169 TYR A C 1
ATOM 1307 O O . TYR A 1 169 ? 27.225 0.361 -29.342 1.00 79.00 169 TYR A O 1
ATOM 1315 N N . ARG A 1 170 ? 27.132 -1.476 -30.637 1.00 85.38 170 ARG A N 1
ATOM 1316 C CA . ARG A 1 170 ? 26.246 -2.251 -29.756 1.00 85.38 170 ARG A CA 1
ATOM 1317 C C . ARG A 1 170 ? 26.988 -3.456 -29.187 1.00 85.38 170 ARG A C 1
ATOM 1319 O O . ARG A 1 170 ? 27.300 -4.394 -29.918 1.00 85.38 170 ARG A O 1
ATOM 1326 N N . ARG A 1 171 ? 27.230 -3.458 -27.875 1.00 86.81 171 ARG A N 1
ATOM 1327 C CA . ARG A 1 171 ? 27.675 -4.647 -27.132 1.00 86.81 171 ARG A CA 1
ATOM 1328 C C . ARG A 1 171 ? 26.440 -5.331 -26.564 1.00 86.81 171 ARG A C 1
ATOM 1330 O O . ARG A 1 171 ? 25.588 -4.659 -25.990 1.00 86.81 171 ARG A O 1
ATOM 1337 N N . ARG A 1 172 ? 26.330 -6.649 -26.713 1.00 89.25 172 ARG A N 1
ATOM 1338 C CA . ARG A 1 172 ? 25.204 -7.409 -26.163 1.00 89.25 172 ARG A CA 1
ATOM 1339 C C . ARG A 1 172 ? 25.673 -8.691 -25.497 1.00 89.25 172 ARG A C 1
ATOM 1341 O O . ARG A 1 172 ? 26.471 -9.422 -26.085 1.00 89.25 172 ARG A O 1
ATOM 1348 N N . TRP A 1 173 ? 25.103 -8.992 -24.339 1.00 91.00 173 TRP A N 1
ATOM 1349 C CA . TRP A 1 173 ? 25.295 -10.237 -23.606 1.00 91.00 173 TRP A CA 1
ATOM 1350 C C . TRP A 1 173 ? 23.948 -10.913 -23.403 1.00 91.00 173 TRP A C 1
ATOM 1352 O O . TRP A 1 173 ? 22.964 -10.255 -23.074 1.00 91.00 173 TRP A O 1
ATOM 1362 N N . VAL A 1 174 ? 23.917 -12.226 -23.589 1.00 90.81 174 VAL A N 1
ATOM 1363 C CA . VAL A 1 174 ? 22.750 -13.060 -23.320 1.00 90.81 174 VAL A CA 1
ATOM 1364 C C . VAL A 1 174 ? 23.118 -14.040 -22.220 1.00 90.81 174 VAL A C 1
ATOM 1366 O O . VAL A 1 174 ? 24.128 -14.733 -22.341 1.00 90.81 174 VAL A O 1
ATOM 1369 N N . CYS A 1 175 ? 22.313 -14.087 -21.163 1.00 89.25 175 CYS A N 1
ATOM 1370 C CA . CYS A 1 175 ? 22.452 -15.028 -20.057 1.00 89.25 175 CYS A CA 1
ATOM 1371 C C . CYS A 1 175 ? 21.215 -15.929 -19.997 1.00 89.25 175 CYS A C 1
ATOM 1373 O O . CYS A 1 175 ? 20.103 -15.420 -20.106 1.00 89.25 175 CYS A O 1
ATOM 1375 N N . VAL A 1 176 ? 21.381 -17.244 -19.839 1.00 87.88 176 VAL A N 1
ATOM 1376 C CA . VAL A 1 176 ? 20.257 -18.201 -19.802 1.00 87.88 176 VAL A CA 1
ATOM 1377 C C . VAL A 1 176 ? 20.209 -18.913 -18.457 1.00 87.88 176 VAL A C 1
ATOM 1379 O O . VAL A 1 176 ? 21.217 -19.445 -17.998 1.00 87.88 176 VAL A O 1
ATOM 1382 N N . PHE A 1 177 ? 19.022 -18.952 -17.854 1.00 85.00 177 PHE A N 1
ATOM 1383 C CA . PHE A 1 177 ? 18.774 -19.553 -16.547 1.00 85.00 177 PHE A CA 1
ATOM 1384 C C . PHE A 1 177 ? 17.678 -20.621 -16.635 1.00 85.00 177 PHE A C 1
ATOM 1386 O O . PHE A 1 177 ? 16.743 -20.471 -17.433 1.00 85.00 177 PHE A O 1
ATOM 1393 N N . PRO A 1 178 ? 17.754 -21.692 -15.825 1.00 78.31 178 PRO A N 1
ATOM 1394 C CA . PRO A 1 178 ? 16.609 -22.563 -15.614 1.00 78.31 178 PRO A CA 1
ATOM 1395 C C . PRO A 1 178 ? 15.480 -21.766 -14.950 1.00 78.31 178 PRO A C 1
ATOM 1397 O O . PRO A 1 178 ? 15.716 -20.961 -14.051 1.00 78.31 178 PRO A O 1
ATOM 1400 N N . SER A 1 179 ? 14.249 -22.011 -15.384 1.00 71.31 179 SER A N 1
ATOM 1401 C CA . SER A 1 179 ? 13.050 -21.571 -14.682 1.00 71.31 179 SER A CA 1
ATOM 1402 C C . SER A 1 179 ? 12.504 -22.748 -13.895 1.00 71.31 179 SER A C 1
ATOM 1404 O O . SER A 1 179 ? 12.090 -23.731 -14.515 1.00 71.31 179 SER A O 1
ATOM 1406 N N . PRO A 1 180 ? 12.444 -22.674 -12.554 1.00 64.31 180 PRO A N 1
ATOM 1407 C CA . PRO A 1 180 ? 11.585 -23.571 -11.799 1.00 64.31 180 PRO A CA 1
ATOM 1408 C C . PRO A 1 180 ? 10.172 -23.502 -12.391 1.00 64.31 180 PRO A C 1
ATOM 1410 O O . PRO A 1 180 ? 9.676 -22.410 -12.669 1.00 64.31 180 PRO A O 1
ATOM 1413 N N . ALA A 1 181 ? 9.517 -24.649 -12.583 1.00 64.25 181 ALA A N 1
ATOM 1414 C CA . ALA A 1 181 ? 8.153 -24.691 -13.126 1.00 64.25 181 ALA A CA 1
ATOM 1415 C C . ALA A 1 181 ? 7.124 -23.972 -12.225 1.00 64.25 181 ALA A C 1
ATOM 1417 O O . ALA A 1 181 ? 6.032 -23.647 -12.673 1.00 64.25 181 ALA A O 1
ATOM 1418 N N . GLN A 1 182 ? 7.494 -23.728 -10.964 1.00 72.44 182 GLN A N 1
ATOM 1419 C CA . GLN A 1 182 ? 6.706 -23.057 -9.928 1.00 72.44 182 GLN A CA 1
ATOM 1420 C C . GLN A 1 182 ? 7.128 -21.590 -9.706 1.00 72.44 182 GLN A C 1
ATOM 1422 O O . GLN A 1 182 ? 6.633 -20.956 -8.780 1.00 72.44 182 GLN A O 1
ATOM 1427 N N . ALA A 1 183 ? 8.076 -21.049 -10.484 1.00 81.06 183 ALA A N 1
ATOM 1428 C CA . ALA A 1 183 ? 8.525 -19.672 -10.289 1.00 81.06 183 ALA A CA 1
ATOM 1429 C C . ALA A 1 183 ? 7.493 -18.668 -10.824 1.00 81.06 183 ALA A C 1
ATOM 1431 O O . ALA A 1 183 ? 7.154 -18.699 -12.007 1.00 81.06 183 ALA A O 1
ATOM 1432 N N . THR A 1 184 ? 7.030 -17.756 -9.968 1.00 85.00 184 THR A N 1
ATOM 1433 C CA . THR A 1 184 ? 6.048 -16.712 -10.319 1.00 85.00 184 THR A CA 1
ATOM 1434 C C . THR A 1 184 ? 6.692 -15.359 -10.620 1.00 85.00 184 THR A C 1
ATOM 1436 O O . THR A 1 184 ? 6.001 -14.440 -11.055 1.00 85.00 184 THR A O 1
ATOM 1439 N N . ASN A 1 185 ? 8.008 -15.212 -10.430 1.00 90.12 185 ASN A N 1
ATOM 1440 C CA . ASN A 1 185 ? 8.734 -14.002 -10.813 1.00 90.12 185 ASN A CA 1
ATOM 1441 C C . ASN A 1 185 ? 10.231 -14.258 -11.051 1.00 90.12 185 ASN A C 1
ATOM 1443 O O . ASN A 1 185 ? 10.828 -15.157 -10.452 1.00 90.12 185 ASN A O 1
ATOM 1447 N N . PHE A 1 186 ? 10.846 -13.410 -11.872 1.00 91.25 186 PHE A N 1
ATOM 1448 C CA . PHE A 1 186 ? 12.294 -13.282 -12.022 1.00 91.25 186 PHE A CA 1
ATOM 1449 C C . PHE A 1 186 ? 12.722 -11.853 -11.703 1.00 91.25 186 PHE A C 1
ATOM 1451 O O . PHE A 1 186 ? 12.208 -10.909 -12.290 1.00 91.25 186 PHE A O 1
ATOM 1458 N N . LEU A 1 187 ? 13.706 -11.686 -10.825 1.00 93.94 187 LEU A N 1
ATOM 1459 C CA . LEU A 1 187 ? 14.285 -10.390 -10.485 1.00 93.94 187 LEU A CA 1
ATOM 1460 C C . LEU A 1 187 ? 15.692 -10.271 -11.065 1.00 93.94 187 LEU A C 1
ATOM 1462 O O . LEU A 1 187 ? 16.534 -11.153 -10.891 1.00 93.94 187 LEU A O 1
ATOM 1466 N N . VAL A 1 188 ? 15.964 -9.125 -11.679 1.00 95.19 188 VAL A N 1
ATOM 1467 C CA . VAL A 1 188 ? 17.314 -8.638 -11.957 1.00 95.19 188 VAL A CA 1
ATOM 1468 C C . VAL A 1 188 ? 17.572 -7.421 -11.076 1.00 95.19 188 VAL A C 1
ATOM 1470 O O . VAL A 1 188 ? 16.877 -6.415 -11.205 1.00 95.19 188 VAL A O 1
ATOM 1473 N N . GLN A 1 189 ? 18.563 -7.502 -10.189 1.00 95.69 189 GLN A N 1
ATOM 1474 C CA . GLN A 1 189 ? 18.969 -6.395 -9.319 1.00 95.69 189 GLN A CA 1
ATOM 1475 C C . GLN A 1 189 ? 20.403 -5.965 -9.643 1.00 95.69 189 GLN A C 1
ATOM 1477 O O . GLN A 1 189 ? 21.265 -6.813 -9.874 1.00 95.69 189 GLN A O 1
ATOM 1482 N N . PHE A 1 190 ? 20.663 -4.658 -9.659 1.00 94.81 190 PHE A N 1
ATOM 1483 C CA . PHE A 1 190 ? 22.000 -4.089 -9.850 1.00 94.81 190 PHE A CA 1
ATOM 1484 C C . PHE A 1 190 ? 22.087 -2.662 -9.297 1.00 94.81 190 PHE A C 1
ATOM 1486 O O . PHE A 1 190 ? 21.119 -1.909 -9.359 1.00 94.81 190 PHE A O 1
ATOM 1493 N N . SER A 1 191 ? 23.262 -2.272 -8.803 1.00 93.25 191 SER A N 1
ATOM 1494 C CA . SER A 1 191 ? 23.617 -0.859 -8.624 1.00 93.25 191 SER A CA 1
ATOM 1495 C C . SER A 1 191 ? 23.853 -0.231 -9.998 1.00 93.25 191 SER A C 1
ATOM 1497 O O . SER A 1 191 ? 24.603 -0.793 -10.802 1.00 93.25 191 SER A O 1
ATOM 1499 N N . LEU A 1 192 ? 23.249 0.929 -10.255 1.00 92.31 192 LEU A N 1
ATOM 1500 C CA . LEU A 1 192 ? 23.429 1.716 -11.474 1.00 92.31 192 LEU A CA 1
ATOM 1501 C C . LEU A 1 192 ? 23.904 3.128 -11.127 1.00 92.31 192 LEU A C 1
ATOM 1503 O O . LEU A 1 192 ? 23.255 3.807 -10.334 1.00 92.31 192 LEU A O 1
ATOM 1507 N N . ARG A 1 193 ? 24.965 3.599 -11.790 1.00 91.56 193 ARG A N 1
ATOM 1508 C CA . ARG A 1 193 ? 25.307 5.028 -11.862 1.00 91.56 193 ARG A CA 1
ATOM 1509 C C . ARG A 1 193 ? 25.348 5.480 -13.319 1.00 91.56 193 ARG A C 1
ATOM 1511 O O . ARG A 1 193 ? 25.927 4.789 -14.160 1.00 91.56 193 ARG A O 1
ATOM 1518 N N . LEU A 1 194 ? 24.742 6.633 -13.600 1.00 91.25 194 LEU A N 1
ATOM 1519 C CA . LEU A 1 194 ? 24.714 7.263 -14.919 1.00 91.25 194 LEU A CA 1
ATOM 1520 C C . LEU A 1 194 ? 25.461 8.600 -14.859 1.00 91.25 194 LEU A C 1
ATOM 1522 O O . LEU A 1 194 ? 24.939 9.605 -14.377 1.00 91.25 194 LEU A O 1
ATOM 1526 N N . ASP A 1 195 ? 26.695 8.605 -15.352 1.00 90.19 195 ASP A N 1
ATOM 1527 C CA . ASP A 1 195 ? 27.489 9.821 -15.503 1.00 90.19 195 ASP A CA 1
ATOM 1528 C C . ASP A 1 195 ? 26.942 10.651 -16.680 1.00 90.19 195 ASP A C 1
ATOM 1530 O O . ASP A 1 195 ? 26.555 10.103 -17.716 1.00 90.19 195 ASP A O 1
ATOM 1534 N N . ALA A 1 196 ? 26.949 11.976 -16.539 1.00 87.69 196 ALA A N 1
ATOM 1535 C CA . ALA A 1 196 ? 26.484 12.920 -17.553 1.00 87.69 196 ALA A CA 1
ATOM 1536 C C . ALA A 1 196 ? 27.398 12.940 -18.794 1.00 87.69 196 ALA A C 1
ATOM 1538 O O . ALA A 1 196 ? 28.625 12.930 -18.659 1.00 87.69 196 ALA A O 1
ATOM 1539 N N . ARG A 1 197 ? 26.834 12.965 -20.015 1.00 84.56 197 ARG A N 1
ATOM 1540 C CA . ARG A 1 197 ? 27.595 12.826 -21.281 1.00 84.56 197 ARG A CA 1
ATOM 1541 C C . ARG A 1 197 ? 27.177 13.814 -22.372 1.00 84.56 197 ARG A C 1
ATOM 1543 O O . ARG A 1 197 ? 26.031 14.238 -22.461 1.00 84.56 197 ARG A O 1
ATOM 1550 N N . ALA A 1 198 ? 28.128 14.150 -23.252 1.00 82.25 198 ALA A N 1
ATOM 1551 C CA . ALA A 1 198 ? 27.900 15.011 -24.426 1.00 82.25 198 ALA A CA 1
ATOM 1552 C C . ALA A 1 198 ? 27.111 14.304 -25.546 1.00 82.25 198 ALA A C 1
ATOM 1554 O O . ALA A 1 198 ? 26.621 14.928 -26.481 1.00 82.25 198 ALA A O 1
ATOM 1555 N N . PHE A 1 199 ? 27.040 12.981 -25.466 1.00 83.06 199 PHE A N 1
ATOM 1556 C CA . PHE A 1 199 ? 26.384 12.074 -26.391 1.00 83.06 199 PHE A CA 1
ATOM 1557 C C . PHE A 1 199 ? 25.739 10.982 -25.543 1.00 83.06 199 PHE A C 1
ATOM 1559 O O . PHE A 1 199 ? 26.323 10.531 -24.559 1.00 83.06 199 PHE A O 1
ATOM 1566 N N . ALA A 1 200 ? 24.544 10.538 -25.909 1.00 82.69 200 ALA A N 1
ATOM 1567 C CA . ALA A 1 200 ? 23.870 9.524 -25.117 1.00 82.69 200 ALA A CA 1
ATOM 1568 C C . ALA A 1 200 ? 24.510 8.139 -25.299 1.00 82.69 200 ALA A C 1
ATOM 1570 O O . ALA A 1 200 ? 24.647 7.652 -26.422 1.00 82.69 200 ALA A O 1
ATOM 1571 N N . GLU A 1 201 ? 24.815 7.477 -24.187 1.00 89.25 201 GLU A N 1
ATOM 1572 C CA . GLU A 1 201 ? 24.893 6.018 -24.124 1.00 89.25 201 GLU A 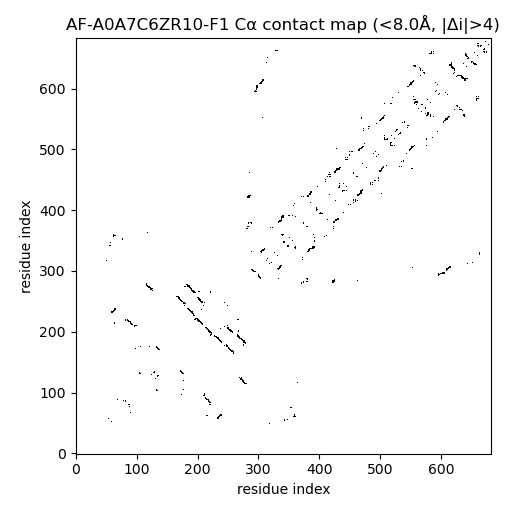CA 1
ATOM 1573 C C . GLU A 1 201 ? 23.557 5.469 -23.613 1.00 89.25 201 GLU A C 1
ATOM 1575 O O . GLU A 1 201 ? 22.796 6.178 -22.949 1.00 89.25 201 GLU A O 1
ATOM 1580 N N . ALA A 1 202 ? 23.258 4.207 -23.920 1.00 92.38 202 ALA A N 1
ATOM 1581 C CA . ALA A 1 202 ? 22.044 3.558 -23.435 1.00 92.38 202 ALA A CA 1
ATOM 1582 C C . ALA A 1 202 ? 22.293 2.115 -22.997 1.00 92.38 202 ALA A C 1
ATOM 1584 O O . ALA A 1 202 ? 22.950 1.348 -23.705 1.00 92.38 202 ALA A O 1
ATOM 1585 N N . LEU A 1 203 ? 21.698 1.737 -21.868 1.00 95.12 203 LEU A N 1
ATOM 1586 C CA . LEU A 1 203 ? 21.679 0.377 -21.337 1.00 95.12 203 LEU A CA 1
ATOM 1587 C C . LEU A 1 203 ? 20.263 -0.173 -21.435 1.00 95.12 203 LEU A C 1
ATOM 1589 O O . LEU A 1 203 ? 19.336 0.456 -20.943 1.00 95.12 203 LEU A O 1
ATOM 1593 N N . PHE A 1 204 ? 20.103 -1.357 -22.011 1.00 96.31 204 PHE A N 1
ATOM 1594 C CA . PHE A 1 204 ? 18.863 -2.123 -21.943 1.00 96.31 204 PHE A CA 1
ATOM 1595 C C . PHE A 1 204 ? 19.063 -3.421 -21.176 1.00 96.31 204 PHE A C 1
ATOM 1597 O O . PHE A 1 204 ? 20.066 -4.112 -21.377 1.00 96.31 204 PHE A O 1
ATOM 1604 N N . VAL A 1 205 ? 18.072 -3.747 -20.350 1.00 97.06 205 VAL A N 1
ATOM 1605 C CA . VAL A 1 205 ? 17.940 -5.019 -19.637 1.00 97.06 205 VAL A CA 1
ATOM 1606 C C . VAL A 1 205 ? 16.531 -5.543 -19.886 1.00 97.06 205 VAL A C 1
ATOM 1608 O O . VAL A 1 205 ? 15.555 -4.847 -19.602 1.00 97.06 205 VAL A O 1
ATOM 1611 N N . GLY A 1 206 ? 16.412 -6.760 -20.413 1.00 95.50 206 GLY A N 1
ATOM 1612 C CA . GLY A 1 206 ? 15.117 -7.382 -20.692 1.00 95.50 206 GLY A CA 1
ATOM 1613 C C . GLY A 1 206 ? 15.149 -8.903 -20.633 1.00 95.50 206 GLY A C 1
ATOM 1614 O O . GLY A 1 206 ? 16.211 -9.510 -20.782 1.00 95.50 206 GLY A O 1
ATOM 1615 N N . ALA A 1 207 ? 13.982 -9.512 -20.440 1.00 92.88 207 ALA A N 1
ATOM 1616 C CA . ALA A 1 207 ? 13.806 -10.957 -20.332 1.00 92.88 207 ALA A CA 1
ATOM 1617 C C . ALA A 1 207 ? 12.989 -11.531 -21.497 1.00 92.88 207 ALA A C 1
ATOM 1619 O O . ALA A 1 207 ? 12.198 -10.836 -22.136 1.00 92.88 207 ALA A O 1
ATOM 1620 N N . SER A 1 208 ? 13.194 -12.817 -21.768 1.00 89.44 208 SER A N 1
ATOM 1621 C CA . SER A 1 208 ? 12.566 -13.558 -22.858 1.00 89.44 208 SER A CA 1
ATOM 1622 C C . SER A 1 208 ? 12.318 -15.014 -22.458 1.00 89.44 208 SER A C 1
ATOM 1624 O O . SER A 1 208 ? 13.207 -15.684 -21.925 1.00 89.44 208 SER A O 1
ATOM 1626 N N . THR A 1 209 ? 11.117 -15.510 -22.759 1.00 86.19 209 THR A N 1
ATOM 1627 C CA . THR A 1 209 ? 10.714 -16.921 -22.624 1.00 86.19 209 THR A CA 1
ATOM 1628 C C . THR A 1 209 ? 10.694 -17.667 -23.965 1.00 86.19 209 THR A C 1
ATOM 1630 O O . THR A 1 209 ? 10.747 -18.893 -23.972 1.00 86.19 209 THR A O 1
ATOM 1633 N N . ASP A 1 210 ? 10.676 -16.955 -25.102 1.00 85.38 210 ASP A N 1
ATOM 1634 C CA . ASP A 1 210 ? 10.779 -17.520 -26.462 1.00 85.38 210 ASP A CA 1
ATOM 1635 C C . ASP A 1 210 ? 12.237 -17.605 -26.974 1.00 85.38 210 ASP A C 1
ATOM 1637 O O . ASP A 1 210 ? 12.529 -18.268 -27.973 1.00 85.38 210 ASP A O 1
ATOM 1641 N N . GLY A 1 211 ? 13.164 -16.928 -26.289 1.00 85.25 211 GLY A N 1
ATOM 1642 C CA . GLY A 1 211 ? 14.571 -16.781 -26.648 1.00 85.25 211 GLY A CA 1
ATOM 1643 C C . GLY A 1 211 ? 14.847 -15.816 -27.805 1.00 85.25 211 GLY A C 1
ATOM 1644 O O . GLY A 1 211 ? 15.996 -15.730 -28.243 1.00 85.25 211 GLY A O 1
ATOM 1645 N N . ARG A 1 212 ? 13.840 -15.105 -28.326 1.00 88.31 212 ARG A N 1
ATOM 1646 C CA . ARG A 1 212 ? 13.965 -14.187 -29.476 1.00 88.31 212 ARG A CA 1
ATOM 1647 C C . ARG A 1 212 ? 13.527 -12.772 -29.135 1.00 88.31 212 ARG A C 1
ATOM 1649 O O . ARG A 1 212 ? 14.231 -11.838 -29.507 1.00 88.31 212 ARG A O 1
ATOM 1656 N N . THR A 1 213 ? 12.404 -12.623 -28.447 1.00 91.06 213 THR A N 1
ATOM 1657 C CA . THR A 1 213 ? 11.754 -11.350 -28.135 1.00 91.06 213 THR A CA 1
ATOM 1658 C C . THR A 1 213 ? 12.002 -11.015 -26.672 1.00 91.06 213 THR A C 1
ATOM 1660 O O . THR A 1 213 ? 11.553 -11.738 -25.782 1.00 91.06 213 THR A O 1
ATOM 1663 N N . PHE A 1 214 ? 12.754 -9.943 -26.418 1.00 92.62 214 PHE A N 1
ATOM 1664 C CA . PHE A 1 214 ? 13.127 -9.513 -25.074 1.00 92.62 214 PHE A CA 1
ATOM 1665 C C . PHE A 1 214 ? 12.344 -8.264 -24.692 1.00 92.62 214 PHE A C 1
ATOM 1667 O O . PHE A 1 214 ? 12.474 -7.229 -25.343 1.00 92.62 214 PHE A O 1
ATOM 1674 N N . TRP A 1 215 ? 11.568 -8.366 -23.620 1.00 93.62 215 TRP A N 1
ATOM 1675 C CA . TRP A 1 215 ? 10.751 -7.291 -23.064 1.00 93.62 215 TRP A CA 1
ATOM 1676 C C . TRP A 1 215 ? 11.494 -6.705 -21.869 1.00 93.62 215 TRP A C 1
ATOM 1678 O O . TRP A 1 215 ? 12.003 -7.461 -21.038 1.00 93.62 215 TRP A O 1
ATOM 1688 N N . GLY A 1 216 ? 11.629 -5.382 -21.785 1.00 95.38 216 GLY A N 1
ATOM 1689 C CA . GLY A 1 216 ? 12.490 -4.799 -20.762 1.00 95.38 216 GLY A CA 1
ATOM 1690 C C . GLY A 1 216 ? 12.456 -3.286 -20.648 1.00 95.38 216 GLY A C 1
ATOM 1691 O O . GLY A 1 216 ? 11.489 -2.625 -21.028 1.00 95.38 216 GLY A O 1
ATOM 1692 N N . ARG A 1 217 ? 13.538 -2.755 -20.080 1.00 95.62 217 ARG A N 1
ATOM 1693 C CA . ARG A 1 217 ? 13.725 -1.349 -19.715 1.00 95.62 217 ARG A CA 1
ATOM 1694 C C . ARG A 1 217 ? 15.027 -0.816 -20.318 1.00 95.62 217 ARG A C 1
ATOM 1696 O O . ARG A 1 217 ? 16.040 -1.520 -20.298 1.00 95.62 217 ARG A O 1
ATOM 1703 N N . ARG A 1 218 ? 15.007 0.412 -20.850 1.00 95.44 218 ARG A N 1
ATOM 1704 C CA . ARG A 1 218 ? 16.180 1.125 -21.380 1.00 95.44 218 ARG A CA 1
ATOM 1705 C C . ARG A 1 218 ? 16.457 2.419 -20.617 1.00 95.44 218 ARG A C 1
ATOM 1707 O O . ARG A 1 218 ? 15.702 3.381 -20.726 1.00 95.44 218 ARG A O 1
ATOM 1714 N N . TRP A 1 219 ? 17.598 2.457 -19.937 1.00 94.00 219 TRP A N 1
ATOM 1715 C CA . TRP A 1 219 ? 18.201 3.663 -19.370 1.00 94.00 219 TRP A CA 1
ATOM 1716 C C . TRP A 1 219 ? 19.041 4.389 -20.421 1.00 94.00 219 TRP A C 1
ATOM 1718 O O . TRP A 1 219 ? 19.588 3.770 -21.342 1.00 94.00 219 TRP A O 1
ATOM 1728 N N . ARG A 1 220 ? 19.197 5.699 -20.239 1.00 91.69 220 ARG A N 1
ATOM 1729 C CA . ARG A 1 220 ? 19.994 6.584 -21.091 1.00 91.69 220 ARG A CA 1
ATOM 1730 C C . ARG A 1 220 ? 20.821 7.512 -20.202 1.00 91.69 220 ARG A C 1
ATOM 1732 O O . ARG A 1 220 ? 20.315 7.962 -19.182 1.00 91.69 220 ARG A O 1
ATOM 1739 N N . THR A 1 221 ? 22.080 7.776 -20.548 1.00 90.50 221 THR A N 1
ATOM 1740 C CA . THR A 1 221 ? 22.907 8.726 -19.776 1.00 90.50 221 THR A CA 1
ATOM 1741 C C . THR A 1 221 ? 22.342 10.148 -19.886 1.00 90.50 221 THR A C 1
ATOM 1743 O O . THR A 1 221 ? 22.000 10.537 -21.011 1.00 90.50 221 THR A O 1
ATOM 1746 N N . PRO A 1 222 ? 22.300 10.930 -18.790 1.00 86.56 222 PRO A N 1
ATOM 1747 C CA . PRO A 1 222 ? 21.829 12.314 -18.817 1.00 86.56 222 PRO A CA 1
ATOM 1748 C C . PRO A 1 222 ? 22.792 13.234 -19.589 1.00 86.56 222 PRO A C 1
ATOM 1750 O O . PRO A 1 222 ? 23.916 12.839 -19.934 1.00 86.56 222 PRO A O 1
ATOM 1753 N N . ALA A 1 223 ? 22.350 14.455 -19.900 1.00 83.00 223 ALA A N 1
ATOM 1754 C CA . ALA A 1 223 ? 23.153 15.425 -20.643 1.00 83.00 223 ALA A CA 1
ATOM 1755 C C . ALA A 1 223 ? 24.212 16.076 -19.736 1.00 83.00 223 ALA A C 1
ATOM 1757 O O . ALA A 1 223 ? 24.037 16.139 -18.527 1.00 83.00 223 ALA A O 1
ATOM 1758 N N . LEU A 1 224 ? 25.307 16.610 -20.301 1.00 82.25 224 LEU A N 1
ATOM 1759 C CA . LEU A 1 224 ? 26.376 17.284 -19.524 1.00 82.25 224 LEU A CA 1
ATOM 1760 C C . LEU A 1 224 ? 25.919 18.474 -18.663 1.00 82.25 224 LEU A C 1
ATOM 1762 O O . LEU A 1 224 ? 26.673 18.907 -17.796 1.00 82.25 224 LEU A O 1
ATOM 1766 N N . THR A 1 225 ? 24.745 19.038 -18.936 1.00 79.88 225 THR A N 1
ATOM 1767 C CA . THR A 1 225 ? 24.130 20.105 -18.132 1.00 79.88 225 THR A CA 1
ATOM 1768 C C . THR A 1 225 ? 23.575 19.608 -16.806 1.00 79.88 225 THR A C 1
ATOM 1770 O O . THR A 1 225 ? 23.363 20.408 -15.896 1.00 79.88 225 THR A O 1
ATOM 1773 N N . ASP A 1 226 ? 23.347 18.305 -16.704 1.00 74.56 226 ASP A N 1
ATOM 1774 C CA . ASP A 1 226 ? 22.682 17.664 -15.588 1.00 74.56 226 ASP A CA 1
ATOM 1775 C C . ASP A 1 226 ? 23.764 17.054 -14.677 1.00 74.56 226 ASP A C 1
ATOM 1777 O O . ASP A 1 226 ? 24.792 16.569 -15.169 1.00 74.56 226 ASP A O 1
ATOM 1781 N N . PRO A 1 227 ? 23.591 17.064 -13.345 1.00 73.19 227 PRO A N 1
ATOM 1782 C CA . PRO A 1 227 ? 24.534 16.404 -12.454 1.00 73.19 227 PRO A CA 1
ATOM 1783 C C . PRO A 1 227 ? 24.571 14.895 -12.737 1.00 73.19 227 PRO A C 1
ATOM 1785 O O . PRO A 1 227 ? 23.566 14.291 -13.111 1.00 73.19 227 PRO A O 1
ATOM 1788 N N . SER A 1 228 ? 25.725 14.255 -12.518 1.00 74.81 228 SER A N 1
ATOM 1789 C CA . SER A 1 228 ? 25.813 12.789 -12.553 1.00 74.81 228 SER A CA 1
ATOM 1790 C C . SER A 1 228 ? 24.811 12.181 -11.574 1.00 74.81 228 SER A C 1
ATOM 1792 O O . SER A 1 228 ? 24.801 12.570 -10.402 1.00 74.81 228 SER A O 1
ATOM 1794 N N . ALA A 1 229 ? 24.024 11.205 -12.026 1.00 76.69 229 ALA A N 1
ATOM 1795 C CA . ALA A 1 229 ? 23.087 10.512 -11.155 1.00 76.69 229 ALA A CA 1
ATOM 1796 C C . ALA A 1 229 ? 23.840 9.846 -9.991 1.00 76.69 229 ALA A C 1
ATOM 1798 O O . ALA A 1 229 ? 24.934 9.302 -10.176 1.00 76.69 229 ALA A O 1
ATOM 1799 N N . ALA A 1 230 ? 23.249 9.871 -8.794 1.00 81.06 230 ALA A N 1
ATOM 1800 C CA . ALA A 1 230 ? 23.733 9.070 -7.675 1.00 81.06 230 ALA A CA 1
ATOM 1801 C C . ALA A 1 230 ? 23.669 7.571 -8.023 1.00 81.06 230 ALA A C 1
ATOM 1803 O O . ALA A 1 230 ? 22.911 7.160 -8.904 1.00 81.06 230 ALA A O 1
ATOM 1804 N N . GLU A 1 231 ? 24.457 6.737 -7.337 1.00 85.94 231 GLU A N 1
ATOM 1805 C CA . GLU A 1 231 ? 24.285 5.290 -7.475 1.00 85.94 231 GLU A CA 1
ATOM 1806 C C . GLU A 1 231 ? 22.938 4.872 -6.865 1.00 85.94 231 GLU A C 1
ATOM 1808 O O . GLU A 1 231 ? 22.672 5.143 -5.695 1.00 85.94 231 GLU A O 1
ATOM 1813 N N . GLN A 1 232 ? 22.101 4.206 -7.660 1.00 85.12 232 GLN A N 1
ATOM 1814 C CA . GLN A 1 232 ? 20.760 3.773 -7.271 1.00 85.12 232 GLN A CA 1
ATOM 1815 C C . GLN A 1 232 ? 20.597 2.274 -7.541 1.00 85.12 232 GLN A C 1
ATOM 1817 O O . GLN A 1 232 ? 20.986 1.779 -8.606 1.00 85.12 232 GLN A O 1
ATOM 1822 N N . VAL A 1 233 ? 19.995 1.537 -6.604 1.00 90.62 233 VAL A N 1
ATOM 1823 C CA . VAL A 1 233 ? 19.724 0.105 -6.788 1.00 90.62 233 VAL A CA 1
ATOM 1824 C C . VAL A 1 233 ? 18.496 -0.052 -7.678 1.00 90.62 233 VAL A C 1
ATOM 1826 O O . VAL A 1 233 ? 17.385 0.278 -7.277 1.00 90.62 233 VAL A O 1
ATOM 1829 N N . GLN A 1 234 ? 18.674 -0.586 -8.884 1.00 92.56 234 GLN A N 1
ATOM 1830 C CA . GLN A 1 234 ? 17.560 -0.992 -9.737 1.00 92.56 234 GLN A CA 1
ATOM 1831 C C . GLN A 1 234 ? 17.106 -2.403 -9.355 1.00 92.56 234 GLN A C 1
ATOM 1833 O O . GLN A 1 234 ? 17.938 -3.294 -9.158 1.00 92.56 234 GLN A O 1
ATOM 1838 N N . ARG A 1 235 ? 15.791 -2.628 -9.326 1.00 94.12 235 ARG A N 1
ATOM 1839 C CA . ARG A 1 235 ? 15.164 -3.957 -9.295 1.00 94.12 235 ARG A CA 1
ATOM 1840 C C . ARG A 1 235 ? 14.190 -4.074 -10.458 1.00 94.12 235 ARG A C 1
ATOM 1842 O O . ARG A 1 235 ? 13.236 -3.315 -10.527 1.00 94.12 235 ARG A O 1
ATOM 1849 N N . VAL A 1 236 ? 14.420 -5.008 -11.374 1.00 95.62 236 VAL A N 1
ATOM 1850 C CA . VAL A 1 236 ? 13.541 -5.244 -12.527 1.00 95.62 236 VAL A CA 1
ATOM 1851 C C . VAL A 1 236 ? 12.892 -6.611 -12.380 1.00 95.62 236 VAL A C 1
ATOM 1853 O O . VAL A 1 236 ? 13.577 -7.634 -12.446 1.00 95.62 236 VAL A O 1
ATOM 1856 N N . TYR A 1 237 ? 11.583 -6.608 -12.158 1.00 95.12 237 TYR A N 1
ATOM 1857 C CA . TYR A 1 237 ? 10.748 -7.791 -12.005 1.00 95.12 237 TYR A CA 1
ATOM 1858 C C . TYR A 1 237 ? 10.164 -8.198 -13.354 1.00 95.12 237 TYR A C 1
ATOM 1860 O O . TYR A 1 237 ? 9.533 -7.391 -14.034 1.00 95.12 237 TYR A O 1
ATOM 1868 N N . PHE A 1 238 ? 10.338 -9.463 -13.712 1.00 91.69 238 PHE A N 1
ATOM 1869 C CA . PHE A 1 238 ? 9.844 -10.091 -14.930 1.00 91.69 238 PHE A CA 1
ATOM 1870 C C . PHE A 1 238 ? 8.853 -11.206 -14.553 1.00 91.69 238 PHE A C 1
ATOM 1872 O O . PHE A 1 238 ? 9.249 -12.373 -14.445 1.00 91.69 238 PHE A O 1
ATOM 1879 N N . PRO A 1 239 ? 7.567 -10.871 -14.339 1.00 85.75 239 PRO A N 1
ATOM 1880 C CA . PRO A 1 239 ? 6.509 -11.860 -14.185 1.00 85.75 239 PRO A CA 1
ATOM 1881 C C . PRO A 1 239 ? 6.417 -12.765 -15.429 1.00 85.75 239 PRO A C 1
ATOM 1883 O O . PRO A 1 239 ? 6.609 -12.289 -16.555 1.00 85.75 239 PRO A O 1
ATOM 1886 N N . PRO A 1 240 ? 6.106 -14.062 -15.276 1.00 72.00 240 PRO A N 1
ATOM 1887 C CA . PRO A 1 240 ? 5.921 -14.960 -16.405 1.00 72.00 240 PRO A CA 1
ATOM 1888 C C . PRO A 1 240 ? 4.650 -14.580 -17.177 1.00 72.00 240 PRO A C 1
ATOM 1890 O O . PRO A 1 240 ? 3.538 -14.709 -16.679 1.00 72.00 240 PRO A O 1
ATOM 1893 N N . VAL A 1 241 ? 4.814 -14.148 -18.430 1.00 57.19 241 VAL A N 1
ATOM 1894 C CA . VAL A 1 241 ? 3.695 -13.807 -19.339 1.00 57.19 241 VAL A CA 1
ATOM 1895 C C . VAL A 1 241 ? 2.913 -15.059 -19.785 1.00 57.19 241 VAL A C 1
ATOM 1897 O O . VAL A 1 241 ? 1.764 -14.975 -20.205 1.00 57.19 241 VAL A O 1
ATOM 1900 N N . ALA A 1 242 ? 3.540 -16.231 -19.680 1.00 50.25 242 ALA A N 1
ATOM 1901 C CA . ALA A 1 242 ? 2.969 -17.562 -19.872 1.00 50.25 242 ALA A CA 1
ATOM 1902 C C . ALA A 1 242 ? 3.860 -18.580 -19.126 1.00 50.25 242 ALA A C 1
ATOM 1904 O O . ALA A 1 242 ? 5.036 -18.268 -18.892 1.00 50.25 242 ALA A O 1
ATOM 1905 N N . PRO A 1 243 ? 3.378 -19.796 -18.789 1.00 51.12 243 PRO A N 1
ATOM 1906 C CA . PRO A 1 243 ? 4.262 -20.862 -18.321 1.00 51.12 243 PRO A CA 1
ATOM 1907 C C . PRO A 1 243 ? 5.386 -21.079 -19.354 1.00 51.12 243 PRO A C 1
ATOM 1909 O O . PRO A 1 243 ? 5.093 -21.262 -20.540 1.00 51.12 243 PRO A O 1
ATOM 1912 N N . PRO A 1 244 ? 6.671 -21.006 -18.957 1.00 53.56 244 PRO A N 1
ATOM 1913 C CA . PRO A 1 244 ? 7.777 -20.962 -19.907 1.00 53.56 244 PRO A CA 1
ATOM 1914 C C . PRO A 1 244 ? 7.850 -22.271 -20.695 1.00 53.56 244 PRO A C 1
ATOM 1916 O O . PRO A 1 244 ? 8.149 -23.325 -20.135 1.00 53.56 244 PRO A O 1
ATOM 1919 N N . SER A 1 245 ? 7.638 -22.190 -22.011 1.00 49.19 245 SER A N 1
ATOM 1920 C CA . SER A 1 245 ? 7.486 -23.338 -22.925 1.00 49.19 245 SER A CA 1
ATOM 1921 C C . SER A 1 245 ? 8.685 -24.296 -22.977 1.00 49.19 245 SER A C 1
ATOM 1923 O O . SER A 1 245 ? 8.560 -25.408 -23.482 1.00 49.19 245 SER A O 1
ATOM 1925 N N . ALA A 1 246 ? 9.835 -23.884 -22.437 1.00 56.50 246 ALA A N 1
ATOM 1926 C CA . ALA A 1 246 ? 11.046 -24.691 -22.303 1.00 56.50 246 ALA A CA 1
ATOM 1927 C C . ALA A 1 246 ? 11.613 -24.744 -20.866 1.00 56.50 246 ALA A C 1
ATOM 1929 O O . ALA A 1 246 ? 12.748 -25.187 -20.683 1.00 56.50 246 ALA A O 1
ATOM 1930 N N . GLY A 1 247 ? 10.886 -24.252 -19.851 1.00 74.50 247 GLY A N 1
ATOM 1931 C CA . GLY A 1 247 ? 11.369 -24.206 -18.461 1.00 74.50 247 GLY A CA 1
ATOM 1932 C C . GLY A 1 247 ? 12.644 -23.369 -18.274 1.00 74.50 247 GLY A C 1
ATOM 1933 O O . GLY A 1 247 ? 13.518 -23.731 -17.488 1.00 74.50 247 GLY A O 1
ATOM 1934 N N . ARG A 1 248 ? 12.804 -22.280 -19.040 1.00 81.38 248 ARG A N 1
ATOM 1935 C CA . ARG A 1 248 ? 14.000 -21.415 -19.056 1.00 81.38 248 ARG A CA 1
ATOM 1936 C C . ARG A 1 248 ? 13.621 -19.951 -19.271 1.00 81.38 248 ARG A C 1
ATOM 1938 O O . ARG A 1 248 ? 12.614 -19.667 -19.915 1.00 81.38 248 ARG A O 1
ATOM 1945 N N . VAL A 1 249 ? 14.479 -19.048 -18.803 1.00 86.81 249 VAL A N 1
ATOM 1946 C CA . VAL A 1 249 ? 14.420 -17.606 -19.090 1.00 86.81 249 VAL A CA 1
ATOM 1947 C C . VAL A 1 249 ? 15.771 -17.147 -19.633 1.00 86.81 249 VAL A C 1
ATOM 1949 O O . VAL A 1 249 ? 16.823 -17.502 -19.096 1.00 86.81 249 VAL A O 1
ATOM 1952 N N . ALA A 1 250 ? 15.748 -16.354 -20.703 1.00 89.44 250 ALA A N 1
ATOM 1953 C CA . ALA A 1 250 ? 16.915 -15.650 -21.219 1.00 89.44 250 ALA A CA 1
ATOM 1954 C C . ALA A 1 250 ? 16.857 -14.171 -20.817 1.00 89.44 250 ALA A C 1
ATOM 1956 O O . ALA A 1 250 ? 15.829 -13.524 -20.993 1.00 89.44 250 ALA A O 1
ATOM 1957 N N . LEU A 1 251 ? 17.973 -13.621 -20.342 1.00 92.88 251 LEU A N 1
ATOM 1958 C CA . LEU A 1 251 ? 18.163 -12.190 -20.113 1.00 92.88 251 LEU A CA 1
ATOM 1959 C C . LEU A 1 251 ? 19.088 -11.607 -21.182 1.00 92.88 251 LEU A C 1
ATOM 1961 O O . LEU A 1 251 ? 20.177 -12.138 -21.412 1.00 92.88 251 LEU A O 1
ATOM 1965 N N . LEU A 1 252 ? 18.679 -10.499 -21.796 1.00 93.56 252 LEU A N 1
ATOM 1966 C CA . LEU A 1 252 ? 19.487 -9.704 -22.715 1.00 93.56 252 LEU A CA 1
ATOM 1967 C C . LEU A 1 252 ? 19.929 -8.417 -22.023 1.00 93.56 252 LEU A C 1
ATOM 1969 O O . LEU A 1 252 ? 19.102 -7.633 -21.564 1.00 93.56 252 LEU A O 1
ATOM 1973 N N . TRP A 1 253 ? 21.236 -8.186 -22.041 1.00 94.88 253 TRP A N 1
ATOM 1974 C CA . TRP A 1 253 ? 21.861 -6.921 -21.684 1.00 94.88 253 TRP A CA 1
ATOM 1975 C C . TRP A 1 253 ? 22.438 -6.297 -22.952 1.00 94.88 253 TRP A C 1
ATOM 1977 O O . TRP A 1 253 ? 23.217 -6.943 -23.655 1.00 94.88 253 TRP A O 1
ATOM 1987 N N . GLU A 1 254 ? 22.081 -5.053 -23.262 1.00 93.25 254 GLU A N 1
ATOM 1988 C CA . GLU A 1 254 ? 22.601 -4.315 -24.418 1.00 93.25 254 GLU A CA 1
ATOM 1989 C C . GLU A 1 254 ? 23.137 -2.948 -23.990 1.00 93.25 254 GLU A C 1
ATOM 1991 O O . GLU A 1 254 ? 22.381 -2.122 -23.490 1.00 93.25 254 GLU A O 1
ATOM 1996 N N . LEU A 1 255 ? 24.414 -2.688 -24.270 1.00 91.44 255 LEU A N 1
ATOM 1997 C CA . LEU A 1 255 ? 25.033 -1.370 -24.154 1.00 91.44 255 LEU A CA 1
ATOM 1998 C C . LEU A 1 255 ? 25.205 -0.772 -25.559 1.00 91.44 255 LEU A C 1
ATOM 2000 O O . LEU A 1 255 ? 25.877 -1.369 -26.409 1.00 91.44 255 LEU A O 1
ATOM 2004 N N . ARG A 1 256 ? 24.614 0.403 -25.798 1.00 89.94 256 ARG A N 1
ATOM 2005 C CA . ARG A 1 256 ? 24.772 1.199 -27.026 1.00 89.94 256 ARG A CA 1
ATOM 2006 C C . ARG A 1 256 ? 25.652 2.424 -26.746 1.00 89.94 256 ARG A C 1
ATOM 2008 O O . ARG A 1 256 ? 25.409 3.134 -25.772 1.00 89.94 256 ARG A O 1
ATOM 2015 N N . GLN A 1 257 ? 26.665 2.656 -27.583 1.00 83.88 257 GLN A N 1
ATOM 2016 C CA . GLN A 1 257 ? 27.621 3.770 -27.464 1.00 83.88 257 GLN A CA 1
ATOM 2017 C C . GLN A 1 257 ? 27.988 4.337 -28.851 1.00 83.88 257 GLN A C 1
ATOM 2019 O O . GLN A 1 257 ? 28.030 3.572 -29.814 1.00 83.88 257 GLN A O 1
ATOM 2024 N N . PRO A 1 258 ? 28.341 5.626 -28.987 1.00 79.75 258 PRO A N 1
ATOM 2025 C CA . PRO A 1 258 ? 28.892 6.178 -30.231 1.00 79.75 258 PRO A CA 1
ATOM 2026 C C . PRO A 1 258 ? 30.258 5.585 -30.627 1.00 79.75 258 PRO A C 1
ATOM 2028 O O . PRO A 1 258 ? 31.129 5.390 -29.781 1.00 79.75 258 PRO A O 1
ATOM 2031 N N . THR A 1 259 ? 30.502 5.357 -31.922 1.00 67.56 259 THR A N 1
ATOM 2032 C CA . THR A 1 259 ? 31.728 4.691 -32.420 1.00 67.56 259 THR A CA 1
ATOM 2033 C C . THR A 1 259 ? 33.013 5.514 -32.317 1.00 67.56 259 THR A C 1
ATOM 2035 O O . THR A 1 259 ? 34.097 4.935 -32.370 1.00 67.56 259 THR A O 1
ATOM 2038 N N . GLN A 1 260 ? 32.929 6.841 -32.195 1.00 61.62 260 GLN A N 1
ATOM 2039 C CA . GLN A 1 260 ? 34.103 7.731 -32.208 1.00 61.62 260 GLN A CA 1
ATOM 2040 C C . GLN A 1 260 ? 34.626 8.105 -30.810 1.00 61.62 260 GLN A C 1
ATOM 2042 O O . GLN A 1 260 ? 35.656 8.767 -30.687 1.00 61.62 260 GLN A O 1
ATOM 2047 N N . VAL A 1 261 ? 33.956 7.668 -29.744 1.00 61.56 261 VAL A N 1
ATOM 2048 C CA . VAL A 1 261 ? 34.278 8.072 -28.371 1.00 61.56 261 VAL A CA 1
ATOM 2049 C C . VAL A 1 261 ? 35.279 7.100 -27.742 1.00 61.56 261 VAL A C 1
ATOM 2051 O O . VAL A 1 261 ? 34.930 5.991 -27.343 1.00 61.56 261 VAL A O 1
ATOM 2054 N N . ARG A 1 262 ? 36.534 7.540 -27.580 1.00 59.19 262 ARG A N 1
ATOM 2055 C CA . ARG A 1 262 ? 37.564 6.844 -26.781 1.00 59.19 262 ARG A CA 1
ATOM 2056 C C . ARG A 1 262 ? 37.560 7.300 -25.315 1.00 59.19 262 ARG A C 1
ATOM 2058 O O . ARG A 1 262 ? 38.584 7.721 -24.787 1.00 59.19 262 ARG A O 1
ATOM 2065 N N . GLN A 1 263 ? 36.405 7.237 -24.664 1.00 65.81 263 GLN A N 1
ATOM 2066 C CA . GLN A 1 263 ? 36.259 7.479 -23.225 1.00 65.81 263 GLN A CA 1
ATOM 2067 C C . GLN A 1 263 ? 35.719 6.218 -22.534 1.00 65.81 263 GLN A C 1
ATOM 2069 O O . GLN A 1 263 ? 35.123 5.371 -23.208 1.00 65.81 263 GLN A O 1
ATOM 2074 N N . PRO A 1 264 ? 35.879 6.086 -21.204 1.00 72.94 264 PRO A N 1
ATOM 2075 C CA . PRO A 1 264 ? 35.111 5.125 -20.419 1.00 72.94 264 PRO A CA 1
ATOM 2076 C C . PRO A 1 264 ? 33.602 5.259 -20.683 1.00 72.94 264 PRO A C 1
ATOM 2078 O O . PRO A 1 264 ? 33.116 6.323 -21.083 1.00 72.94 264 PRO A O 1
ATOM 2081 N N . THR A 1 265 ? 32.851 4.178 -20.464 1.00 80.88 265 THR A N 1
ATOM 2082 C CA . THR A 1 265 ? 31.385 4.275 -20.438 1.00 80.88 265 THR A CA 1
ATOM 2083 C C . THR A 1 265 ? 30.953 5.095 -19.223 1.00 80.88 265 THR A C 1
ATOM 2085 O O . THR A 1 265 ? 31.598 5.046 -18.178 1.00 80.88 265 THR A O 1
ATOM 2088 N N . GLY A 1 266 ? 29.877 5.860 -19.385 1.00 87.62 266 GLY A N 1
ATOM 2089 C CA . GLY A 1 266 ? 29.223 6.597 -18.304 1.00 87.62 266 GLY A CA 1
ATOM 2090 C C . GLY A 1 266 ? 28.159 5.760 -17.601 1.00 87.62 266 GLY A C 1
ATOM 2091 O O . GLY A 1 266 ? 27.482 6.263 -16.716 1.00 87.62 266 GLY A O 1
ATOM 2092 N N . ILE A 1 267 ? 27.984 4.502 -18.013 1.00 91.38 267 ILE A N 1
ATOM 2093 C CA . ILE A 1 267 ? 27.065 3.551 -17.401 1.00 91.38 267 ILE A CA 1
ATOM 2094 C C . ILE A 1 267 ? 27.889 2.598 -16.539 1.00 91.38 267 ILE A C 1
ATOM 2096 O O . ILE A 1 267 ? 28.570 1.706 -17.052 1.00 91.38 267 ILE A O 1
ATOM 2100 N N . HIS A 1 268 ? 27.813 2.786 -15.225 1.00 91.94 268 HIS A N 1
ATOM 2101 C CA . HIS A 1 268 ? 28.514 1.955 -14.248 1.00 91.94 268 HIS A CA 1
ATOM 2102 C C . HIS A 1 268 ? 27.537 0.974 -13.615 1.00 91.94 268 HIS A C 1
ATOM 2104 O O . HIS A 1 268 ? 26.437 1.357 -13.215 1.00 91.94 268 HIS A O 1
ATOM 2110 N N . LEU A 1 269 ? 27.945 -0.292 -13.542 1.00 92.94 269 LEU A N 1
ATOM 2111 C CA . LEU A 1 269 ? 27.133 -1.395 -13.038 1.00 92.94 269 LEU A CA 1
ATOM 2112 C C . LEU A 1 269 ? 27.898 -2.175 -11.971 1.00 92.94 269 LEU A C 1
ATOM 2114 O O . LEU A 1 269 ? 29.013 -2.639 -12.219 1.00 92.94 269 LEU A O 1
ATOM 2118 N N . ALA A 1 270 ? 27.271 -2.367 -10.814 1.00 92.19 270 ALA A N 1
ATOM 2119 C CA . ALA A 1 270 ? 27.807 -3.155 -9.707 1.00 92.19 270 ALA A CA 1
ATOM 2120 C C . ALA A 1 270 ? 26.715 -4.024 -9.060 1.00 92.19 270 ALA A C 1
ATOM 2122 O O . ALA A 1 270 ? 25.535 -3.917 -9.393 1.00 92.19 270 ALA A O 1
ATOM 2123 N N . ASN A 1 271 ? 27.113 -4.905 -8.135 1.00 91.69 271 ASN A N 1
ATOM 2124 C CA . ASN A 1 271 ? 26.203 -5.698 -7.294 1.00 91.69 271 ASN A CA 1
ATOM 2125 C C . ASN A 1 271 ? 25.138 -6.502 -8.073 1.00 91.69 271 ASN A C 1
ATOM 2127 O O . ASN A 1 271 ? 24.004 -6.640 -7.617 1.00 91.69 271 ASN A O 1
ATOM 2131 N N . ILE A 1 272 ? 25.495 -7.019 -9.256 1.00 94.06 272 ILE A N 1
ATOM 2132 C CA . ILE A 1 272 ? 24.531 -7.635 -10.173 1.00 94.06 272 ILE A CA 1
ATOM 2133 C C . ILE A 1 272 ? 24.117 -9.013 -9.659 1.00 94.06 272 ILE A C 1
ATOM 2135 O O . ILE A 1 272 ? 24.946 -9.926 -9.545 1.00 94.06 272 ILE A O 1
ATOM 2139 N N . THR A 1 273 ? 22.819 -9.184 -9.417 1.00 94.00 273 THR A N 1
ATOM 2140 C CA . THR A 1 273 ? 22.206 -10.460 -9.048 1.00 94.00 273 THR A CA 1
ATOM 2141 C C . THR A 1 273 ? 21.003 -10.779 -9.928 1.00 94.00 273 THR A C 1
ATOM 2143 O O . THR A 1 273 ? 20.270 -9.895 -10.369 1.00 94.00 273 THR A O 1
ATOM 2146 N N . VAL A 1 274 ? 20.800 -12.072 -10.182 1.00 92.44 274 VAL A N 1
ATOM 2147 C CA . VAL A 1 274 ? 19.579 -12.602 -10.805 1.00 92.44 274 VAL A CA 1
ATOM 2148 C C . VAL A 1 274 ? 18.967 -13.586 -9.830 1.00 92.44 274 VAL A C 1
ATOM 2150 O O . VAL A 1 274 ? 19.672 -14.451 -9.304 1.00 92.44 274 VAL A O 1
ATOM 2153 N N . GLU A 1 275 ? 17.673 -13.454 -9.581 1.00 92.19 275 GLU A N 1
ATOM 2154 C CA . GLU A 1 275 ? 16.923 -14.257 -8.624 1.00 92.19 275 GLU A CA 1
ATOM 2155 C C . GLU A 1 275 ? 15.614 -14.747 -9.253 1.00 92.19 275 GLU A C 1
ATOM 2157 O O . GLU A 1 275 ? 15.032 -14.070 -10.095 1.00 92.19 275 GLU A O 1
ATOM 2162 N N . ALA A 1 276 ? 15.145 -15.919 -8.834 1.00 90.00 276 ALA A N 1
ATOM 2163 C CA . ALA A 1 276 ? 13.810 -16.423 -9.149 1.00 90.00 276 ALA A CA 1
ATOM 2164 C C . ALA A 1 276 ? 13.001 -16.519 -7.851 1.00 90.00 276 ALA A C 1
ATOM 2166 O O . ALA A 1 276 ? 13.544 -16.950 -6.831 1.00 90.00 276 ALA A O 1
ATOM 2167 N N . PHE A 1 277 ? 11.729 -16.127 -7.880 1.00 89.56 277 PHE A N 1
ATOM 2168 C CA . PHE A 1 277 ? 10.810 -16.285 -6.755 1.00 89.56 277 PHE A CA 1
ATOM 2169 C C . PHE A 1 277 ? 9.934 -17.514 -6.964 1.00 89.56 277 PHE A C 1
ATOM 2171 O O . PHE A 1 277 ? 9.269 -17.631 -7.993 1.00 89.56 277 PHE A O 1
ATOM 2178 N N . VAL A 1 278 ? 9.935 -18.417 -5.985 1.00 86.56 278 VAL A N 1
ATOM 2179 C CA . VAL A 1 278 ? 8.968 -19.515 -5.882 1.00 86.56 278 VAL A CA 1
ATOM 2180 C C . VAL A 1 278 ? 8.148 -19.247 -4.619 1.00 86.56 278 VAL A C 1
ATOM 2182 O O . VAL A 1 278 ? 8.738 -19.295 -3.535 1.00 86.56 278 VAL A O 1
ATOM 2185 N N . PRO A 1 279 ? 6.843 -18.942 -4.713 1.00 81.38 279 PRO A N 1
ATOM 2186 C CA . PRO A 1 279 ? 6.043 -18.626 -3.537 1.00 81.38 279 PRO A CA 1
ATOM 2187 C C . PRO A 1 279 ? 6.003 -19.832 -2.589 1.00 81.38 279 PRO A C 1
ATOM 2189 O O . PRO A 1 279 ? 6.032 -20.980 -3.051 1.00 81.38 279 PRO A O 1
ATOM 2192 N N . PRO A 1 280 ? 5.968 -19.616 -1.263 1.00 80.19 280 PRO A N 1
ATOM 2193 C CA . PRO A 1 280 ? 5.679 -20.699 -0.333 1.00 80.19 280 PRO A CA 1
ATOM 2194 C C . PRO A 1 280 ? 4.294 -21.300 -0.620 1.00 80.19 280 PRO A C 1
ATOM 2196 O O . PRO A 1 280 ? 3.454 -20.640 -1.225 1.00 80.19 280 PRO A O 1
ATOM 2199 N N . PRO A 1 281 ? 3.993 -22.527 -0.150 1.00 74.06 281 PRO A N 1
ATOM 2200 C CA . PRO A 1 281 ? 2.626 -23.018 -0.111 1.00 74.06 281 PRO A CA 1
ATOM 2201 C C . PRO A 1 281 ? 1.935 -22.258 1.025 1.00 74.06 281 PRO A C 1
ATOM 2203 O O . PRO A 1 281 ? 1.932 -22.704 2.184 1.00 74.06 281 PRO A O 1
ATOM 2206 N N . ALA A 1 282 ? 1.486 -21.053 0.688 1.00 66.69 282 ALA A N 1
ATOM 2207 C CA . ALA A 1 282 ? 0.678 -20.189 1.517 1.00 66.69 282 ALA A CA 1
ATOM 2208 C C . ALA A 1 282 ? -0.766 -20.711 1.548 1.00 66.69 282 ALA A C 1
ATOM 2210 O O . ALA A 1 282 ? -1.183 -21.499 0.700 1.00 66.69 282 ALA A O 1
ATOM 2211 N N . GLY A 1 283 ? -1.465 -20.336 2.612 1.00 70.94 283 GLY A N 1
ATOM 2212 C CA . GLY A 1 283 ? -2.854 -20.697 2.892 1.00 70.94 283 GLY A CA 1
ATOM 2213 C C . GLY A 1 283 ? -3.540 -19.524 3.587 1.00 70.94 283 GLY A C 1
ATOM 2214 O O . GLY A 1 283 ? -4.202 -19.708 4.608 1.00 70.94 283 GLY A O 1
ATOM 2215 N N . CYS A 1 284 ? -3.217 -18.305 3.141 1.00 85.88 284 CYS A N 1
ATOM 2216 C CA . CYS A 1 284 ? -3.622 -17.050 3.765 1.00 85.88 284 CYS A CA 1
ATOM 2217 C C . CYS A 1 284 ? -4.610 -16.241 2.899 1.00 85.88 284 CYS A C 1
ATOM 2219 O O . CYS A 1 284 ? -5.110 -15.205 3.340 1.00 85.88 284 CYS A O 1
ATOM 2221 N N . GLU A 1 285 ? -4.967 -16.751 1.717 1.00 80.62 285 GLU A N 1
ATOM 2222 C CA . GLU A 1 285 ? -5.947 -16.207 0.768 1.00 80.62 285 GLU A CA 1
ATOM 2223 C C . GLU A 1 285 ? -7.310 -15.878 1.397 1.00 80.62 285 GLU A C 1
ATOM 2225 O O . GLU A 1 285 ? -7.992 -14.943 0.982 1.00 80.62 285 GLU A O 1
ATOM 2230 N N . GLN A 1 286 ? -7.706 -16.645 2.415 1.00 84.00 286 GLN A N 1
ATOM 2231 C CA . GLN A 1 286 ? -8.979 -16.530 3.132 1.00 84.00 286 GLN A CA 1
ATOM 2232 C C . GLN A 1 286 ? -8.769 -16.395 4.646 1.00 84.00 286 GLN A C 1
ATOM 2234 O O . GLN A 1 286 ? -9.671 -16.682 5.433 1.00 84.00 286 GLN A O 1
ATOM 2239 N N . LEU A 1 287 ? -7.571 -15.988 5.079 1.00 91.75 287 LEU A N 1
ATOM 2240 C CA . LEU A 1 287 ? -7.256 -15.883 6.498 1.00 91.75 287 LEU A CA 1
ATOM 2241 C C . LEU A 1 287 ? -8.171 -14.846 7.164 1.00 91.75 287 LEU A C 1
ATOM 2243 O O . LEU A 1 287 ? -8.125 -13.657 6.848 1.00 91.75 287 LEU A O 1
ATOM 2247 N N . ASP A 1 288 ? -8.991 -15.298 8.113 1.00 94.00 288 ASP A N 1
ATOM 2248 C CA . ASP A 1 288 ? -9.796 -14.418 8.959 1.00 94.00 288 ASP A CA 1
ATOM 2249 C C . ASP A 1 288 ? -9.590 -14.727 10.452 1.00 94.00 288 ASP A C 1
ATOM 2251 O O . ASP A 1 288 ? -10.419 -15.376 11.096 1.00 94.00 288 ASP A O 1
ATOM 2255 N N . PRO A 1 289 ? -8.441 -14.312 11.012 1.00 94.38 289 PRO A N 1
ATOM 2256 C CA . PRO A 1 289 ? -8.102 -14.561 12.397 1.00 94.38 289 PRO A CA 1
ATOM 2257 C C . PRO A 1 289 ? -8.956 -13.660 13.290 1.00 94.38 289 PRO A C 1
ATOM 2259 O O . PRO A 1 289 ? -8.944 -12.428 13.186 1.00 94.38 289 PRO A O 1
ATOM 2262 N N . THR A 1 290 ? -9.705 -14.295 14.181 1.00 93.75 290 THR A N 1
ATOM 2263 C CA . THR A 1 290 ? -10.640 -13.657 15.108 1.00 93.75 290 THR A CA 1
ATOM 2264 C C . THR A 1 290 ? -10.350 -14.078 16.545 1.00 93.75 290 THR A C 1
ATOM 2266 O O . THR A 1 290 ? -9.608 -15.028 16.806 1.00 93.75 290 THR A O 1
ATOM 2269 N N . LEU A 1 291 ? -10.917 -13.330 17.484 1.00 93.19 291 LEU A N 1
ATOM 2270 C CA . LEU A 1 291 ? -11.029 -13.676 18.891 1.00 93.19 291 LEU A CA 1
ATOM 2271 C C . LEU A 1 291 ? -12.509 -13.687 19.291 1.00 93.19 291 LEU A C 1
ATOM 2273 O O . LEU A 1 291 ? -13.311 -12.913 18.764 1.00 93.19 291 LEU A O 1
ATOM 2277 N N . ALA A 1 292 ? -12.853 -14.532 20.260 1.00 91.75 292 ALA A N 1
ATOM 2278 C CA . ALA A 1 292 ? -14.175 -14.525 20.865 1.00 91.75 292 ALA A CA 1
ATOM 2279 C C . ALA A 1 292 ? -14.298 -13.349 21.848 1.00 91.75 292 ALA A C 1
ATOM 2281 O O . ALA A 1 292 ? -13.522 -13.252 22.799 1.00 91.75 292 ALA A O 1
ATOM 2282 N N . LEU A 1 293 ? -15.292 -12.488 21.636 1.00 91.38 293 LEU A N 1
ATOM 2283 C CA . LEU A 1 293 ? -15.648 -11.376 22.510 1.00 91.38 293 LEU A CA 1
ATOM 2284 C C . LEU A 1 293 ? -17.104 -11.543 22.980 1.00 91.38 293 LEU A C 1
ATOM 2286 O O . LEU A 1 293 ? -18.034 -11.255 22.224 1.00 91.38 293 LEU A O 1
ATOM 2290 N N . PRO A 1 294 ? -17.336 -12.012 24.220 1.00 85.12 294 PRO A N 1
ATOM 2291 C CA . PRO A 1 294 ? -18.677 -12.096 24.787 1.00 85.12 294 PRO A CA 1
ATOM 2292 C C . PRO A 1 294 ? -19.383 -10.733 24.773 1.00 85.12 294 PRO A C 1
ATOM 2294 O O . PRO A 1 294 ? -18.796 -9.718 25.147 1.00 85.12 294 PRO A O 1
ATOM 2297 N N . GLY A 1 295 ? -20.645 -10.723 24.341 1.00 81.44 295 GLY A N 1
ATOM 2298 C CA . GLY A 1 295 ? -21.456 -9.508 24.209 1.00 81.44 295 GLY A CA 1
ATOM 2299 C C . GLY A 1 295 ? -21.271 -8.738 22.897 1.00 81.44 295 GLY A C 1
ATOM 2300 O O . GLY A 1 295 ? -22.057 -7.834 22.640 1.00 81.44 295 GLY A O 1
ATOM 2301 N N . ALA A 1 296 ? -20.302 -9.097 22.047 1.00 84.56 296 ALA A N 1
ATOM 2302 C CA . ALA A 1 296 ? -20.188 -8.494 20.722 1.00 84.56 296 ALA A CA 1
ATOM 2303 C C . ALA A 1 296 ? -21.344 -8.919 19.786 1.00 84.56 296 ALA A C 1
ATOM 2305 O O . ALA A 1 296 ? -21.804 -10.064 19.882 1.00 84.56 296 ALA A O 1
ATOM 2306 N N . PRO A 1 297 ? -21.805 -8.043 18.867 1.00 75.38 297 PRO A N 1
ATOM 2307 C CA . PRO A 1 297 ? -22.829 -8.377 17.874 1.00 75.38 297 PRO A CA 1
ATOM 2308 C C . PRO A 1 297 ? -22.477 -9.584 16.984 1.00 75.38 297 PRO A C 1
ATOM 2310 O O . PRO A 1 297 ? -21.329 -10.024 16.886 1.00 75.38 297 PRO A O 1
ATOM 2313 N N . GLY A 1 298 ? -23.484 -10.129 16.296 1.00 77.19 298 GLY A N 1
ATOM 2314 C CA . GLY A 1 298 ? -23.319 -11.289 15.420 1.00 77.19 298 GLY A CA 1
ATOM 2315 C C . GLY A 1 298 ? -22.975 -12.573 16.184 1.00 77.19 298 GLY A C 1
ATOM 2316 O O . GLY A 1 298 ? -23.692 -12.984 17.093 1.00 77.19 298 GLY A O 1
ATOM 2317 N N . ASN A 1 299 ? -21.887 -13.236 15.785 1.00 74.81 299 ASN A N 1
ATOM 2318 C CA . ASN A 1 299 ? -21.403 -14.492 16.377 1.00 74.81 299 ASN A CA 1
ATOM 2319 C C . ASN A 1 299 ? -20.354 -14.286 17.492 1.00 74.81 299 ASN A C 1
ATOM 2321 O O . ASN A 1 299 ? -19.693 -15.245 17.900 1.00 74.81 299 ASN A O 1
ATOM 2325 N N . GLY A 1 300 ? -20.149 -13.044 17.939 1.00 83.25 300 GLY A N 1
ATOM 2326 C CA . GLY A 1 300 ? -19.140 -12.702 18.935 1.00 83.25 300 GLY A CA 1
ATOM 2327 C C . GLY A 1 300 ? -17.689 -12.880 18.469 1.00 83.25 300 GLY A C 1
ATOM 2328 O O . GLY A 1 300 ? -16.809 -12.995 19.317 1.00 83.25 300 GLY A O 1
ATOM 2329 N N . GLN A 1 301 ? -17.418 -12.957 17.158 1.00 90.44 301 GLN A N 1
ATOM 2330 C CA . GLN A 1 301 ? -16.058 -13.043 16.610 1.00 90.44 301 GLN A CA 1
ATOM 2331 C C . GLN A 1 301 ? -15.603 -11.692 16.058 1.00 90.44 301 GLN A C 1
ATOM 2333 O O . GLN A 1 301 ? -16.207 -11.153 15.132 1.00 90.44 301 GLN A O 1
ATOM 2338 N N . VAL A 1 302 ? -14.508 -11.165 16.604 1.00 93.25 302 VAL A N 1
ATOM 2339 C CA . VAL A 1 302 ? -13.958 -9.847 16.244 1.00 93.25 302 VAL A CA 1
ATOM 2340 C C . VAL A 1 302 ? -12.451 -9.927 16.001 1.00 93.25 302 VAL A C 1
ATOM 2342 O O . VAL A 1 302 ? -11.808 -10.906 16.376 1.00 93.25 302 VAL A O 1
ATOM 2345 N N . SER A 1 303 ? -11.855 -8.901 15.393 1.00 96.06 303 SER A N 1
ATOM 2346 C CA . SER A 1 303 ? -10.394 -8.796 15.249 1.00 96.06 303 SER A CA 1
ATOM 2347 C C . SER A 1 303 ? -9.874 -7.431 15.696 1.00 96.06 303 SER A C 1
ATOM 2349 O O . SER A 1 303 ? -10.467 -6.407 15.350 1.00 96.06 303 SER A O 1
ATOM 2351 N N . LYS A 1 304 ? -8.710 -7.411 16.358 1.00 96.69 304 LYS A N 1
ATOM 2352 C CA . LYS A 1 304 ? -7.877 -6.209 16.493 1.00 96.69 304 LYS A CA 1
ATOM 2353 C C . LYS A 1 304 ? -6.745 -6.237 15.464 1.00 96.69 304 LYS A C 1
ATOM 2355 O O . LYS A 1 304 ? -6.015 -7.225 15.323 1.00 96.69 304 LYS A O 1
ATOM 2360 N N . GLY A 1 305 ? -6.630 -5.148 14.719 1.00 97.94 305 GLY A N 1
ATOM 2361 C CA . GLY A 1 305 ? -5.594 -4.916 13.728 1.00 97.94 305 GLY A CA 1
ATOM 2362 C C . GLY A 1 305 ? -4.673 -3.763 14.112 1.00 97.94 305 GLY A C 1
ATOM 2363 O O . GLY A 1 305 ? -4.901 -3.070 15.105 1.00 97.94 305 GLY A O 1
ATOM 2364 N N . LEU A 1 306 ? -3.629 -3.559 13.316 1.00 97.94 306 LEU A N 1
ATOM 2365 C CA . LEU A 1 306 ? -2.665 -2.476 13.494 1.00 97.94 306 LEU A CA 1
ATOM 2366 C C . LEU A 1 306 ? -2.222 -1.943 12.130 1.00 97.94 306 LEU A C 1
ATOM 2368 O O . LEU A 1 306 ? -1.913 -2.734 11.233 1.00 97.94 306 LEU A O 1
ATOM 2372 N N . ASN A 1 307 ? -2.149 -0.623 11.978 1.00 98.00 307 ASN A N 1
ATOM 2373 C CA . ASN A 1 307 ? -1.597 -0.020 10.769 1.00 98.00 307 ASN A CA 1
ATOM 2374 C C . ASN A 1 307 ? -0.075 -0.140 10.801 1.00 98.00 307 ASN A C 1
ATOM 2376 O O . ASN A 1 307 ? 0.588 0.352 11.718 1.00 98.00 307 ASN A O 1
ATOM 2380 N N . LEU A 1 308 ? 0.472 -0.829 9.806 1.00 95.38 308 LEU A N 1
ATOM 2381 C CA . LEU A 1 308 ? 1.899 -1.019 9.612 1.00 95.38 308 LEU A CA 1
ATOM 2382 C C . LEU A 1 308 ? 2.336 -0.105 8.456 1.00 95.38 308 LEU A C 1
ATOM 2384 O O . LEU A 1 308 ? 1.772 -0.234 7.368 1.00 95.38 308 LEU A O 1
ATOM 2388 N N . PRO A 1 309 ? 3.321 0.795 8.642 1.00 90.38 309 PRO A N 1
ATOM 2389 C CA . PRO A 1 309 ? 3.851 1.576 7.528 1.00 90.38 309 PRO A CA 1
ATOM 2390 C C . PRO A 1 309 ? 4.375 0.646 6.418 1.00 90.38 309 PRO A C 1
ATOM 2392 O O . PRO A 1 309 ? 4.923 -0.415 6.738 1.00 90.38 309 PRO A O 1
ATOM 2395 N N . PRO A 1 310 ? 4.261 1.038 5.133 1.00 88.12 310 PRO A N 1
ATOM 2396 C CA . PRO A 1 310 ? 4.679 0.217 3.989 1.00 88.12 310 PRO A CA 1
ATOM 2397 C C . PRO A 1 310 ? 6.130 -0.254 4.116 1.00 88.12 310 PRO A C 1
ATOM 2399 O O . PRO A 1 310 ? 6.443 -1.416 3.862 1.00 88.12 310 PRO A O 1
ATOM 2402 N N . TYR A 1 311 ? 7.006 0.628 4.604 1.00 86.75 311 TYR A N 1
ATOM 2403 C CA . TYR A 1 311 ? 8.401 0.343 4.918 1.00 86.75 311 TYR A CA 1
ATOM 2404 C C . TYR A 1 311 ? 8.687 0.762 6.376 1.00 86.75 311 TYR A C 1
ATOM 2406 O O . TYR A 1 311 ? 8.970 1.935 6.621 1.00 86.75 311 TYR A O 1
ATOM 2414 N N . PRO A 1 312 ? 8.588 -0.160 7.359 1.00 84.06 312 PRO A N 1
ATOM 2415 C CA . PRO A 1 312 ? 8.929 0.114 8.761 1.00 84.06 312 PRO A CA 1
ATOM 2416 C C . PRO A 1 312 ? 10.394 0.540 8.937 1.00 84.06 312 PRO A C 1
ATOM 2418 O O . PRO A 1 312 ? 11.209 0.288 8.058 1.00 84.06 312 PRO A O 1
ATOM 2421 N N . ASP A 1 313 ? 10.758 1.156 10.062 1.00 82.31 313 ASP A N 1
ATOM 2422 C CA . ASP A 1 313 ? 12.127 1.656 10.284 1.00 82.31 313 ASP A CA 1
ATOM 2423 C C . ASP A 1 313 ? 13.235 0.599 10.098 1.00 82.31 313 ASP A C 1
ATOM 2425 O O . ASP A 1 313 ? 13.056 -0.594 10.337 1.00 82.31 313 ASP A O 1
ATOM 2429 N N . LEU A 1 314 ? 14.433 1.038 9.701 1.00 82.56 314 LEU A N 1
ATOM 2430 C CA . LEU A 1 314 ? 15.619 0.176 9.639 1.00 82.56 314 LEU A CA 1
ATOM 2431 C C . LEU A 1 314 ? 16.114 -0.171 11.051 1.00 82.56 314 LEU A C 1
ATOM 2433 O O . LEU A 1 314 ? 16.890 0.581 11.642 1.00 82.56 314 LEU A O 1
ATOM 2437 N N . THR A 1 315 ? 15.721 -1.334 11.572 1.00 88.56 315 THR A N 1
ATOM 2438 C CA . THR A 1 315 ? 16.208 -1.836 12.868 1.00 88.56 315 THR A CA 1
ATOM 2439 C C . THR A 1 315 ? 17.189 -3.011 12.718 1.00 88.56 315 THR A C 1
ATOM 2441 O O . THR A 1 315 ? 17.151 -3.716 11.705 1.00 88.56 315 THR A O 1
ATOM 2444 N N . PRO A 1 316 ? 18.060 -3.283 13.715 1.00 90.00 316 PRO A N 1
ATOM 2445 C CA . PRO A 1 316 ? 18.955 -4.446 13.726 1.00 90.00 316 PRO A CA 1
ATOM 2446 C C . PRO A 1 316 ? 18.273 -5.806 13.501 1.00 90.00 316 PRO A C 1
ATOM 2448 O O . PRO A 1 316 ? 18.881 -6.705 12.923 1.00 90.00 316 PRO A O 1
ATOM 2451 N N . THR A 1 317 ? 17.026 -5.972 13.949 1.00 90.81 317 THR A N 1
ATOM 2452 C CA . THR A 1 317 ? 16.223 -7.195 13.756 1.00 90.81 317 THR A CA 1
ATOM 2453 C C . THR A 1 317 ? 15.394 -7.201 12.464 1.00 90.81 317 THR A C 1
ATOM 2455 O O . THR A 1 317 ? 14.851 -8.247 12.090 1.00 90.81 317 THR A O 1
ATOM 2458 N N . GLY A 1 318 ? 15.316 -6.067 11.759 1.00 89.25 318 GLY A N 1
ATOM 2459 C CA . GLY A 1 318 ? 14.628 -5.906 10.477 1.00 89.25 318 GLY A CA 1
ATOM 2460 C C . GLY A 1 318 ? 13.155 -6.330 10.501 1.00 89.25 318 GLY A C 1
ATOM 2461 O O . GLY A 1 318 ? 12.528 -6.446 11.557 1.00 89.25 318 GLY A O 1
ATOM 2462 N N . LEU A 1 319 ? 12.588 -6.611 9.319 1.00 90.88 319 LEU A N 1
ATOM 2463 C CA . LEU A 1 319 ? 11.176 -7.009 9.168 1.00 90.88 319 LEU A CA 1
ATOM 2464 C C . LEU A 1 319 ? 10.773 -8.180 10.082 1.00 90.88 319 LEU A C 1
ATOM 2466 O O . LEU A 1 319 ? 9.667 -8.187 10.618 1.00 90.88 319 LEU A O 1
ATOM 2470 N N . ALA A 1 320 ? 11.673 -9.140 10.320 1.00 92.81 320 ALA A N 1
ATOM 2471 C CA . ALA A 1 320 ? 11.415 -10.258 11.226 1.00 92.81 320 ALA A CA 1
ATOM 2472 C C . ALA A 1 320 ? 11.159 -9.791 12.672 1.00 92.81 320 ALA A C 1
ATOM 2474 O O . ALA A 1 320 ? 10.248 -10.302 13.322 1.00 92.81 320 ALA A O 1
ATOM 2475 N N . GLY A 1 321 ? 11.900 -8.788 13.155 1.00 94.00 321 GLY A N 1
ATOM 2476 C CA . GLY A 1 321 ? 11.678 -8.160 14.459 1.00 94.00 321 GLY A CA 1
ATOM 2477 C C . GLY A 1 321 ? 10.378 -7.362 14.542 1.00 94.00 321 GLY A C 1
ATOM 2478 O O . GLY A 1 321 ? 9.649 -7.483 15.528 1.00 94.00 321 GLY A O 1
ATOM 2479 N N . HIS A 1 322 ? 10.028 -6.605 13.494 1.00 93.88 322 HIS A N 1
ATOM 2480 C CA . HIS A 1 322 ? 8.726 -5.925 13.416 1.00 93.88 322 HIS A CA 1
ATOM 2481 C C . HIS A 1 322 ? 7.566 -6.925 13.497 1.00 93.88 322 HIS A C 1
ATOM 2483 O O . HIS A 1 322 ? 6.679 -6.771 14.335 1.00 93.88 322 HIS A O 1
ATOM 2489 N N . VAL A 1 323 ? 7.601 -8.002 12.707 1.00 95.62 323 VAL A N 1
ATOM 2490 C CA . VAL A 1 323 ? 6.538 -9.019 12.726 1.00 95.62 323 VAL A CA 1
ATOM 2491 C C . VAL A 1 323 ? 6.535 -9.832 14.031 1.00 95.62 323 VAL A C 1
ATOM 2493 O O . VAL A 1 323 ? 5.469 -10.212 14.517 1.00 95.62 323 VAL A O 1
ATOM 2496 N N . ALA A 1 324 ? 7.688 -10.052 14.672 1.00 95.62 324 ALA A N 1
ATOM 2497 C CA . ALA A 1 324 ? 7.743 -10.646 16.010 1.00 95.62 324 ALA A CA 1
ATOM 2498 C C . ALA A 1 324 ? 7.050 -9.766 17.070 1.00 95.62 324 ALA A C 1
ATOM 2500 O O . ALA A 1 324 ? 6.318 -10.289 17.912 1.00 95.62 324 ALA A O 1
ATOM 2501 N N . ARG A 1 325 ? 7.209 -8.437 16.993 1.00 96.25 325 ARG A N 1
ATOM 2502 C CA . ARG A 1 325 ? 6.497 -7.471 17.848 1.00 96.25 325 ARG A CA 1
ATOM 2503 C C . ARG A 1 325 ? 4.983 -7.476 17.608 1.00 96.25 325 ARG A C 1
ATOM 2505 O O . ARG A 1 325 ? 4.231 -7.573 18.574 1.00 96.25 325 ARG A O 1
ATOM 2512 N N . LEU A 1 326 ? 4.531 -7.504 16.349 1.00 97.25 326 LEU A N 1
ATOM 2513 C CA . LEU A 1 326 ? 3.104 -7.671 16.011 1.00 97.25 326 LEU A CA 1
ATOM 2514 C C . LEU A 1 326 ? 2.493 -8.923 16.667 1.00 97.25 326 LEU A C 1
ATOM 2516 O O . LEU A 1 326 ? 1.420 -8.861 17.269 1.00 97.25 326 LEU A O 1
ATOM 2520 N N . ARG A 1 327 ? 3.208 -10.056 16.614 1.00 96.06 327 ARG A N 1
ATOM 2521 C CA . ARG A 1 327 ? 2.792 -11.304 17.276 1.00 96.06 327 ARG A CA 1
ATOM 2522 C C . ARG A 1 327 ? 2.746 -11.179 18.797 1.00 96.06 327 ARG A C 1
ATOM 2524 O O . ARG A 1 327 ? 1.803 -11.672 19.406 1.00 96.06 327 ARG A O 1
ATOM 2531 N N . ALA A 1 328 ? 3.725 -10.512 19.408 1.00 95.88 328 ALA A N 1
ATOM 2532 C CA . ALA A 1 328 ? 3.775 -10.299 20.857 1.00 95.88 328 ALA A CA 1
ATOM 2533 C C . ALA A 1 328 ? 2.631 -9.408 21.386 1.00 95.88 328 ALA A C 1
ATOM 2535 O O . ALA A 1 328 ? 2.249 -9.531 22.550 1.00 95.88 328 ALA A O 1
ATOM 2536 N N . LEU A 1 329 ? 2.063 -8.547 20.534 1.00 96.44 329 LEU A N 1
ATOM 2537 C CA . LEU A 1 329 ? 0.847 -7.773 20.809 1.00 96.44 329 LEU A CA 1
ATOM 2538 C C . LEU A 1 329 ? -0.461 -8.561 20.602 1.00 96.44 329 LEU A C 1
ATOM 2540 O O . LEU A 1 329 ? -1.530 -8.073 20.968 1.00 96.44 329 LEU A O 1
ATOM 2544 N N . GLY A 1 330 ? -0.414 -9.753 20.000 1.00 95.88 330 GLY A N 1
ATOM 2545 C CA . GLY A 1 330 ? -1.619 -10.495 19.618 1.00 95.88 330 GLY A CA 1
ATOM 2546 C C . GLY A 1 330 ? -2.421 -9.818 18.499 1.00 95.88 330 GLY A C 1
ATOM 2547 O O . GLY A 1 330 ? -3.648 -9.904 18.498 1.00 95.88 330 GLY A O 1
ATOM 2548 N N . VAL A 1 331 ? -1.746 -9.121 17.577 1.00 97.44 331 VAL A N 1
ATOM 2549 C CA . VAL A 1 331 ? -2.359 -8.546 16.367 1.00 97.44 331 VAL A CA 1
ATOM 2550 C C . VAL A 1 331 ? -2.884 -9.674 15.475 1.00 97.44 331 VAL A C 1
ATOM 2552 O O . VAL A 1 331 ? -2.123 -10.575 15.123 1.00 97.44 331 VAL A O 1
ATOM 2555 N N . GLN A 1 332 ? -4.159 -9.618 15.077 1.00 97.44 332 GLN A N 1
ATOM 2556 C CA . GLN A 1 332 ? -4.716 -10.548 14.087 1.00 97.44 332 GLN A CA 1
ATOM 2557 C C . GLN A 1 332 ? -4.551 -10.045 12.647 1.00 97.44 332 GLN A C 1
ATOM 2559 O O . GLN A 1 332 ? -4.330 -10.848 11.742 1.00 97.44 332 GLN A O 1
ATOM 2564 N N . TRP A 1 333 ? -4.637 -8.731 12.433 1.00 98.12 333 TRP A N 1
ATOM 2565 C CA . TRP A 1 333 ? -4.595 -8.110 11.105 1.00 98.12 333 TRP A CA 1
ATOM 2566 C C . TRP A 1 333 ? -3.564 -6.984 11.022 1.00 98.12 333 TRP A C 1
ATOM 2568 O O . TRP A 1 333 ? -3.474 -6.161 11.929 1.00 98.12 333 TRP A O 1
ATOM 2578 N N . VAL A 1 334 ? -2.855 -6.872 9.903 1.00 98.19 334 VAL A N 1
ATOM 2579 C CA . VAL A 1 334 ? -2.186 -5.621 9.522 1.00 98.19 334 VAL A CA 1
ATOM 2580 C C . VAL A 1 334 ? -2.937 -4.938 8.392 1.00 98.19 334 VAL A C 1
ATOM 2582 O O . VAL A 1 334 ? -3.374 -5.599 7.450 1.00 98.19 334 VAL A O 1
ATOM 2585 N N . ARG A 1 335 ? -3.054 -3.613 8.479 1.00 98.31 335 ARG A N 1
ATOM 2586 C CA . ARG A 1 335 ? -3.360 -2.745 7.338 1.00 98.31 335 ARG A CA 1
ATOM 2587 C C . ARG A 1 335 ? -2.042 -2.150 6.858 1.00 98.31 335 ARG A C 1
ATOM 2589 O O . ARG A 1 335 ? -1.296 -1.619 7.679 1.00 98.31 335 ARG A O 1
ATOM 2596 N N . VAL A 1 336 ? -1.725 -2.306 5.577 1.00 96.75 336 VAL A N 1
ATOM 2597 C CA . VAL A 1 336 ? -0.437 -1.891 5.002 1.00 96.75 336 VAL A CA 1
ATOM 2598 C C . VAL A 1 336 ? -0.631 -1.346 3.593 1.00 96.75 336 VAL A C 1
ATOM 2600 O O . VAL A 1 336 ? -1.292 -1.963 2.761 1.00 96.75 336 VAL A O 1
ATOM 2603 N N . GLU A 1 337 ? -0.068 -0.171 3.344 1.00 94.25 337 GLU A N 1
ATOM 2604 C CA . GLU A 1 337 ? -0.107 0.524 2.057 1.00 94.25 337 GLU A CA 1
ATOM 2605 C C . GLU A 1 337 ? 0.760 -0.188 1.008 1.00 94.25 337 GLU A C 1
ATOM 2607 O O . GLU A 1 337 ? 1.868 -0.637 1.305 1.00 94.25 337 GLU A O 1
ATOM 2612 N N . MET A 1 338 ? 0.281 -0.276 -0.233 1.00 93.94 338 MET A N 1
ATOM 2613 C CA . MET A 1 338 ? 1.081 -0.727 -1.373 1.00 93.94 338 MET A CA 1
ATOM 2614 C C . MET A 1 338 ? 1.758 0.466 -2.042 1.00 93.94 338 MET A C 1
ATOM 2616 O O . MET A 1 338 ? 1.301 0.974 -3.062 1.00 93.94 338 MET A O 1
ATOM 2620 N N . GLN A 1 339 ? 2.878 0.903 -1.481 1.00 89.25 339 GLN A N 1
ATOM 2621 C CA . GLN A 1 339 ? 3.620 2.058 -1.975 1.00 89.25 339 GLN A CA 1
ATOM 2622 C C . GLN A 1 339 ? 4.467 1.709 -3.216 1.00 89.25 339 GLN A C 1
ATOM 2624 O O . GLN A 1 339 ? 5.470 0.991 -3.121 1.00 89.25 339 GLN A O 1
ATOM 2629 N N . GLY A 1 340 ? 4.083 2.258 -4.375 1.00 85.50 340 GLY A N 1
ATOM 2630 C CA . GLY A 1 340 ? 4.893 2.288 -5.604 1.00 85.50 340 GLY A CA 1
ATOM 2631 C C . GLY A 1 340 ? 5.721 3.570 -5.747 1.00 85.50 340 GLY A C 1
ATOM 2632 O O . GLY A 1 340 ? 6.700 3.612 -6.490 1.00 85.50 340 GLY A O 1
ATOM 2633 N N . ARG A 1 341 ? 5.376 4.620 -4.997 1.00 69.81 341 ARG A N 1
ATOM 2634 C CA . ARG A 1 341 ? 6.151 5.859 -4.925 1.00 69.81 341 ARG A CA 1
ATOM 2635 C C . ARG A 1 341 ? 7.344 5.717 -3.977 1.00 69.81 341 ARG A C 1
ATOM 2637 O O . ARG A 1 341 ? 7.174 5.754 -2.765 1.00 69.81 341 ARG A O 1
ATOM 2644 N N . ALA A 1 342 ? 8.557 5.580 -4.506 1.00 53.81 342 ALA A N 1
ATOM 2645 C CA . ALA A 1 342 ? 9.773 5.465 -3.695 1.00 53.81 342 ALA A CA 1
ATOM 2646 C C . ALA A 1 342 ? 10.058 6.758 -2.898 1.00 53.81 342 ALA A C 1
ATOM 2648 O O . ALA A 1 342 ? 10.605 7.702 -3.462 1.00 53.81 342 ALA A O 1
ATOM 2649 N N . GLY A 1 343 ? 9.692 6.788 -1.607 1.00 50.94 343 GLY A N 1
ATOM 2650 C CA . GLY A 1 343 ? 9.888 7.918 -0.678 1.00 50.94 343 GLY A CA 1
ATOM 2651 C C . GLY A 1 343 ? 8.588 8.623 -0.253 1.00 50.94 343 GLY A C 1
ATOM 2652 O O . GLY A 1 343 ? 7.545 8.459 -0.884 1.00 50.94 343 GLY A O 1
ATOM 2653 N N . SER A 1 344 ? 8.642 9.410 0.826 1.00 47.62 344 SER A N 1
ATOM 2654 C CA . SER A 1 344 ? 7.564 10.322 1.247 1.00 47.62 344 SER A CA 1
ATOM 2655 C C . SER A 1 344 ? 7.694 11.675 0.536 1.00 47.62 344 SER A C 1
ATOM 2657 O O . SER A 1 344 ? 8.806 12.120 0.281 1.00 47.62 344 SER A O 1
ATOM 2659 N N . GLU A 1 345 ? 6.587 12.355 0.211 1.00 45.41 345 GLU A N 1
ATOM 2660 C CA . GLU A 1 345 ? 6.604 13.730 -0.346 1.00 45.41 345 GLU A CA 1
ATOM 2661 C C . GLU A 1 345 ? 7.551 14.655 0.443 1.00 45.41 345 GLU A C 1
ATOM 2663 O O . GLU A 1 345 ? 7.498 14.590 1.670 1.00 45.41 345 GLU A O 1
ATOM 2668 N N . PRO A 1 346 ? 8.377 15.532 -0.175 1.00 44.69 346 PRO A N 1
ATOM 2669 C CA . PRO A 1 346 ? 8.596 15.725 -1.611 1.00 44.69 346 PRO A CA 1
ATOM 2670 C C . PRO A 1 346 ? 9.682 14.800 -2.182 1.00 44.69 346 PRO A C 1
ATOM 2672 O O . PRO A 1 346 ? 10.004 14.868 -3.363 1.00 44.69 346 PRO A O 1
ATOM 2675 N N . ASP A 1 347 ? 10.251 13.940 -1.340 1.00 49.41 347 ASP A N 1
ATOM 2676 C CA . ASP A 1 347 ? 11.352 13.025 -1.641 1.00 49.41 347 ASP A CA 1
ATOM 2677 C C . ASP A 1 347 ? 10.864 11.761 -2.386 1.00 49.41 347 ASP A C 1
ATOM 2679 O O . ASP A 1 347 ? 11.659 10.968 -2.888 1.00 49.41 347 ASP A O 1
ATOM 2683 N N . GLY A 1 348 ? 9.541 11.577 -2.464 1.00 58.38 348 GLY A N 1
ATOM 2684 C CA . GLY A 1 348 ? 8.861 10.505 -3.177 1.00 58.38 348 GLY A CA 1
ATOM 2685 C C . GLY A 1 348 ? 8.869 10.698 -4.692 1.00 58.38 348 GLY A C 1
ATOM 2686 O O . GLY A 1 348 ? 8.377 11.716 -5.179 1.00 58.38 348 GLY A O 1
ATOM 2687 N N . LEU A 1 349 ? 9.310 9.682 -5.441 1.00 65.94 349 LEU A N 1
ATOM 2688 C CA . LEU A 1 349 ? 9.324 9.671 -6.913 1.00 65.94 349 LEU A CA 1
ATOM 2689 C C . LEU A 1 349 ? 7.997 10.176 -7.525 1.00 65.94 349 LEU A C 1
ATOM 2691 O O . LEU A 1 349 ? 6.976 9.504 -7.415 1.00 65.94 349 LEU A O 1
ATOM 2695 N N . ALA A 1 350 ? 8.023 11.332 -8.190 1.00 74.00 350 ALA A N 1
ATOM 2696 C CA . ALA A 1 350 ? 6.908 11.865 -8.974 1.00 74.00 350 ALA A CA 1
ATOM 2697 C C . ALA A 1 350 ? 7.268 11.788 -10.463 1.00 74.00 350 ALA A C 1
ATOM 2699 O O . ALA A 1 350 ? 8.318 12.294 -10.865 1.00 74.00 350 ALA A O 1
ATOM 2700 N N . VAL A 1 351 ? 6.433 11.138 -11.279 1.00 78.25 351 VAL A N 1
ATOM 2701 C CA . VAL A 1 351 ? 6.729 10.905 -12.706 1.00 78.25 351 VAL A CA 1
ATOM 2702 C C . VAL A 1 351 ? 5.582 11.422 -13.576 1.00 78.25 351 VAL A C 1
ATOM 2704 O O . VAL A 1 351 ? 4.457 10.944 -13.427 1.00 78.25 351 VAL A O 1
ATOM 2707 N N . PRO A 1 352 ? 5.835 12.361 -14.506 1.00 75.56 352 PRO A N 1
ATOM 2708 C CA . PRO A 1 352 ? 4.790 12.906 -15.363 1.00 75.56 352 PRO A CA 1
ATOM 2709 C C . PRO A 1 352 ? 4.370 11.931 -16.473 1.00 75.56 352 PRO A C 1
ATOM 2711 O O . PRO A 1 352 ? 5.141 11.078 -16.926 1.00 75.56 352 PRO A O 1
ATOM 2714 N N . GLY A 1 353 ? 3.144 12.122 -16.966 1.00 82.81 353 GLY A N 1
ATOM 2715 C CA . GLY A 1 353 ? 2.611 11.431 -18.140 1.00 82.81 353 GLY A CA 1
ATOM 2716 C C . GLY A 1 353 ? 2.556 9.908 -17.995 1.00 82.81 353 GLY A C 1
ATOM 2717 O O . GLY A 1 353 ? 2.442 9.359 -16.899 1.00 82.81 353 GLY A O 1
ATOM 2718 N N . ARG A 1 354 ? 2.659 9.206 -19.129 1.00 87.12 354 ARG A N 1
ATOM 2719 C CA . ARG A 1 354 ? 2.549 7.741 -19.205 1.00 87.12 354 ARG A CA 1
ATOM 2720 C C . ARG A 1 354 ? 3.599 7.001 -18.366 1.00 87.12 354 ARG A C 1
ATOM 2722 O O . ARG A 1 354 ? 3.346 5.882 -17.928 1.00 87.12 354 ARG A O 1
ATOM 2729 N N . GLY A 1 355 ? 4.750 7.625 -18.104 1.00 87.25 355 GLY A N 1
ATOM 2730 C CA . GLY A 1 355 ? 5.787 7.084 -17.224 1.00 87.25 355 GLY A CA 1
ATOM 2731 C C . GLY A 1 355 ? 5.292 6.833 -15.797 1.00 87.25 355 GLY A C 1
ATOM 2732 O O . GLY A 1 355 ? 5.553 5.770 -15.242 1.00 87.25 355 GLY A O 1
ATOM 2733 N N . GLY A 1 356 ? 4.501 7.753 -15.235 1.00 87.25 356 GLY A N 1
ATOM 2734 C CA . GLY A 1 356 ? 3.915 7.609 -13.896 1.00 87.25 356 GLY A CA 1
ATOM 2735 C C . GLY A 1 356 ? 2.764 6.606 -13.794 1.00 87.25 356 GLY A C 1
ATOM 2736 O O . GLY A 1 356 ? 2.228 6.411 -12.705 1.00 87.25 356 GLY A O 1
ATOM 2737 N N . LEU A 1 357 ? 2.403 5.954 -14.906 1.00 89.38 357 LEU A N 1
ATOM 2738 C CA . LEU A 1 357 ? 1.425 4.865 -14.959 1.00 89.38 357 LEU A CA 1
ATOM 2739 C C . LEU A 1 357 ? 2.073 3.465 -15.002 1.00 89.38 357 LEU A C 1
ATOM 2741 O O . LEU A 1 357 ? 1.356 2.471 -15.097 1.00 89.38 357 LEU A O 1
ATOM 2745 N N . LEU A 1 358 ? 3.407 3.367 -14.937 1.00 90.50 358 LEU A N 1
ATOM 2746 C CA . LEU A 1 358 ? 4.127 2.092 -14.824 1.00 90.50 358 LEU A CA 1
ATOM 2747 C C . LEU A 1 358 ? 4.105 1.555 -13.377 1.00 90.50 358 LEU A C 1
ATOM 2749 O O . LEU A 1 358 ? 3.932 2.309 -12.421 1.00 90.50 358 LEU A O 1
ATOM 2753 N N . GLY A 1 359 ? 4.315 0.246 -13.201 1.00 90.75 359 GLY A N 1
ATOM 2754 C CA . GLY A 1 359 ? 4.407 -0.383 -11.879 1.00 90.75 359 GLY A CA 1
ATOM 2755 C C . GLY A 1 359 ? 5.792 -0.245 -11.233 1.00 90.75 359 GLY A C 1
ATOM 2756 O O . GLY A 1 359 ? 6.770 -0.780 -11.758 1.00 90.75 359 GLY A O 1
ATOM 2757 N N . TYR A 1 360 ? 5.860 0.402 -10.063 1.00 90.69 360 TYR A N 1
ATOM 2758 C CA . TYR A 1 360 ? 7.102 0.664 -9.306 1.00 90.69 360 TYR A CA 1
ATOM 2759 C C . TYR A 1 360 ? 7.146 0.022 -7.900 1.00 90.69 360 TYR A C 1
ATOM 2761 O O . TYR A 1 360 ? 8.014 0.337 -7.091 1.00 90.69 360 TYR A O 1
ATOM 2769 N N . VAL A 1 361 ? 6.222 -0.892 -7.584 1.00 91.12 361 VAL A N 1
ATOM 2770 C CA . VAL A 1 361 ? 6.158 -1.565 -6.271 1.00 91.12 361 VAL A CA 1
ATOM 2771 C C . VAL A 1 361 ? 7.323 -2.553 -6.098 1.00 91.12 361 VAL A C 1
ATOM 2773 O O . VAL A 1 361 ? 7.583 -3.393 -6.963 1.00 91.12 361 VAL A O 1
ATOM 2776 N N . ASP A 1 362 ? 8.016 -2.489 -4.957 1.00 91.94 362 ASP A N 1
ATOM 2777 C CA . ASP A 1 362 ? 9.149 -3.367 -4.642 1.00 91.94 362 ASP A CA 1
ATOM 2778 C C . ASP A 1 362 ? 8.698 -4.754 -4.155 1.00 91.94 362 ASP A C 1
ATOM 2780 O O . ASP A 1 362 ? 8.700 -5.057 -2.961 1.00 91.94 362 ASP A O 1
ATOM 2784 N N . LEU A 1 363 ? 8.317 -5.621 -5.096 1.00 93.19 363 LEU A N 1
ATOM 2785 C CA . LEU A 1 363 ? 7.715 -6.928 -4.803 1.00 93.19 363 LEU A CA 1
ATOM 2786 C C . LEU A 1 363 ? 8.516 -7.779 -3.813 1.00 93.19 363 LEU A C 1
ATOM 2788 O O . LEU A 1 363 ? 7.920 -8.421 -2.959 1.00 93.19 363 LEU A O 1
ATOM 2792 N N . LYS A 1 364 ? 9.853 -7.746 -3.865 1.00 92.06 364 LYS A N 1
ATOM 2793 C CA . LYS A 1 364 ? 10.727 -8.500 -2.956 1.00 92.06 364 LYS A CA 1
ATOM 2794 C C . LYS A 1 364 ? 10.583 -8.086 -1.489 1.00 92.06 364 LYS A C 1
ATOM 2796 O O . LYS A 1 364 ? 10.731 -8.938 -0.614 1.00 92.06 364 LYS A O 1
ATOM 2801 N N . HIS A 1 365 ? 10.312 -6.809 -1.220 1.00 91.31 365 HIS A N 1
ATOM 2802 C CA . HIS A 1 365 ? 10.043 -6.310 0.130 1.00 91.31 365 HIS A CA 1
ATOM 2803 C C . HIS A 1 365 ? 8.697 -6.831 0.641 1.00 91.31 365 HIS A C 1
ATOM 2805 O O . HIS A 1 365 ? 8.646 -7.463 1.695 1.00 91.31 365 HIS A O 1
ATOM 2811 N N . TYR A 1 366 ? 7.631 -6.662 -0.147 1.00 93.50 366 TYR A N 1
ATOM 2812 C CA . TYR A 1 366 ? 6.292 -7.138 0.217 1.00 93.50 366 TYR A CA 1
ATOM 2813 C C . TYR A 1 366 ? 6.202 -8.671 0.268 1.00 93.50 366 TYR A C 1
ATOM 2815 O O . TYR A 1 366 ? 5.571 -9.199 1.175 1.00 93.50 366 TYR A O 1
ATOM 2823 N N . ASP A 1 367 ? 6.901 -9.402 -0.608 1.00 93.50 367 ASP A N 1
ATOM 2824 C CA . ASP A 1 367 ? 7.047 -10.863 -0.523 1.00 93.50 367 ASP A CA 1
ATOM 2825 C C . ASP A 1 367 ? 7.670 -11.264 0.823 1.00 93.50 367 ASP A C 1
ATOM 2827 O O . ASP A 1 367 ? 7.126 -12.110 1.524 1.00 93.50 367 ASP A O 1
ATOM 2831 N N . ALA A 1 368 ? 8.774 -10.626 1.234 1.00 91.56 368 ALA A N 1
ATOM 2832 C CA . ALA A 1 368 ? 9.412 -10.923 2.517 1.00 91.56 368 ALA A CA 1
ATOM 2833 C C . ALA A 1 368 ? 8.512 -10.582 3.720 1.00 91.56 368 ALA A C 1
ATOM 2835 O O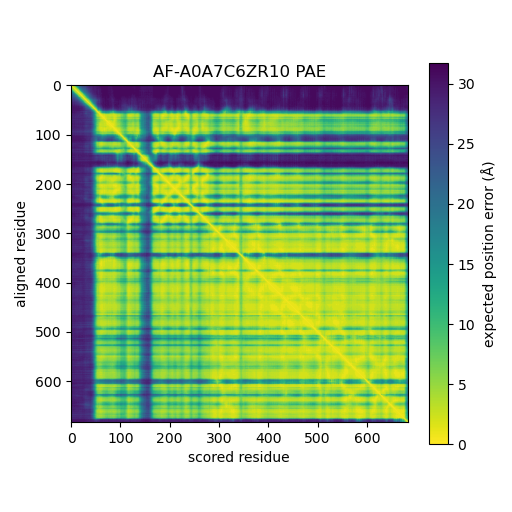 . ALA A 1 368 ? 8.477 -11.338 4.692 1.00 91.56 368 ALA A O 1
ATOM 2836 N N . LEU A 1 369 ? 7.775 -9.468 3.660 1.00 93.62 369 LEU A N 1
ATOM 2837 C CA . LEU A 1 369 ? 6.824 -9.065 4.696 1.00 93.62 369 LEU A CA 1
ATOM 2838 C C . LEU A 1 369 ? 5.633 -10.033 4.788 1.00 93.62 369 LEU A C 1
ATOM 2840 O O . LEU A 1 369 ? 5.301 -10.498 5.878 1.00 93.62 369 LEU A O 1
ATOM 2844 N N . PHE A 1 370 ? 5.004 -10.369 3.664 1.00 94.06 370 PHE A N 1
ATOM 2845 C CA . PHE A 1 370 ? 3.815 -11.221 3.629 1.00 94.06 370 PHE A CA 1
ATOM 2846 C C . PHE A 1 370 ? 4.147 -12.688 3.929 1.00 94.06 370 PHE A C 1
ATOM 2848 O O . PHE A 1 370 ? 3.399 -13.332 4.662 1.00 94.06 370 PHE A O 1
ATOM 2855 N N . ASP A 1 371 ? 5.302 -13.197 3.487 1.00 91.06 371 ASP A N 1
ATOM 2856 C CA . ASP A 1 371 ? 5.794 -14.527 3.873 1.00 91.06 371 ASP A CA 1
ATOM 2857 C C . ASP A 1 371 ? 6.073 -14.599 5.393 1.00 91.06 371 ASP A C 1
ATOM 2859 O O . ASP A 1 371 ? 5.795 -15.616 6.036 1.00 91.06 371 ASP A O 1
ATOM 2863 N N . LEU A 1 372 ? 6.571 -13.510 6.004 1.00 92.56 372 LEU A N 1
ATOM 2864 C CA . LEU A 1 372 ? 6.737 -13.405 7.460 1.00 92.56 372 LEU A CA 1
ATOM 2865 C C . LEU A 1 372 ? 5.398 -13.341 8.207 1.00 92.56 372 LEU A C 1
ATOM 2867 O O . LEU A 1 372 ? 5.304 -13.892 9.310 1.00 92.56 372 LEU A O 1
ATOM 2871 N N . LEU A 1 373 ? 4.383 -12.668 7.657 1.00 94.56 373 LEU A N 1
ATOM 2872 C CA . LEU A 1 373 ? 3.046 -12.534 8.252 1.00 94.56 373 LEU A CA 1
ATOM 2873 C C . LEU A 1 373 ? 2.241 -13.838 8.139 1.00 94.56 373 LEU A C 1
ATOM 2875 O O . LEU A 1 373 ? 1.706 -14.293 9.150 1.00 94.56 373 LEU A O 1
ATOM 2879 N N . CYS A 1 374 ? 2.272 -14.511 6.985 1.00 91.19 374 CYS A N 1
ATOM 2880 C CA . CYS A 1 374 ? 1.604 -15.790 6.688 1.00 91.19 374 CYS A CA 1
ATOM 2881 C C . CYS A 1 374 ? 2.278 -17.023 7.357 1.00 91.19 374 CYS A C 1
ATOM 2883 O O . CYS A 1 374 ? 2.260 -18.153 6.864 1.00 91.19 374 CYS A O 1
ATOM 2885 N N . HIS A 1 375 ? 2.899 -16.839 8.525 1.00 85.06 375 HIS A N 1
ATOM 2886 C CA . HIS A 1 375 ? 3.570 -17.914 9.253 1.00 85.06 375 HIS A CA 1
ATOM 2887 C C . HIS A 1 375 ? 2.565 -18.926 9.828 1.00 85.06 375 HIS A C 1
ATOM 2889 O O . HIS A 1 375 ? 1.807 -18.612 10.743 1.00 85.06 375 HIS A O 1
ATOM 2895 N N . ARG A 1 376 ? 2.639 -20.183 9.374 1.00 81.12 376 ARG A N 1
ATOM 2896 C CA . ARG A 1 376 ? 1.659 -21.259 9.650 1.00 81.12 376 ARG A CA 1
ATOM 2897 C C . ARG A 1 376 ? 1.244 -21.487 11.114 1.00 81.12 376 ARG A C 1
ATOM 2899 O O . ARG A 1 376 ? 0.165 -22.017 11.336 1.00 81.12 376 ARG A O 1
ATOM 2906 N N . LYS A 1 377 ? 2.078 -21.152 12.109 1.00 84.25 377 LYS A N 1
ATOM 2907 C CA . LYS A 1 377 ? 1.743 -21.334 13.543 1.00 84.25 377 LYS A CA 1
ATOM 2908 C C . LYS A 1 377 ? 1.082 -20.117 14.195 1.00 84.25 377 LYS A C 1
ATOM 2910 O O . LYS A 1 377 ? 0.567 -20.227 15.300 1.00 84.25 377 LYS A O 1
ATOM 2915 N N . SER A 1 378 ? 1.201 -18.951 13.573 1.00 86.94 378 SER A N 1
ATOM 2916 C CA . SER A 1 378 ? 0.801 -17.657 14.134 1.00 86.94 378 SER A CA 1
ATOM 2917 C C . SER A 1 378 ? 0.630 -16.643 12.996 1.00 86.94 378 SER A C 1
ATOM 2919 O O . SER A 1 378 ? 1.417 -15.688 12.888 1.00 86.94 378 SER A O 1
ATOM 2921 N N . PRO A 1 379 ? -0.323 -16.904 12.084 1.00 92.88 379 PRO A N 1
ATOM 2922 C CA . PRO A 1 379 ? -0.474 -16.116 10.880 1.00 92.88 379 PRO A CA 1
ATOM 2923 C C . PRO A 1 379 ? -1.211 -14.810 11.204 1.00 92.88 379 PRO A C 1
ATOM 2925 O O . PRO A 1 379 ? -2.106 -14.780 12.047 1.00 92.88 379 PRO A O 1
ATOM 2928 N N . ILE A 1 380 ? -0.811 -13.732 10.539 1.00 96.62 380 ILE A N 1
ATOM 2929 C CA . ILE A 1 380 ? -1.433 -12.410 10.635 1.00 96.62 380 ILE A CA 1
ATOM 2930 C C . ILE A 1 380 ? -2.005 -12.099 9.253 1.00 96.62 380 ILE A C 1
ATOM 2932 O O . ILE A 1 380 ? -1.288 -12.211 8.259 1.00 96.62 380 ILE A O 1
ATOM 2936 N N . ALA A 1 381 ? -3.289 -11.754 9.189 1.00 97.19 381 ALA A N 1
ATOM 2937 C CA . ALA A 1 381 ? -3.966 -11.445 7.935 1.00 97.19 381 ALA A CA 1
ATOM 2938 C C . ALA A 1 381 ? -3.612 -10.044 7.433 1.00 97.19 381 ALA A C 1
ATOM 2940 O O . ALA A 1 381 ? -3.264 -9.156 8.215 1.00 97.19 381 ALA A O 1
ATOM 2941 N N . VAL A 1 382 ? -3.698 -9.857 6.118 1.00 97.81 382 VAL A N 1
ATOM 2942 C CA . VAL A 1 382 ? -3.306 -8.614 5.452 1.00 97.81 382 VAL A CA 1
ATOM 2943 C C . VAL A 1 382 ? -4.521 -7.957 4.814 1.00 97.81 382 VAL A C 1
ATOM 2945 O O . VAL A 1 382 ? -5.203 -8.562 3.982 1.00 97.81 382 VAL A O 1
ATOM 2948 N N . LEU A 1 383 ? -4.746 -6.703 5.200 1.00 98.25 383 LEU A N 1
ATOM 2949 C CA . LEU A 1 383 ? -5.523 -5.722 4.462 1.00 98.25 383 LEU A CA 1
ATOM 2950 C C . LEU A 1 383 ? -4.539 -4.849 3.671 1.00 98.25 383 LEU A C 1
ATOM 2952 O O . LEU A 1 383 ? -3.841 -4.015 4.250 1.00 98.25 383 LEU A O 1
ATOM 2956 N N . GLY A 1 384 ? -4.449 -5.073 2.361 1.00 97.88 384 GLY A N 1
ATOM 2957 C CA . GLY A 1 384 ? -3.623 -4.252 1.478 1.00 97.88 384 GLY A CA 1
ATOM 2958 C C . GLY A 1 384 ? -4.355 -2.965 1.106 1.00 97.88 384 GLY A C 1
ATOM 2959 O O . GLY A 1 384 ? -5.437 -3.029 0.526 1.00 97.88 384 GLY A O 1
ATOM 2960 N N . LEU A 1 385 ? -3.786 -1.806 1.422 1.00 98.06 385 LEU A N 1
ATOM 2961 C CA . LEU A 1 385 ? -4.323 -0.501 1.038 1.00 98.06 385 LEU A CA 1
ATOM 2962 C C . LEU A 1 385 ? -3.771 -0.082 -0.335 1.00 98.06 385 LEU A C 1
ATOM 2964 O O . LEU A 1 385 ? -2.565 -0.137 -0.581 1.00 98.06 385 LEU A O 1
ATOM 2968 N N . LEU A 1 386 ? -4.669 0.337 -1.226 1.00 97.56 386 LEU A N 1
ATOM 2969 C CA . LEU A 1 386 ? -4.384 0.815 -2.578 1.00 97.56 386 LEU A CA 1
ATOM 2970 C C . LEU A 1 386 ? -4.905 2.254 -2.706 1.00 97.56 386 LEU A C 1
ATOM 2972 O O . LEU A 1 386 ? -6.116 2.455 -2.744 1.00 97.56 386 LEU A O 1
ATOM 2976 N N . ASP A 1 387 ? -4.027 3.254 -2.777 1.00 94.69 387 ASP A N 1
ATOM 2977 C CA . ASP A 1 387 ? -4.411 4.675 -2.767 1.00 94.69 387 ASP A CA 1
ATOM 2978 C C . ASP A 1 387 ? -3.466 5.569 -3.609 1.00 94.69 387 ASP A C 1
ATOM 2980 O O . ASP A 1 387 ? -2.771 5.089 -4.512 1.00 94.69 387 ASP A O 1
ATOM 2984 N N . ASN A 1 388 ? -3.417 6.878 -3.326 1.00 90.19 388 ASN A N 1
ATOM 2985 C CA . ASN A 1 388 ? -2.532 7.833 -4.001 1.00 90.19 388 ASN A CA 1
ATOM 2986 C C . ASN A 1 388 ? -1.023 7.521 -3.909 1.00 90.19 388 ASN A C 1
ATOM 2988 O O . ASN A 1 388 ? -0.252 8.195 -4.590 1.00 90.19 388 ASN A O 1
ATOM 2992 N N . MET A 1 389 ? -0.582 6.554 -3.099 1.00 88.69 389 MET A N 1
ATOM 2993 C CA . MET A 1 389 ? 0.822 6.132 -2.990 1.00 88.69 389 MET A CA 1
ATOM 2994 C C . MET A 1 389 ? 1.175 4.931 -3.886 1.00 88.69 389 MET A C 1
ATOM 2996 O O . MET A 1 389 ? 2.360 4.628 -4.086 1.00 88.69 389 MET A O 1
ATOM 3000 N N . LEU A 1 390 ? 0.171 4.270 -4.480 1.00 92.12 390 LEU A N 1
ATOM 3001 C CA . LEU A 1 390 ? 0.357 3.127 -5.381 1.00 92.12 390 LEU A CA 1
ATOM 3002 C C . LEU A 1 390 ? 1.058 3.507 -6.693 1.00 92.12 390 LEU A C 1
ATOM 3004 O O . LEU A 1 390 ? 1.903 2.760 -7.189 1.00 92.12 390 LEU A O 1
ATOM 3008 N N . MET A 1 391 ? 0.719 4.671 -7.246 1.00 89.75 391 MET A N 1
ATOM 3009 C CA . MET A 1 391 ? 1.219 5.161 -8.534 1.00 89.75 391 MET A CA 1
ATOM 3010 C C . MET A 1 391 ? 2.101 6.407 -8.326 1.00 89.75 391 MET A C 1
ATOM 3012 O O . MET A 1 391 ? 1.714 7.281 -7.554 1.00 89.75 391 MET A O 1
ATOM 3016 N N . PRO A 1 392 ? 3.232 6.570 -9.042 1.00 85.75 392 PRO A N 1
ATOM 3017 C CA . PRO A 1 392 ? 4.032 7.805 -8.994 1.00 85.75 392 PRO A CA 1
ATOM 3018 C C . PRO A 1 392 ? 3.395 9.039 -9.654 1.00 85.75 392 PRO A C 1
ATOM 3020 O O . PRO A 1 392 ? 3.964 10.128 -9.575 1.00 85.75 392 PRO A O 1
ATOM 3023 N N . ALA A 1 393 ? 2.275 8.877 -10.362 1.00 86.31 393 ALA A N 1
ATOM 3024 C CA . ALA A 1 393 ? 1.502 9.979 -10.931 1.00 86.31 393 ALA A CA 1
ATOM 3025 C C . ALA A 1 393 ? 0.470 10.527 -9.931 1.00 86.31 393 ALA A C 1
ATOM 3027 O O . ALA A 1 393 ? -0.154 9.777 -9.185 1.00 86.31 393 ALA A O 1
ATOM 3028 N N . ASP A 1 394 ? 0.194 11.827 -9.997 1.00 86.88 394 ASP A N 1
ATOM 3029 C CA . ASP A 1 394 ? -0.853 12.516 -9.232 1.00 86.88 394 ASP A CA 1
ATOM 3030 C C . ASP A 1 394 ? -2.104 12.838 -10.076 1.00 86.88 394 ASP A C 1
ATOM 3032 O O . ASP A 1 394 ? -2.978 13.587 -9.643 1.00 86.88 394 ASP A O 1
ATOM 3036 N N . GLY A 1 395 ? -2.224 12.235 -11.268 1.00 86.69 395 GLY A N 1
ATOM 3037 C CA . GLY A 1 395 ? -3.278 12.512 -12.258 1.00 86.69 395 GLY A CA 1
ATOM 3038 C C . GLY A 1 395 ? -4.721 12.356 -11.757 1.00 86.69 395 GLY A C 1
ATOM 3039 O O . GLY A 1 395 ? -5.636 12.904 -12.363 1.00 86.69 395 GLY A O 1
ATOM 3040 N N . TRP A 1 396 ? -4.936 11.696 -10.617 1.00 90.00 396 TRP A N 1
ATOM 3041 C CA . TRP A 1 396 ? -6.210 11.685 -9.888 1.00 90.00 396 TRP A CA 1
ATOM 3042 C C . TRP A 1 396 ? -6.687 13.080 -9.439 1.00 90.00 396 TRP A C 1
ATOM 3044 O O . TRP A 1 396 ? -7.889 13.299 -9.300 1.00 90.00 396 TRP A O 1
ATOM 3054 N N . ARG A 1 397 ? -5.771 14.045 -9.262 1.00 87.94 397 ARG A N 1
ATOM 3055 C CA . ARG A 1 397 ? -6.078 15.458 -8.967 1.00 87.94 397 ARG A CA 1
ATOM 3056 C C . ARG A 1 397 ? -6.597 16.228 -10.190 1.00 87.94 397 ARG A C 1
ATOM 3058 O O . ARG A 1 397 ? -7.174 17.304 -10.038 1.00 87.94 397 ARG A O 1
ATOM 3065 N N . SER A 1 398 ? -6.394 15.701 -11.399 1.00 88.19 398 SER A N 1
ATOM 3066 C CA . SER A 1 398 ? -6.702 16.358 -12.672 1.00 88.19 398 SER A CA 1
ATOM 3067 C C . SER A 1 398 ? -7.907 15.714 -13.352 1.00 88.19 398 SER A C 1
ATOM 3069 O O . SER A 1 398 ? -7.897 14.529 -13.667 1.00 88.19 398 SER A O 1
ATOM 3071 N N . ARG A 1 399 ? -8.935 16.503 -13.692 1.00 86.50 399 ARG A N 1
ATOM 3072 C CA . ARG A 1 399 ? -10.077 16.000 -14.488 1.00 86.50 399 ARG A CA 1
ATOM 3073 C C . ARG A 1 399 ? -9.675 15.505 -15.879 1.00 86.50 399 ARG A C 1
ATOM 3075 O O . ARG A 1 399 ? -10.401 14.704 -16.457 1.00 86.50 399 ARG A O 1
ATOM 3082 N N . GLN A 1 400 ? -8.570 16.011 -16.427 1.00 89.12 400 GLN A N 1
ATOM 3083 C CA . GLN A 1 400 ? -8.072 15.609 -17.740 1.00 89.12 400 GLN A CA 1
ATOM 3084 C C . GLN A 1 400 ? -7.405 14.228 -17.682 1.00 89.12 400 GLN A C 1
ATOM 3086 O O . GLN A 1 400 ? -7.576 13.427 -18.598 1.00 89.12 400 GLN A O 1
ATOM 3091 N N . ASP A 1 401 ? -6.696 13.936 -16.590 1.00 88.94 401 ASP A N 1
ATOM 3092 C CA . ASP A 1 401 ? -5.834 12.756 -16.473 1.00 88.94 401 ASP A CA 1
ATOM 3093 C C . ASP A 1 401 ? -6.459 11.634 -15.625 1.00 88.94 401 ASP A C 1
ATOM 3095 O O . ASP A 1 401 ? -6.031 10.482 -15.722 1.00 88.94 401 ASP A O 1
ATOM 3099 N N . ALA A 1 402 ? -7.515 11.927 -14.852 1.00 90.25 402 ALA A N 1
ATOM 3100 C CA . ALA A 1 402 ? -8.184 10.992 -13.941 1.00 90.25 402 ALA A CA 1
ATOM 3101 C C . ALA A 1 402 ? -8.605 9.665 -14.596 1.00 90.25 402 ALA A C 1
ATOM 3103 O O . ALA A 1 402 ? -8.482 8.614 -13.970 1.00 90.25 402 ALA A O 1
ATOM 3104 N N . ALA A 1 403 ? -9.059 9.679 -15.855 1.00 92.12 403 ALA A N 1
ATOM 3105 C CA . ALA A 1 403 ? -9.443 8.457 -16.567 1.00 92.12 403 ALA A CA 1
ATOM 3106 C C . ALA A 1 403 ? -8.232 7.555 -16.879 1.00 92.12 403 ALA A C 1
ATOM 3108 O O . ALA A 1 403 ? -8.283 6.346 -16.649 1.00 92.12 403 ALA A O 1
ATOM 3109 N N . ALA A 1 404 ? -7.124 8.140 -17.347 1.00 90.62 404 ALA A N 1
ATOM 3110 C CA . ALA A 1 404 ? -5.885 7.408 -17.614 1.00 90.62 404 ALA A CA 1
ATOM 3111 C C . ALA A 1 404 ? -5.229 6.924 -16.310 1.00 90.62 404 ALA A C 1
ATOM 3113 O O . ALA A 1 404 ? -4.772 5.782 -16.232 1.00 90.62 404 ALA A O 1
ATOM 3114 N N . TYR A 1 405 ? -5.256 7.760 -15.265 1.00 92.62 405 TYR A N 1
ATOM 3115 C CA . TYR A 1 405 ? -4.828 7.386 -13.921 1.00 92.62 405 TYR A CA 1
ATOM 3116 C C . TYR A 1 405 ? -5.620 6.186 -13.396 1.00 92.62 405 TYR A C 1
ATOM 3118 O O . TYR A 1 405 ? -5.019 5.185 -13.011 1.00 92.62 405 TYR A O 1
ATOM 3126 N N . ARG A 1 406 ? -6.959 6.247 -13.435 1.00 94.81 406 ARG A N 1
ATOM 3127 C CA . ARG A 1 406 ? -7.840 5.171 -12.966 1.00 94.81 406 ARG A CA 1
ATOM 3128 C C . ARG A 1 406 ? -7.587 3.865 -13.717 1.00 94.81 406 ARG A C 1
ATOM 3130 O O . ARG A 1 406 ? -7.446 2.830 -13.078 1.00 94.81 406 ARG A O 1
ATOM 3137 N N . GLN A 1 407 ? -7.422 3.911 -15.040 1.00 93.62 407 GLN A N 1
ATOM 3138 C CA . GLN A 1 407 ? -7.076 2.724 -15.827 1.00 93.62 407 GLN A CA 1
ATOM 3139 C C . GLN A 1 407 ? -5.729 2.112 -15.399 1.00 93.62 407 GLN A C 1
ATOM 3141 O O . GLN A 1 407 ? -5.634 0.891 -15.242 1.00 93.62 407 GLN A O 1
ATOM 3146 N N . GLY A 1 408 ? -4.695 2.938 -15.202 1.00 92.62 408 GLY A N 1
ATOM 3147 C CA . GLY A 1 408 ? -3.376 2.488 -14.743 1.00 92.62 408 GLY A CA 1
ATOM 3148 C C . GLY A 1 408 ? -3.436 1.875 -13.342 1.00 92.62 408 GLY A C 1
ATOM 3149 O O . GLY A 1 408 ? -3.020 0.733 -13.145 1.00 92.62 408 GLY A O 1
ATOM 3150 N N . PHE A 1 409 ? -4.055 2.595 -12.404 1.00 95.44 409 PHE A N 1
ATOM 3151 C CA . PHE A 1 409 ? -4.300 2.165 -11.028 1.00 95.44 409 PHE A CA 1
ATOM 3152 C C . PHE A 1 409 ? -5.045 0.824 -10.976 1.00 95.44 409 PHE A C 1
ATOM 3154 O O . PHE A 1 409 ? -4.553 -0.127 -10.375 1.00 95.44 409 PHE A O 1
ATOM 3161 N N . THR A 1 410 ? -6.190 0.703 -11.658 1.00 96.31 410 THR A N 1
ATOM 3162 C CA . THR A 1 410 ? -6.996 -0.527 -11.697 1.00 96.31 410 THR A CA 1
ATOM 3163 C C . THR A 1 410 ? -6.217 -1.696 -12.306 1.00 96.31 410 THR A C 1
ATOM 3165 O O . THR A 1 410 ? -6.337 -2.827 -11.832 1.00 96.31 410 THR A O 1
ATOM 3168 N N . THR A 1 411 ? -5.381 -1.440 -13.317 1.00 94.12 411 THR A N 1
ATOM 3169 C CA . THR A 1 411 ? -4.532 -2.468 -13.941 1.00 94.12 411 THR A CA 1
ATOM 3170 C C . THR A 1 411 ? -3.456 -2.971 -12.975 1.00 94.12 411 THR A C 1
ATOM 3172 O O . THR A 1 411 ? -3.278 -4.184 -12.840 1.00 94.12 411 THR A O 1
ATOM 3175 N N . LEU A 1 412 ? -2.764 -2.070 -12.267 1.00 94.56 412 LEU A N 1
ATOM 3176 C CA . LEU A 1 412 ? -1.745 -2.455 -11.287 1.00 94.56 412 LEU A CA 1
ATOM 3177 C C . LEU A 1 412 ? -2.365 -3.127 -10.054 1.00 94.56 412 LEU A C 1
ATOM 3179 O O . LEU A 1 412 ? -1.867 -4.163 -9.621 1.00 94.56 412 LEU A O 1
ATOM 3183 N N . ALA A 1 413 ? -3.484 -2.608 -9.545 1.00 96.94 413 ALA A N 1
ATOM 3184 C CA . ALA A 1 413 ? -4.246 -3.195 -8.445 1.00 96.94 413 ALA A CA 1
ATOM 3185 C C . ALA A 1 413 ? -4.692 -4.634 -8.752 1.00 96.94 413 ALA A C 1
ATOM 3187 O O . ALA A 1 413 ? -4.455 -5.543 -7.958 1.00 96.94 413 ALA A O 1
ATOM 3188 N N . ALA A 1 414 ? -5.271 -4.873 -9.932 1.00 96.00 414 ALA A N 1
ATOM 3189 C CA . ALA A 1 414 ? -5.681 -6.211 -10.355 1.00 96.00 414 ALA A CA 1
ATOM 3190 C C . ALA A 1 414 ? -4.492 -7.166 -10.553 1.00 96.00 414 ALA A C 1
ATOM 3192 O O . ALA A 1 414 ? -4.630 -8.371 -10.334 1.00 96.00 414 ALA A O 1
ATOM 3193 N N . TRP A 1 415 ? -3.327 -6.646 -10.952 1.00 94.75 415 TRP A N 1
ATOM 3194 C CA . TRP A 1 415 ? -2.097 -7.430 -11.066 1.00 94.75 415 TRP A CA 1
ATOM 3195 C C . TRP A 1 415 ? -1.525 -7.803 -9.686 1.00 94.75 415 TRP A C 1
ATOM 3197 O O . TRP A 1 415 ? -1.207 -8.968 -9.455 1.00 94.75 415 TRP A O 1
ATOM 3207 N N . LEU A 1 416 ? -1.463 -6.851 -8.747 1.00 95.81 416 LEU A N 1
ATOM 3208 C CA . LEU A 1 416 ? -1.016 -7.084 -7.367 1.00 95.81 416 LEU A CA 1
ATOM 3209 C C . LEU A 1 416 ? -1.940 -8.057 -6.631 1.00 95.81 416 LEU A C 1
ATOM 3211 O O . LEU A 1 416 ? -1.457 -8.988 -5.991 1.00 95.81 416 LEU A O 1
ATOM 3215 N N . ALA A 1 417 ? -3.257 -7.895 -6.781 1.00 96.00 417 ALA A N 1
ATOM 3216 C CA . ALA A 1 417 ? -4.236 -8.811 -6.213 1.00 96.00 417 ALA A CA 1
ATOM 3217 C C . ALA A 1 417 ? -4.065 -10.244 -6.730 1.00 96.00 417 ALA A C 1
ATOM 3219 O O . ALA A 1 417 ? -4.188 -11.178 -5.947 1.00 96.00 417 ALA A O 1
ATOM 3220 N N . HIS A 1 418 ? -3.732 -10.427 -8.013 1.00 93.75 418 HIS A N 1
ATOM 3221 C CA . HIS A 1 418 ? -3.407 -11.747 -8.556 1.00 93.75 418 HIS A CA 1
ATOM 3222 C C . HIS A 1 418 ? -2.100 -12.311 -7.970 1.00 93.75 418 HIS A C 1
ATOM 3224 O O . HIS A 1 418 ? -2.063 -13.455 -7.526 1.00 93.75 418 HIS A O 1
ATOM 3230 N N . TYR A 1 419 ? -1.031 -11.506 -7.943 1.00 93.19 419 TYR A N 1
ATOM 3231 C CA . TYR A 1 419 ? 0.300 -11.925 -7.479 1.00 93.19 419 TYR A CA 1
ATOM 3232 C C . TYR A 1 419 ? 0.352 -12.265 -5.977 1.00 93.19 419 TYR A C 1
ATOM 3234 O O . TYR A 1 419 ? 1.150 -13.105 -5.556 1.00 93.19 419 TYR A O 1
ATOM 3242 N N . TYR A 1 420 ? -0.511 -11.632 -5.178 1.00 94.00 420 TYR A N 1
ATOM 3243 C CA . TYR A 1 420 ? -0.634 -11.843 -3.734 1.00 94.00 420 TYR A CA 1
ATOM 3244 C C . TYR A 1 420 ? -1.924 -12.571 -3.323 1.00 94.00 420 TYR A C 1
ATOM 3246 O O . TYR A 1 420 ? -2.276 -12.560 -2.142 1.00 94.00 420 TYR A O 1
ATOM 3254 N N . ALA A 1 421 ? -2.627 -13.218 -4.260 1.00 92.38 421 ALA A N 1
ATOM 3255 C CA . ALA A 1 421 ? -3.902 -13.894 -3.995 1.00 92.38 421 ALA A CA 1
ATOM 3256 C C . ALA A 1 421 ? -3.811 -14.981 -2.906 1.00 92.38 421 ALA A C 1
ATOM 3258 O O . ALA A 1 421 ? -4.814 -15.288 -2.276 1.00 92.38 421 ALA A O 1
ATOM 3259 N N . ASP A 1 422 ? -2.618 -15.539 -2.680 1.00 90.19 422 ASP A N 1
ATOM 3260 C CA . ASP A 1 422 ? -2.289 -16.577 -1.695 1.00 90.19 422 ASP A CA 1
ATOM 3261 C C . ASP A 1 422 ? -1.971 -16.032 -0.283 1.00 90.19 422 ASP A C 1
ATOM 3263 O O . ASP A 1 422 ? -1.877 -16.789 0.690 1.00 90.19 422 ASP A O 1
ATOM 3267 N N . ARG A 1 423 ? -1.767 -14.713 -0.166 1.00 92.69 423 ARG A N 1
ATOM 3268 C CA . ARG A 1 423 ? -1.178 -14.050 1.012 1.00 92.69 423 ARG A CA 1
ATOM 3269 C C . ARG A 1 423 ? -1.946 -12.821 1.508 1.00 92.69 423 ARG A C 1
ATOM 3271 O O . ARG A 1 423 ? -1.827 -12.495 2.688 1.00 92.69 423 ARG A O 1
ATOM 3278 N N . VAL A 1 424 ? -2.740 -12.166 0.658 1.00 95.19 424 VAL A N 1
ATOM 3279 C CA . VAL A 1 424 ? -3.546 -10.981 1.003 1.00 95.19 424 VAL A CA 1
ATOM 3280 C C . VAL A 1 424 ? -5.035 -11.309 0.922 1.00 95.19 424 VAL A C 1
ATOM 3282 O O . VAL A 1 424 ? -5.558 -11.644 -0.137 1.00 95.19 424 VAL A O 1
ATOM 3285 N N . SER A 1 425 ? -5.720 -11.197 2.060 1.00 94.44 425 SER A N 1
ATOM 3286 C CA . SER A 1 425 ? -7.104 -11.660 2.242 1.00 94.44 425 SER A CA 1
ATOM 3287 C C . SER A 1 425 ? -8.152 -10.565 1.972 1.00 94.44 425 SER A C 1
ATOM 3289 O O . SER A 1 425 ? -9.345 -10.855 1.823 1.00 94.44 425 SER A O 1
ATOM 3291 N N . ALA A 1 426 ? -7.736 -9.295 1.945 1.00 97.19 426 ALA A N 1
ATOM 3292 C CA . ALA A 1 426 ? -8.594 -8.148 1.662 1.00 97.19 426 ALA A CA 1
ATOM 3293 C C . ALA A 1 426 ? -7.805 -6.976 1.053 1.00 97.19 426 ALA A C 1
ATOM 3295 O O . ALA A 1 426 ? -6.634 -6.773 1.377 1.00 97.19 426 ALA A O 1
ATOM 3296 N N . TRP A 1 427 ? -8.476 -6.184 0.217 1.00 98.44 427 TRP A N 1
ATOM 3297 C CA . TRP A 1 427 ? -7.943 -4.976 -0.414 1.00 98.44 427 TRP A CA 1
ATOM 3298 C C . TRP A 1 427 ? -8.837 -3.776 -0.102 1.00 98.44 427 TRP A C 1
ATOM 3300 O O . TRP A 1 427 ? -10.044 -3.833 -0.334 1.00 98.44 427 TRP A O 1
ATOM 3310 N N . GLU A 1 428 ? -8.253 -2.693 0.402 1.00 98.62 428 GLU A N 1
ATOM 3311 C CA . GLU A 1 428 ? -8.923 -1.408 0.604 1.00 98.62 428 GLU A CA 1
ATOM 3312 C C . GLU A 1 428 ? -8.630 -0.478 -0.568 1.00 98.62 428 GLU A C 1
ATOM 3314 O O . GLU A 1 428 ? -7.469 -0.264 -0.918 1.00 98.62 428 GLU A O 1
ATOM 3319 N N . VAL A 1 429 ? -9.683 0.068 -1.178 1.00 98.00 429 VAL A N 1
ATOM 3320 C CA . VAL A 1 429 ? -9.549 0.993 -2.306 1.00 98.00 429 VAL A CA 1
ATOM 3321 C C . VAL A 1 429 ? -9.735 2.424 -1.813 1.00 98.00 429 VAL A C 1
ATOM 3323 O O . VAL A 1 429 ? -10.850 2.882 -1.599 1.00 98.00 429 VAL A O 1
ATOM 3326 N N . TRP A 1 430 ? -8.607 3.122 -1.729 1.00 96.75 430 TRP A N 1
ATOM 3327 C CA . TRP A 1 430 ? -8.406 4.512 -1.331 1.00 96.75 430 TRP A CA 1
ATOM 3328 C C . TRP A 1 430 ? -8.528 4.834 0.164 1.00 96.75 430 TRP A C 1
ATOM 3330 O O . TRP A 1 430 ? -9.514 4.517 0.826 1.00 96.75 430 TRP A O 1
ATOM 3340 N N . ASN A 1 431 ? -7.526 5.554 0.668 1.00 97.06 431 ASN A N 1
ATOM 3341 C CA . ASN A 1 431 ? -7.500 6.129 2.006 1.00 97.06 431 ASN A CA 1
ATOM 3342 C C . ASN A 1 431 ? -8.201 7.496 2.005 1.00 97.06 431 ASN A C 1
ATOM 3344 O O . ASN A 1 431 ? -7.781 8.393 1.278 1.00 97.06 431 ASN A O 1
ATOM 3348 N N . GLU A 1 432 ? -9.237 7.677 2.825 1.00 96.50 432 GLU A N 1
ATOM 3349 C CA . GLU A 1 432 ? -9.888 8.974 3.068 1.00 96.50 432 GLU A CA 1
ATOM 3350 C C . GLU A 1 432 ? -10.281 9.746 1.789 1.00 96.50 432 GLU A C 1
ATOM 3352 O O . GLU A 1 432 ? -9.790 10.852 1.541 1.00 96.50 432 GLU A O 1
ATOM 3357 N N . PRO A 1 433 ? -1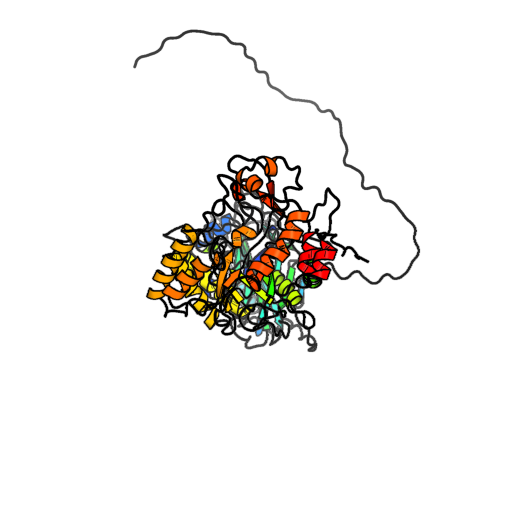1.177 9.195 0.948 1.00 96.88 433 PRO A N 1
ATOM 3358 C CA . PRO A 1 433 ? -11.612 9.825 -0.308 1.00 96.88 433 PRO A CA 1
ATOM 3359 C C . PRO A 1 433 ? -12.382 11.141 -0.095 1.00 96.88 433 PRO A C 1
ATOM 3361 O O . PRO A 1 433 ? -12.617 11.887 -1.045 1.00 96.88 433 PRO A O 1
ATOM 3364 N N . ASP A 1 434 ? -12.799 11.411 1.139 1.00 96.19 434 ASP A N 1
ATOM 3365 C CA . ASP A 1 434 ? -13.514 12.590 1.615 1.00 96.19 434 ASP A CA 1
ATOM 3366 C C . ASP A 1 434 ? -12.599 13.653 2.261 1.00 96.19 434 ASP A C 1
ATOM 3368 O O . ASP A 1 434 ? -13.009 14.810 2.378 1.00 96.19 434 ASP A O 1
ATOM 3372 N N . HIS A 1 435 ? -11.361 13.308 2.633 1.00 92.56 435 HIS A N 1
ATOM 3373 C CA . HIS A 1 435 ? -10.425 14.216 3.304 1.00 92.56 435 HIS A CA 1
ATOM 3374 C C . HIS A 1 435 ? -9.650 15.112 2.329 1.00 92.56 435 HIS A C 1
ATOM 3376 O O . HIS A 1 435 ? -9.289 14.706 1.231 1.00 92.56 435 HIS A O 1
ATOM 3382 N N . VAL A 1 436 ? -9.330 16.342 2.745 1.00 87.94 436 VAL A N 1
ATOM 3383 C CA . VAL A 1 436 ? -8.750 17.392 1.883 1.00 87.94 436 VAL A CA 1
ATOM 3384 C C . VAL A 1 436 ? -7.444 16.996 1.175 1.00 87.94 436 VAL A C 1
ATOM 3386 O O . VAL A 1 436 ? -7.209 17.424 0.044 1.00 87.94 436 VAL A O 1
ATOM 3389 N N . ASN A 1 437 ? -6.606 16.163 1.799 1.00 85.44 437 ASN A N 1
ATOM 3390 C CA . ASN A 1 437 ? -5.304 15.779 1.242 1.00 85.44 437 ASN A CA 1
ATOM 3391 C C . ASN A 1 437 ? -5.408 14.726 0.127 1.00 85.44 437 ASN A C 1
ATOM 3393 O O . ASN A 1 437 ? -4.566 14.719 -0.776 1.00 85.44 437 ASN A O 1
ATOM 3397 N N . SER A 1 438 ? -6.446 13.892 0.183 1.00 91.50 438 SER A N 1
ATOM 3398 C CA . SER A 1 438 ? -6.698 12.683 -0.616 1.00 91.50 438 SER A CA 1
ATOM 3399 C C . SER A 1 438 ? -8.053 12.736 -1.344 1.00 91.50 438 SER A C 1
ATOM 3401 O O . SER A 1 438 ? -8.527 11.724 -1.855 1.00 91.50 438 SER A O 1
ATOM 3403 N N . TYR A 1 439 ? -8.683 13.915 -1.405 1.00 94.69 439 TYR A N 1
ATOM 3404 C CA . TYR A 1 439 ? -10.065 14.080 -1.851 1.00 94.69 439 TYR A CA 1
ATOM 3405 C C . TYR A 1 439 ? -10.284 13.603 -3.289 1.00 94.69 439 TYR A C 1
ATOM 3407 O O . TYR A 1 439 ? -9.699 14.133 -4.238 1.00 94.69 439 TYR A O 1
ATOM 3415 N N . LEU A 1 440 ? -11.233 12.684 -3.452 1.00 95.25 440 LEU A N 1
ATOM 3416 C CA . LEU A 1 440 ? -11.795 12.298 -4.738 1.00 95.25 440 LEU A CA 1
ATOM 3417 C C . LEU A 1 440 ? -13.260 12.749 -4.809 1.00 95.25 440 LEU A C 1
ATOM 3419 O O . LEU A 1 440 ? -14.037 12.454 -3.897 1.00 95.25 440 LEU A O 1
ATOM 3423 N N . PRO A 1 441 ? -13.696 13.406 -5.903 1.00 95.62 441 PRO A N 1
ATOM 3424 C CA . PRO A 1 441 ? -15.112 13.667 -6.128 1.00 95.62 441 PRO A CA 1
ATOM 3425 C C . PRO A 1 441 ? -15.922 12.359 -6.046 1.00 95.62 441 PRO A C 1
ATOM 3427 O O . PRO A 1 441 ? -15.522 11.384 -6.685 1.00 95.62 441 PRO A O 1
ATOM 3430 N N . PRO A 1 442 ? -17.080 12.320 -5.359 1.00 96.81 442 PRO A N 1
ATOM 3431 C CA . PRO A 1 442 ? -17.850 11.089 -5.132 1.00 96.81 442 PRO A CA 1
ATOM 3432 C C . PRO A 1 442 ? -18.143 10.242 -6.382 1.00 96.81 442 PRO A C 1
ATOM 3434 O O . PRO A 1 442 ? -18.196 9.018 -6.311 1.00 96.81 442 PRO A O 1
ATOM 3437 N N . GLY A 1 443 ? -18.309 10.879 -7.548 1.00 95.38 443 GLY A N 1
ATOM 3438 C CA . GLY A 1 443 ? -18.480 10.183 -8.828 1.00 95.38 443 GLY A CA 1
ATOM 3439 C C . GLY A 1 443 ? -17.206 9.506 -9.351 1.00 95.38 443 GLY A C 1
ATOM 3440 O O . GLY A 1 443 ? -17.283 8.384 -9.843 1.00 95.38 443 GLY A O 1
ATOM 3441 N N . GLU A 1 444 ? -16.043 10.148 -9.208 1.00 95.62 444 GLU A N 1
ATOM 3442 C CA . GLU A 1 444 ? -14.751 9.564 -9.598 1.00 95.62 444 GLU A CA 1
ATOM 3443 C C . GLU A 1 444 ? -14.328 8.465 -8.624 1.00 95.62 444 GLU A C 1
ATOM 3445 O O . GLU A 1 444 ? -13.824 7.429 -9.051 1.00 95.62 444 GLU A O 1
ATOM 3450 N N . PHE A 1 445 ? -14.601 8.644 -7.327 1.00 97.25 445 PHE A N 1
ATOM 3451 C CA . PHE A 1 445 ? -14.379 7.606 -6.325 1.00 97.25 445 PHE A CA 1
ATOM 3452 C C . PHE A 1 445 ? -15.281 6.385 -6.556 1.00 97.25 445 PHE A C 1
ATOM 3454 O O . PHE A 1 445 ? -14.792 5.259 -6.564 1.00 97.25 445 PHE A O 1
ATOM 3461 N N . ALA A 1 446 ? -16.572 6.587 -6.847 1.00 97.19 446 ALA A N 1
ATOM 3462 C CA . ALA A 1 446 ? -17.474 5.500 -7.230 1.00 97.19 446 ALA A CA 1
ATOM 3463 C C . ALA A 1 446 ? -16.988 4.742 -8.480 1.00 97.19 446 ALA A C 1
ATOM 3465 O O . ALA A 1 446 ? -17.066 3.514 -8.516 1.00 97.19 446 ALA A O 1
ATOM 3466 N N . ALA A 1 447 ? -16.460 5.448 -9.487 1.00 96.19 447 ALA A N 1
ATOM 3467 C CA . ALA A 1 447 ? -15.866 4.819 -10.666 1.00 96.19 447 ALA A CA 1
ATOM 3468 C C . ALA A 1 447 ? -14.596 4.023 -10.309 1.00 96.19 447 ALA A C 1
ATOM 3470 O O . ALA A 1 447 ? -14.491 2.853 -10.668 1.00 96.19 447 ALA A O 1
ATOM 3471 N N . LEU A 1 448 ? -13.668 4.616 -9.546 1.00 97.19 448 LEU A N 1
ATOM 3472 C CA . LEU A 1 448 ? -12.433 3.969 -9.086 1.00 97.19 448 LEU A CA 1
ATOM 3473 C C . LEU A 1 448 ? -12.712 2.691 -8.286 1.00 97.19 448 LEU A C 1
ATOM 3475 O O . LEU A 1 448 ? -12.103 1.656 -8.560 1.00 97.19 448 LEU A O 1
ATOM 3479 N N . LEU A 1 449 ? -13.649 2.754 -7.338 1.00 97.88 449 LEU A N 1
ATOM 3480 C CA . LEU A 1 449 ? -14.040 1.633 -6.488 1.00 97.88 449 LEU A CA 1
ATOM 3481 C C . LEU A 1 449 ? -14.711 0.514 -7.294 1.00 97.88 449 LEU A C 1
ATOM 3483 O O . LEU A 1 449 ? -14.331 -0.647 -7.151 1.00 97.88 449 LEU A O 1
ATOM 3487 N N . ALA A 1 450 ? -15.652 0.845 -8.185 1.00 97.06 450 ALA A N 1
ATOM 3488 C CA . ALA A 1 450 ? -16.324 -0.144 -9.027 1.00 97.06 450 ALA A CA 1
ATOM 3489 C C . ALA A 1 450 ? -15.363 -0.818 -10.025 1.00 97.06 450 ALA A C 1
ATOM 3491 O O . ALA A 1 450 ? -15.349 -2.046 -10.135 1.00 97.06 450 ALA A O 1
ATOM 3492 N N . GLU A 1 451 ? -14.536 -0.039 -10.730 1.00 97.19 451 GLU A N 1
ATOM 3493 C CA . GLU A 1 451 ? -13.578 -0.553 -11.718 1.00 97.19 451 GLU A CA 1
ATOM 3494 C C . GLU A 1 451 ? -12.494 -1.415 -11.046 1.00 97.19 451 GLU A C 1
ATOM 3496 O O . GLU A 1 451 ? -12.230 -2.537 -11.492 1.00 97.19 451 GLU A O 1
ATOM 3501 N N . THR A 1 452 ? -11.930 -0.945 -9.926 1.00 97.56 452 THR A N 1
ATOM 3502 C CA . THR A 1 452 ? -10.903 -1.671 -9.162 1.00 97.56 452 THR A CA 1
ATOM 3503 C C . THR A 1 452 ? -11.467 -2.918 -8.493 1.00 97.56 452 THR A C 1
ATOM 3505 O O . THR A 1 452 ? -10.900 -3.997 -8.660 1.00 97.56 452 THR A O 1
ATOM 3508 N N . GLY A 1 453 ? -12.610 -2.819 -7.806 1.00 96.81 453 GLY A N 1
ATOM 3509 C CA . GLY A 1 453 ? -13.267 -3.961 -7.170 1.00 96.81 453 GLY A CA 1
ATOM 3510 C C . GLY A 1 453 ? -13.610 -5.058 -8.180 1.00 96.81 453 GLY A C 1
ATOM 3511 O O . GLY A 1 453 ? -13.264 -6.222 -7.975 1.00 96.81 453 GLY A O 1
ATOM 3512 N N . ALA A 1 454 ? -14.192 -4.697 -9.328 1.00 96.06 454 ALA A N 1
ATOM 3513 C CA . ALA A 1 454 ? -14.492 -5.654 -10.391 1.00 96.06 454 ALA A CA 1
ATOM 3514 C C . ALA A 1 454 ? -13.227 -6.293 -10.997 1.00 96.06 454 ALA A C 1
ATOM 3516 O O . ALA A 1 454 ? -13.256 -7.465 -11.378 1.00 96.06 454 ALA A O 1
ATOM 3517 N N . ALA A 1 455 ? -12.117 -5.556 -11.101 1.00 96.88 455 ALA A N 1
ATOM 3518 C CA . ALA A 1 455 ? -10.857 -6.094 -11.606 1.00 96.88 455 ALA A CA 1
ATOM 3519 C C . ALA A 1 455 ? -10.171 -7.031 -10.597 1.00 96.88 455 ALA A C 1
ATOM 3521 O O . ALA A 1 455 ? -9.759 -8.127 -10.980 1.00 96.88 455 ALA A O 1
ATOM 3522 N N . ILE A 1 456 ? -10.143 -6.668 -9.311 1.00 96.81 456 ILE A N 1
ATOM 3523 C CA . ILE A 1 456 ? -9.635 -7.524 -8.230 1.00 96.81 456 ILE A CA 1
ATOM 3524 C C . ILE A 1 456 ? -10.453 -8.816 -8.134 1.00 96.81 456 ILE A C 1
ATOM 3526 O O . ILE A 1 456 ? -9.858 -9.890 -8.152 1.00 96.81 456 ILE A O 1
ATOM 3530 N N . ARG A 1 457 ? -11.795 -8.756 -8.146 1.00 95.38 457 ARG A N 1
ATOM 3531 C CA . ARG A 1 457 ? -12.651 -9.962 -8.108 1.00 95.38 457 ARG A CA 1
ATOM 3532 C C . ARG A 1 457 ? -12.396 -10.932 -9.273 1.00 95.38 457 ARG A C 1
ATOM 3534 O O . ARG A 1 457 ? -12.565 -12.134 -9.097 1.00 95.38 457 ARG A O 1
ATOM 3541 N N . ARG A 1 458 ? -11.980 -10.447 -10.453 1.00 95.38 458 ARG A N 1
ATOM 3542 C CA . ARG A 1 458 ? -11.576 -11.312 -11.585 1.00 95.38 458 ARG A CA 1
ATOM 3543 C C . ARG A 1 458 ? -10.199 -11.952 -11.378 1.00 95.38 458 ARG A C 1
ATOM 3545 O O . ARG A 1 458 ? -10.004 -13.095 -11.776 1.00 95.38 458 ARG A O 1
ATOM 3552 N N . SER A 1 459 ? -9.263 -11.219 -10.779 1.00 93.88 459 SER A N 1
ATOM 3553 C CA . SER A 1 459 ? -7.873 -11.643 -10.547 1.00 93.88 459 SER A CA 1
ATOM 3554 C C . SER A 1 459 ? -7.678 -12.550 -9.328 1.00 93.88 459 SER A C 1
ATOM 3556 O O . SER A 1 459 ? -6.812 -13.427 -9.348 1.00 93.88 459 SER A O 1
ATOM 3558 N N . ALA A 1 460 ? -8.458 -12.311 -8.272 1.00 94.44 460 ALA A N 1
ATOM 3559 C CA . ALA A 1 460 ? -8.406 -12.970 -6.972 1.00 94.44 460 ALA A CA 1
ATOM 3560 C C . ALA A 1 460 ? -9.836 -13.092 -6.393 1.00 94.44 460 ALA A C 1
ATOM 3562 O O . ALA A 1 460 ? -10.232 -12.290 -5.545 1.00 94.44 460 ALA A O 1
ATOM 3563 N N . PRO A 1 461 ? -10.640 -14.079 -6.843 1.00 93.12 461 PRO A N 1
ATOM 3564 C CA . PRO A 1 461 ? -12.068 -14.176 -6.505 1.00 93.12 461 PRO A CA 1
ATOM 3565 C C . PRO A 1 461 ? -12.393 -14.356 -5.014 1.00 93.12 461 PRO A C 1
ATOM 3567 O O . PRO A 1 461 ? -13.542 -14.193 -4.615 1.00 93.12 461 PRO A O 1
ATOM 3570 N N . THR A 1 462 ? -11.403 -14.721 -4.197 1.00 92.44 462 THR A N 1
ATOM 3571 C CA . THR A 1 462 ? -11.526 -14.921 -2.746 1.00 92.44 462 THR A CA 1
ATOM 3572 C C . THR A 1 462 ? -11.255 -13.657 -1.930 1.00 92.44 462 THR A C 1
ATOM 3574 O O . THR A 1 462 ? -11.578 -13.630 -0.743 1.00 92.44 462 THR A O 1
ATOM 3577 N N . ALA A 1 463 ? -10.655 -12.625 -2.531 1.00 94.06 463 ALA A N 1
ATOM 3578 C CA . ALA A 1 463 ? -10.268 -11.416 -1.822 1.00 94.06 463 ALA A CA 1
ATOM 3579 C C . ALA A 1 463 ? -11.479 -10.510 -1.558 1.00 94.06 463 ALA A C 1
ATOM 3581 O O . ALA A 1 463 ? -12.290 -10.248 -2.450 1.00 94.06 463 ALA A O 1
ATOM 3582 N N . ARG A 1 464 ? -11.575 -9.991 -0.330 1.00 95.94 464 ARG A N 1
ATOM 3583 C CA . ARG A 1 464 ? -12.610 -9.018 0.049 1.00 95.94 464 ARG A CA 1
ATOM 3584 C C . ARG A 1 464 ? -12.247 -7.612 -0.408 1.00 95.94 464 ARG A C 1
ATOM 3586 O O . ARG A 1 464 ? -11.107 -7.189 -0.237 1.00 95.94 464 ARG A O 1
ATOM 3593 N N . ILE A 1 465 ? -13.231 -6.872 -0.908 1.00 97.81 465 ILE A N 1
ATOM 3594 C CA . ILE A 1 465 ? -13.094 -5.453 -1.249 1.00 97.81 465 ILE A CA 1
ATOM 3595 C C . ILE A 1 465 ? -13.607 -4.603 -0.082 1.00 97.81 465 ILE A C 1
ATOM 3597 O O . ILE A 1 465 ? -14.793 -4.657 0.254 1.00 97.81 465 ILE A O 1
ATOM 3601 N N . VAL A 1 466 ? -12.730 -3.804 0.523 1.00 98.12 466 VAL A N 1
ATOM 3602 C CA . VAL A 1 466 ? -13.095 -2.748 1.476 1.00 98.12 466 VAL A CA 1
ATOM 3603 C C . VAL A 1 466 ? -13.249 -1.444 0.696 1.00 98.12 466 VAL A C 1
ATOM 3605 O O . VAL A 1 466 ? -12.399 -1.114 -0.130 1.00 98.12 466 VAL A O 1
ATOM 3608 N N . SER A 1 467 ? -14.337 -0.714 0.946 1.00 95.12 467 SER A N 1
ATOM 3609 C CA . SER A 1 467 ? -14.732 0.477 0.181 1.00 95.12 467 SER A CA 1
ATOM 3610 C C . SER A 1 467 ? -13.666 1.564 0.080 1.00 95.12 467 SER A C 1
ATOM 3612 O O . SER A 1 467 ? -13.729 2.335 -0.864 1.00 95.12 467 SER A O 1
ATOM 3614 N N . GLY A 1 468 ? -12.775 1.645 1.071 1.00 88.81 468 GLY A N 1
ATOM 3615 C CA . GLY A 1 468 ? -11.984 2.822 1.425 1.00 88.81 468 GLY A CA 1
ATOM 3616 C C . GLY A 1 468 ? -12.427 3.368 2.783 1.00 88.81 468 GLY A C 1
ATOM 3617 O O . GLY A 1 468 ? -13.630 3.372 3.073 1.00 88.81 468 GLY A O 1
ATOM 3618 N N . GLY A 1 469 ? -11.477 3.761 3.631 1.00 90.06 469 GLY A N 1
ATOM 3619 C CA . GLY A 1 469 ? -11.737 4.344 4.947 1.00 90.06 469 GLY A CA 1
ATOM 3620 C C . GLY A 1 469 ? -12.167 5.806 4.857 1.00 90.06 469 GLY A C 1
ATOM 3621 O O . GLY A 1 469 ? -11.342 6.647 4.520 1.00 90.06 469 GLY A O 1
ATOM 3622 N N . LEU A 1 470 ? -13.435 6.130 5.150 1.00 95.81 470 LEU A N 1
ATOM 3623 C CA . LEU A 1 470 ? -13.864 7.536 5.285 1.00 95.81 470 LEU A CA 1
ATOM 3624 C C . LEU A 1 470 ? -13.159 8.209 6.466 1.00 95.81 470 LEU A C 1
ATOM 3626 O O . LEU A 1 470 ? -13.108 7.616 7.538 1.00 95.81 470 LEU A O 1
ATOM 3630 N N . SER A 1 471 ? -12.718 9.456 6.308 1.00 94.31 471 SER A N 1
ATOM 3631 C CA . SER A 1 471 ? -11.978 10.202 7.342 1.00 94.31 471 SER A CA 1
ATOM 3632 C C . SER A 1 471 ? -12.751 10.457 8.640 1.00 94.31 471 SER A C 1
ATOM 3634 O O . SER A 1 471 ? -12.150 10.677 9.693 1.00 94.31 471 SER A O 1
ATOM 3636 N N . SER A 1 472 ? -14.086 10.441 8.581 1.00 93.12 472 SER A N 1
ATOM 3637 C CA . SER A 1 472 ? -14.946 10.651 9.743 1.00 93.12 472 SER A CA 1
ATOM 3638 C C . SER A 1 472 ? -16.360 10.093 9.545 1.00 93.12 472 SER A C 1
ATOM 3640 O O . SER A 1 472 ? -16.700 9.488 8.524 1.00 93.12 472 SER A O 1
ATOM 3642 N N . VAL A 1 473 ? -17.227 10.341 10.534 1.00 92.44 473 VAL A N 1
ATOM 3643 C CA . VAL A 1 473 ? -18.688 10.177 10.422 1.00 92.44 473 VAL A CA 1
ATOM 3644 C C . VAL A 1 473 ? -19.442 11.503 10.579 1.00 92.44 473 VAL A C 1
ATOM 3646 O O . VAL A 1 473 ? -20.631 11.544 10.917 1.00 92.44 473 VAL A O 1
ATOM 3649 N N . GLY A 1 474 ? -18.764 12.619 10.317 1.00 91.19 474 GLY A N 1
ATOM 3650 C CA . GLY A 1 474 ? -19.365 13.944 10.287 1.00 91.19 474 GLY A CA 1
ATOM 3651 C C . GLY A 1 474 ? -20.275 14.171 9.074 1.00 91.19 474 GLY A C 1
ATOM 3652 O O . GLY A 1 474 ? -20.292 13.382 8.122 1.00 91.19 474 GLY A O 1
ATOM 3653 N N . PRO A 1 475 ? -21.039 15.279 9.056 1.00 91.88 475 PRO A N 1
ATOM 3654 C CA . PRO A 1 475 ? -21.982 15.575 7.976 1.00 91.88 475 PRO A CA 1
ATOM 3655 C C . PRO A 1 475 ? -21.349 15.613 6.577 1.00 91.88 475 PRO A C 1
ATOM 3657 O O . PRO A 1 475 ? -22.009 15.237 5.607 1.00 91.88 475 PRO A O 1
ATOM 3660 N N . ALA A 1 476 ? -20.083 16.034 6.462 1.00 93.62 476 ALA A N 1
ATOM 3661 C CA . ALA A 1 476 ? -19.346 16.070 5.199 1.00 93.62 476 ALA A CA 1
ATOM 3662 C C . ALA A 1 476 ? -19.045 14.656 4.670 1.00 93.62 476 ALA A C 1
ATOM 3664 O O . ALA A 1 476 ? -19.485 14.323 3.567 1.00 93.62 476 ALA A O 1
ATOM 3665 N N . ALA A 1 477 ? -18.407 13.803 5.480 1.00 95.44 477 ALA A N 1
ATOM 3666 C CA . ALA A 1 477 ? -18.106 12.408 5.145 1.00 95.44 477 ALA A CA 1
ATOM 3667 C C . ALA A 1 477 ? -19.377 11.606 4.804 1.00 95.44 477 ALA A C 1
ATOM 3669 O O . ALA A 1 477 ? -19.450 10.924 3.782 1.00 95.44 477 ALA A O 1
ATOM 3670 N N . VAL A 1 478 ? -20.446 11.765 5.593 1.00 95.88 478 VAL A N 1
ATOM 3671 C CA . VAL A 1 478 ? -21.741 11.102 5.342 1.00 95.88 478 VAL A CA 1
ATOM 3672 C C . VAL A 1 478 ? -22.401 11.612 4.048 1.00 95.88 478 VAL A C 1
ATOM 3674 O O . VAL A 1 478 ? -23.071 10.850 3.347 1.00 95.88 478 VAL A O 1
ATOM 3677 N N . THR A 1 479 ? -22.216 12.888 3.693 1.00 97.62 479 THR A N 1
ATOM 3678 C CA . THR A 1 479 ? -22.711 13.448 2.422 1.00 97.62 479 THR A CA 1
ATOM 3679 C C . THR A 1 479 ? -21.921 12.908 1.231 1.00 97.62 479 THR A C 1
ATOM 3681 O O . THR A 1 479 ? -22.535 12.491 0.246 1.00 97.62 479 THR A O 1
ATOM 3684 N N . HIS A 1 480 ? -20.591 12.840 1.339 1.00 98.12 480 HIS A N 1
ATOM 3685 C CA . HIS A 1 480 ? -19.714 12.214 0.344 1.00 98.12 480 HIS A CA 1
ATOM 3686 C C . HIS A 1 480 ? -20.097 10.746 0.115 1.00 98.12 480 HIS A C 1
ATOM 3688 O O . HIS A 1 480 ? -20.334 10.345 -1.027 1.00 98.12 480 HIS A O 1
ATOM 3694 N N . LEU A 1 481 ? -20.307 9.977 1.191 1.00 97.81 481 LEU A N 1
ATOM 3695 C CA . LEU A 1 481 ? -20.773 8.591 1.117 1.00 97.81 481 LEU A CA 1
ATOM 3696 C C . LEU A 1 481 ? -22.109 8.466 0.377 1.00 97.81 481 LEU A C 1
ATOM 3698 O O . LEU A 1 481 ? -22.227 7.660 -0.544 1.00 97.81 481 LEU A O 1
ATOM 3702 N N . ARG A 1 482 ? -23.121 9.270 0.731 1.00 97.94 482 ARG A N 1
ATOM 3703 C CA . ARG A 1 482 ? -24.433 9.241 0.055 1.00 97.94 482 ARG A CA 1
ATOM 3704 C C . ARG A 1 482 ? -24.315 9.548 -1.439 1.00 97.94 482 ARG A C 1
ATOM 3706 O O . ARG A 1 482 ? -24.968 8.893 -2.248 1.00 97.94 482 ARG A O 1
ATOM 3713 N N . GLN A 1 483 ? -23.471 10.509 -1.812 1.00 98.38 483 GLN A N 1
ATOM 3714 C CA . GLN A 1 483 ? -23.221 10.863 -3.212 1.00 98.38 483 GLN A CA 1
ATOM 3715 C C . GLN A 1 483 ? -22.460 9.755 -3.961 1.00 98.38 483 GLN A C 1
ATOM 3717 O O . GLN A 1 483 ? -22.797 9.462 -5.109 1.00 98.38 483 GLN A O 1
ATOM 3722 N N . THR A 1 484 ? -21.506 9.093 -3.300 1.00 98.00 484 THR A N 1
ATOM 3723 C CA . THR A 1 484 ? -20.760 7.937 -3.826 1.00 98.00 484 THR A CA 1
ATOM 3724 C C . THR A 1 484 ? -21.694 6.748 -4.050 1.00 98.00 484 THR A C 1
ATOM 3726 O O . THR A 1 484 ? -21.744 6.202 -5.149 1.00 98.00 484 THR A O 1
ATOM 3729 N N . LEU A 1 485 ? -22.516 6.387 -3.060 1.00 97.19 485 LEU A N 1
ATOM 3730 C CA . LEU A 1 485 ? -23.505 5.306 -3.161 1.00 97.19 485 LEU A CA 1
ATOM 3731 C C . LEU A 1 485 ? -24.535 5.573 -4.271 1.00 97.19 485 LEU A C 1
ATOM 3733 O O . LEU A 1 485 ? -24.841 4.679 -5.059 1.00 97.19 485 LEU A O 1
ATOM 3737 N N . ALA A 1 486 ? -25.016 6.815 -4.395 1.00 96.81 486 ALA A N 1
ATOM 3738 C CA . ALA A 1 486 ? -25.910 7.218 -5.479 1.00 96.81 486 ALA A CA 1
ATOM 3739 C C . ALA A 1 486 ? -25.238 7.183 -6.866 1.00 96.81 486 ALA A C 1
ATOM 3741 O O . ALA A 1 486 ? -25.934 7.057 -7.874 1.00 96.81 486 ALA A O 1
ATOM 3742 N N . ALA A 1 487 ? -23.908 7.313 -6.942 1.00 97.12 487 ALA A N 1
ATOM 3743 C CA . ALA A 1 487 ? -23.141 7.130 -8.172 1.00 97.12 487 ALA A CA 1
ATOM 3744 C C . ALA A 1 487 ? -22.914 5.646 -8.500 1.00 97.12 487 ALA A C 1
ATOM 3746 O O . ALA A 1 487 ? -23.163 5.252 -9.638 1.00 97.12 487 ALA A O 1
ATOM 3747 N N . LEU A 1 488 ? -22.557 4.823 -7.507 1.00 96.75 488 LEU A N 1
ATOM 3748 C CA . LEU A 1 488 ? -22.435 3.367 -7.642 1.00 96.75 488 LEU A CA 1
ATOM 3749 C C . LEU A 1 488 ? -23.739 2.726 -8.129 1.00 96.75 488 LEU A C 1
ATOM 3751 O O . LEU A 1 488 ? -23.710 1.913 -9.044 1.00 96.75 488 LEU A O 1
ATOM 3755 N N . ALA A 1 489 ? -24.893 3.154 -7.608 1.00 94.75 489 ALA A N 1
ATOM 3756 C CA . ALA A 1 489 ? -26.206 2.661 -8.035 1.00 94.75 489 ALA A CA 1
ATO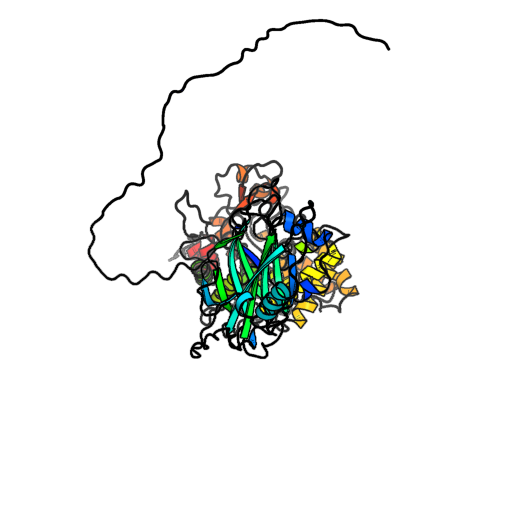M 3757 C C . ALA A 1 489 ? -26.546 2.931 -9.521 1.00 94.75 489 ALA A C 1
ATOM 3759 O O . ALA A 1 489 ? -27.550 2.425 -10.018 1.00 94.75 489 ALA A O 1
ATOM 3760 N N . ARG A 1 490 ? -25.736 3.729 -10.239 1.00 94.12 490 ARG A N 1
ATOM 3761 C CA . ARG A 1 490 ? -25.850 3.950 -11.693 1.00 94.12 490 ARG A CA 1
ATOM 3762 C C . ARG A 1 490 ? -24.882 3.099 -12.523 1.00 94.12 490 ARG A C 1
ATOM 3764 O O . ARG A 1 490 ? -25.055 3.043 -13.737 1.00 94.12 490 ARG A O 1
ATOM 3771 N N . SER A 1 491 ? -23.865 2.491 -11.910 1.00 90.69 491 SER A N 1
ATOM 3772 C CA . SER A 1 491 ? -22.794 1.753 -12.600 1.00 90.69 491 SER A CA 1
ATOM 3773 C C . SER A 1 491 ? -22.711 0.271 -12.229 1.00 90.69 491 SER A C 1
ATOM 3775 O O . SER A 1 491 ? -22.257 -0.523 -13.050 1.00 90.69 491 SER A O 1
ATOM 3777 N N . VAL A 1 492 ? -23.158 -0.116 -11.031 1.00 91.50 492 VAL A N 1
ATOM 3778 C CA . VAL A 1 492 ? -23.164 -1.501 -10.536 1.00 91.50 492 VAL A CA 1
ATOM 3779 C C . VAL A 1 492 ? -24.469 -1.815 -9.792 1.00 91.50 492 VAL A C 1
ATOM 3781 O O . VAL A 1 492 ? -25.109 -0.894 -9.271 1.00 91.50 492 VAL A O 1
ATOM 3784 N N . PRO A 1 493 ? -24.891 -3.092 -9.710 1.00 88.25 493 PRO A N 1
ATOM 3785 C CA . PRO A 1 493 ? -26.066 -3.465 -8.930 1.00 88.25 493 PRO A CA 1
ATOM 3786 C C . PRO A 1 493 ? -25.930 -3.068 -7.447 1.00 88.25 493 PRO A C 1
ATOM 3788 O O . PRO A 1 493 ? -24.821 -3.094 -6.894 1.00 88.25 493 PRO A O 1
ATOM 3791 N N . PRO A 1 494 ? -27.039 -2.708 -6.768 1.00 80.38 494 PRO A N 1
ATOM 3792 C CA . PRO A 1 494 ? -27.021 -2.386 -5.345 1.00 80.38 494 PRO A CA 1
ATOM 3793 C C . PRO A 1 494 ? -26.378 -3.503 -4.521 1.00 80.38 494 PRO A C 1
ATOM 3795 O O . PRO A 1 494 ? -26.733 -4.672 -4.641 1.00 80.38 494 PRO A O 1
ATOM 3798 N N . GLY A 1 495 ? -25.423 -3.130 -3.674 1.00 77.12 495 GLY A N 1
ATOM 3799 C CA . GLY A 1 495 ? -24.685 -4.059 -2.830 1.00 77.12 495 GLY A CA 1
ATOM 3800 C C . GLY A 1 495 ? -23.412 -4.655 -3.441 1.00 77.12 495 GLY A C 1
ATOM 3801 O O . GLY A 1 495 ? -22.643 -5.215 -2.668 1.00 77.12 495 GLY A O 1
ATOM 3802 N N . GLU A 1 496 ? -23.137 -4.564 -4.748 1.00 84.81 496 GLU A N 1
ATOM 3803 C CA . GLU A 1 496 ? -22.033 -5.334 -5.370 1.00 84.81 496 GLU A CA 1
ATOM 3804 C C . GLU A 1 496 ? -20.654 -4.647 -5.364 1.00 84.81 496 GLU A C 1
ATOM 3806 O O . GLU A 1 496 ? -19.624 -5.329 -5.440 1.00 84.81 496 GLU A O 1
ATOM 3811 N N . ALA A 1 497 ? -20.617 -3.315 -5.230 1.00 89.88 497 ALA A N 1
ATOM 3812 C CA . ALA A 1 497 ? -19.400 -2.503 -5.359 1.00 89.88 497 ALA A CA 1
ATOM 3813 C C . ALA A 1 497 ? -18.253 -2.926 -4.421 1.00 89.88 497 ALA A C 1
ATOM 3815 O O . ALA A 1 497 ? -17.090 -2.930 -4.820 1.00 89.88 497 ALA A O 1
ATOM 3816 N N . PHE A 1 498 ? -18.586 -3.275 -3.178 1.00 95.88 498 PHE A N 1
ATOM 3817 C CA . PHE A 1 498 ? -17.640 -3.627 -2.123 1.00 95.88 498 PHE A CA 1
ATOM 3818 C C . PHE A 1 498 ? -18.278 -4.600 -1.126 1.00 95.88 498 PHE A C 1
ATOM 3820 O O . PHE A 1 498 ? -19.502 -4.687 -1.010 1.00 95.88 498 PHE A O 1
ATOM 3827 N N . ASP A 1 499 ? -17.443 -5.327 -0.388 1.00 95.44 499 ASP A N 1
ATOM 3828 C CA . ASP A 1 499 ? -17.874 -6.316 0.603 1.00 95.44 499 ASP A CA 1
ATOM 3829 C C . ASP A 1 499 ? -17.977 -5.730 2.012 1.00 95.44 499 ASP A C 1
ATOM 3831 O O . ASP A 1 499 ? -18.803 -6.192 2.799 1.00 95.44 499 ASP A O 1
ATOM 3835 N N . VAL A 1 500 ? -17.161 -4.714 2.310 1.00 95.81 500 VAL A N 1
ATOM 3836 C CA . VAL A 1 500 ? -16.972 -4.104 3.635 1.00 95.81 500 VAL A CA 1
ATOM 3837 C C . VAL A 1 500 ? -16.906 -2.580 3.507 1.00 95.81 500 VAL A C 1
ATOM 3839 O O . VAL A 1 500 ? -16.261 -2.077 2.589 1.00 95.81 500 VAL A O 1
ATOM 3842 N N . MET A 1 501 ? -17.519 -1.843 4.435 1.00 96.25 501 MET A N 1
ATOM 3843 C CA . MET A 1 501 ? -17.336 -0.390 4.545 1.00 96.25 501 MET A CA 1
ATOM 3844 C C . MET A 1 501 ? -16.158 -0.069 5.481 1.00 96.25 501 MET A C 1
ATOM 3846 O O . MET A 1 501 ? -16.152 -0.525 6.626 1.00 96.25 501 MET A O 1
ATOM 3850 N N . GLY A 1 502 ? -15.194 0.727 5.016 1.00 97.44 502 GLY A N 1
ATOM 3851 C CA . GLY A 1 502 ? -14.113 1.279 5.842 1.00 97.44 502 GLY A CA 1
ATOM 3852 C C . GLY A 1 502 ? -14.498 2.613 6.495 1.00 97.44 502 GLY A C 1
ATOM 3853 O O . GLY A 1 502 ? -15.237 3.407 5.914 1.00 97.44 502 GLY A O 1
ATOM 3854 N N . VAL A 1 503 ? -13.986 2.893 7.693 1.00 97.31 503 VAL A N 1
ATOM 3855 C CA . VAL A 1 503 ? -14.162 4.188 8.379 1.00 97.31 503 VAL A CA 1
ATOM 3856 C C . VAL A 1 503 ? -13.022 4.461 9.359 1.00 97.31 503 VAL A C 1
ATOM 3858 O O . VAL A 1 503 ? -12.523 3.543 10.010 1.00 97.31 503 VAL A O 1
ATOM 3861 N N . HIS A 1 504 ? -12.631 5.725 9.475 1.00 97.00 504 HIS A N 1
ATOM 3862 C CA . HIS A 1 504 ? -11.679 6.240 10.449 1.00 97.00 504 HIS A CA 1
ATOM 3863 C C . HIS A 1 504 ? -12.424 7.002 11.547 1.00 97.00 504 HIS A C 1
ATOM 3865 O O . HIS A 1 504 ? -13.403 7.705 11.287 1.00 97.00 504 HIS A O 1
ATOM 3871 N N . LEU A 1 505 ? -11.987 6.837 12.795 1.00 94.31 505 LEU A N 1
ATOM 3872 C CA . LEU A 1 505 ? -12.630 7.439 13.961 1.00 94.31 505 LEU A CA 1
ATOM 3873 C C . LEU A 1 505 ? -11.576 8.112 14.840 1.00 94.31 505 LEU A C 1
ATOM 3875 O O . LEU A 1 505 ? -10.865 7.447 15.588 1.00 94.31 505 LEU A O 1
ATOM 3879 N N . TYR A 1 506 ? -11.506 9.440 14.770 1.00 93.25 506 TYR A N 1
ATOM 3880 C CA . TYR A 1 506 ? -10.568 10.251 15.543 1.00 93.25 506 TYR A CA 1
ATOM 3881 C C . TYR A 1 506 ? -11.297 11.367 16.308 1.00 93.25 506 TYR A C 1
ATOM 3883 O O . TYR A 1 506 ? -12.234 11.958 15.760 1.00 93.25 506 TYR A O 1
ATOM 3891 N N . PRO A 1 507 ? -10.857 11.716 17.533 1.00 87.56 507 PRO A N 1
ATOM 3892 C CA . PRO A 1 507 ? -11.339 12.908 18.223 1.00 87.56 507 PRO A CA 1
ATOM 3893 C C . PRO A 1 507 ? -10.903 14.152 17.438 1.00 87.56 507 PRO A C 1
ATOM 3895 O O . PRO A 1 507 ? -9.714 14.381 17.215 1.00 87.56 507 PRO A O 1
ATOM 3898 N N . ASN A 1 508 ? -11.863 14.949 16.974 1.00 83.12 508 ASN A N 1
ATOM 3899 C CA . ASN A 1 508 ? -11.615 16.089 16.092 1.00 83.12 508 ASN A CA 1
ATOM 3900 C C . ASN A 1 508 ? -12.676 17.193 16.292 1.00 83.12 508 ASN A C 1
ATOM 3902 O O . ASN A 1 508 ? -13.520 17.113 17.184 1.00 83.12 508 ASN A O 1
ATOM 3906 N N . ALA A 1 509 ? -12.642 18.233 15.452 1.00 75.31 509 ALA A N 1
ATOM 3907 C CA . ALA A 1 509 ? -13.542 19.384 15.550 1.00 75.31 509 ALA A CA 1
ATOM 3908 C C . ALA A 1 509 ? -15.048 19.061 15.377 1.00 75.31 509 ALA A C 1
ATOM 3910 O O . ALA A 1 509 ? -15.884 19.894 15.722 1.00 75.31 509 ALA A O 1
ATOM 3911 N N . GLU A 1 510 ? -15.415 17.880 14.867 1.00 77.19 510 GLU A N 1
ATOM 3912 C CA . GLU A 1 510 ? -16.812 17.433 14.755 1.00 77.19 510 GLU A CA 1
ATOM 3913 C C . GLU A 1 510 ? -17.425 17.049 16.111 1.00 77.19 510 GLU A C 1
ATOM 3915 O O . GLU A 1 510 ? -18.646 17.089 16.261 1.00 77.19 510 GLU A O 1
ATOM 3920 N N . TYR A 1 511 ? -16.591 16.698 17.096 1.00 80.88 511 TYR A N 1
ATOM 3921 C CA . TYR A 1 511 ? -17.004 16.252 18.426 1.00 80.88 511 TYR A CA 1
ATOM 3922 C C . TYR A 1 511 ? -16.453 17.229 19.463 1.00 80.88 511 TYR A C 1
ATOM 3924 O O . TYR A 1 511 ? -15.383 17.004 20.017 1.00 80.88 511 TYR A O 1
ATOM 3932 N N . CYS A 1 512 ? -17.153 18.338 19.713 1.00 78.62 512 CYS A N 1
ATOM 3933 C CA . CYS A 1 512 ? -16.677 19.402 20.603 1.00 78.62 512 CYS A CA 1
ATOM 3934 C C . CYS A 1 512 ? -17.622 19.683 21.778 1.00 78.62 512 CYS A C 1
ATOM 3936 O O . CYS A 1 512 ? -18.837 19.776 21.606 1.00 78.62 512 CYS A O 1
ATOM 3938 N N . THR A 1 513 ? -17.039 19.964 22.946 1.00 79.00 513 THR A N 1
ATOM 3939 C CA . THR A 1 513 ? -17.715 20.644 24.059 1.00 79.00 513 THR A CA 1
ATOM 3940 C C . THR A 1 513 ? -17.319 22.118 24.019 1.00 79.00 513 THR A C 1
ATOM 3942 O O . THR A 1 513 ? -16.195 22.499 24.355 1.00 79.00 513 THR A O 1
ATOM 3945 N N . GLY A 1 514 ? -18.229 22.970 23.542 1.00 84.19 514 GLY A N 1
ATOM 3946 C CA . GLY A 1 514 ? -17.894 24.354 23.203 1.00 84.19 514 GLY A CA 1
ATOM 3947 C C . GLY A 1 514 ? -16.917 24.402 22.024 1.00 84.19 514 GLY A C 1
ATOM 3948 O O . GLY A 1 514 ? -17.216 23.877 20.959 1.00 84.19 514 GLY A O 1
ATOM 3949 N N . ALA A 1 515 ? -15.751 25.024 22.215 1.00 79.19 515 ALA A N 1
ATOM 3950 C CA . ALA A 1 515 ? -14.704 25.140 21.191 1.00 79.19 515 ALA A CA 1
ATOM 3951 C C . ALA A 1 515 ? -13.557 24.116 21.343 1.00 79.19 515 ALA A C 1
ATOM 3953 O O . ALA A 1 515 ? -12.527 24.260 20.687 1.00 79.19 515 ALA A O 1
ATOM 3954 N N . GLN A 1 516 ? -13.687 23.130 22.239 1.00 83.62 516 GLN A N 1
ATOM 3955 C CA . GLN A 1 516 ? -12.653 22.124 22.506 1.00 83.62 516 GLN A CA 1
ATOM 3956 C C . GLN A 1 516 ? -13.128 20.729 22.076 1.00 83.62 516 GLN A C 1
ATOM 3958 O O . GLN A 1 516 ? -14.231 20.344 22.474 1.00 83.62 516 GLN A O 1
ATOM 3963 N N . PRO A 1 517 ? -12.318 19.959 21.322 1.00 86.12 517 PRO A N 1
ATOM 3964 C CA . PRO A 1 517 ? -12.617 18.566 21.011 1.00 86.12 517 PRO A CA 1
ATOM 3965 C C . PRO A 1 517 ? -12.801 17.713 22.272 1.00 86.12 517 PRO A C 1
ATOM 3967 O O . PRO A 1 517 ? -12.058 17.856 23.246 1.00 86.12 517 PRO A O 1
ATOM 3970 N N . VAL A 1 518 ? -13.763 16.794 22.234 1.00 90.19 518 VAL A N 1
ATOM 3971 C CA . VAL A 1 518 ? -13.913 15.701 23.198 1.00 90.19 518 VAL A CA 1
ATOM 3972 C C . VAL A 1 518 ? -12.763 14.730 22.953 1.00 90.19 518 VAL A C 1
ATOM 3974 O O . VAL A 1 518 ? -12.664 14.133 21.882 1.00 90.19 518 VAL A O 1
ATOM 3977 N N . ARG A 1 519 ? -11.847 14.636 23.921 1.00 90.31 519 ARG A N 1
ATOM 3978 C CA . ARG A 1 519 ? -10.607 13.856 23.785 1.00 90.31 519 ARG A CA 1
ATOM 3979 C C . ARG A 1 519 ? -10.735 12.430 24.282 1.00 90.31 519 ARG A C 1
ATOM 3981 O O . ARG A 1 519 ? -9.959 11.592 23.850 1.00 90.31 519 ARG A O 1
ATOM 3988 N N . ASP A 1 520 ? -11.659 12.150 25.187 1.00 93.50 520 ASP A N 1
ATOM 3989 C CA . ASP A 1 520 ? -1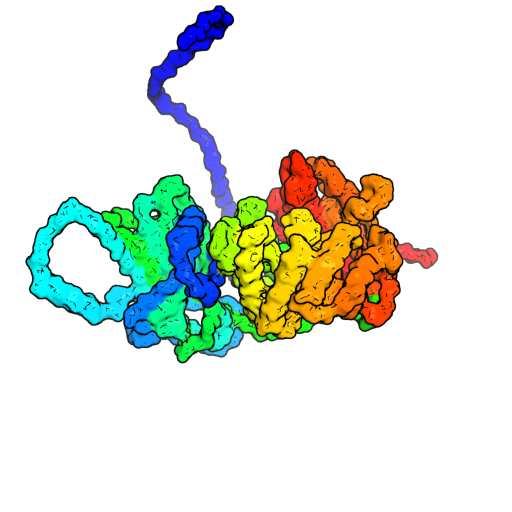1.898 10.803 25.694 1.00 93.50 520 ASP A CA 1
ATOM 3990 C C . ASP A 1 520 ? -12.828 9.997 24.754 1.00 93.50 520 ASP A C 1
ATOM 3992 O O . ASP A 1 520 ? -13.482 10.577 23.881 1.00 93.50 520 ASP A O 1
ATOM 3996 N N . PRO A 1 521 ? -12.920 8.661 24.897 1.00 95.06 521 PRO A N 1
ATOM 3997 C CA . PRO A 1 521 ? -13.698 7.810 23.995 1.00 95.06 521 PRO A CA 1
ATOM 3998 C C . PRO A 1 521 ? -15.209 8.072 23.958 1.00 95.06 521 PRO A C 1
ATOM 4000 O O . PRO A 1 521 ? -15.873 7.530 23.074 1.00 95.06 521 PRO A O 1
ATOM 4003 N N . THR A 1 522 ? -15.784 8.889 24.854 1.00 92.25 522 THR A N 1
ATOM 4004 C CA . THR A 1 522 ? -17.237 9.144 24.857 1.00 92.25 522 THR A CA 1
ATOM 4005 C C . THR A 1 522 ? -17.737 9.853 23.599 1.00 92.25 522 THR A C 1
ATOM 4007 O O . THR A 1 522 ? -18.929 9.765 23.307 1.00 92.25 522 THR A O 1
ATOM 4010 N N . PHE A 1 523 ? -16.860 10.457 22.782 1.00 92.12 523 PHE A N 1
ATOM 4011 C CA . PHE A 1 523 ? -17.256 10.992 21.471 1.00 92.12 523 PHE A CA 1
ATOM 4012 C C . PHE A 1 523 ? -17.901 9.928 20.564 1.00 92.12 523 PHE A C 1
ATOM 4014 O O . PHE A 1 523 ? -18.771 10.251 19.757 1.00 92.12 523 PHE A O 1
ATOM 4021 N N . LEU A 1 524 ? -17.537 8.651 20.738 1.00 93.00 524 LEU A N 1
ATOM 4022 C CA . LEU A 1 524 ? -18.119 7.515 20.017 1.00 93.00 524 LEU A CA 1
ATOM 4023 C C . LEU A 1 524 ? -19.613 7.302 20.338 1.00 93.00 524 LEU A C 1
ATOM 4025 O O . LEU A 1 524 ? -20.336 6.732 19.518 1.00 93.00 524 LEU A O 1
ATOM 4029 N N . TYR A 1 525 ? -20.090 7.821 21.475 1.00 90.38 525 TYR A N 1
ATOM 4030 C CA . TYR A 1 525 ? -21.498 7.865 21.889 1.00 90.38 525 TYR A CA 1
ATOM 4031 C C . TYR A 1 525 ? -22.227 9.161 21.491 1.00 90.38 525 TYR A C 1
ATOM 4033 O O . TYR A 1 525 ? -23.335 9.414 21.959 1.00 90.38 525 TYR A O 1
ATOM 4041 N N . GLY A 1 526 ? -21.650 9.978 20.602 1.00 85.44 526 GLY A N 1
ATOM 4042 C CA . GLY A 1 526 ? -22.281 11.204 20.094 1.00 85.44 526 GLY A CA 1
ATOM 4043 C C . GLY A 1 526 ? -23.616 11.008 19.348 1.00 85.44 526 GLY A C 1
ATOM 4044 O O . GLY A 1 526 ? -24.299 11.992 19.084 1.00 85.44 526 GLY A O 1
ATOM 4045 N N . ASP A 1 527 ? -23.996 9.766 19.033 1.00 86.12 527 ASP A N 1
ATOM 4046 C CA . ASP A 1 527 ? -25.343 9.353 18.618 1.00 86.12 527 ASP A CA 1
ATOM 4047 C C . ASP A 1 527 ? -25.674 7.967 19.194 1.00 86.12 527 ASP A C 1
ATOM 4049 O O . ASP A 1 527 ? -24.780 7.209 19.569 1.00 86.12 527 ASP A O 1
ATOM 4053 N N . THR A 1 528 ? -26.960 7.601 19.190 1.00 82.38 528 THR A N 1
ATOM 4054 C CA . THR A 1 528 ? -27.438 6.287 19.644 1.00 82.38 528 THR A CA 1
ATOM 4055 C C . THR A 1 528 ? -27.527 5.277 18.484 1.00 82.38 528 THR A C 1
ATOM 4057 O O . THR A 1 528 ? -28.157 5.580 17.467 1.00 82.38 528 THR A O 1
ATOM 4060 N N . PRO A 1 529 ? -27.004 4.043 18.631 1.00 79.19 529 PRO A N 1
ATOM 4061 C CA . PRO A 1 529 ? -26.242 3.550 19.779 1.00 79.19 529 PRO A CA 1
ATOM 4062 C C . PRO A 1 529 ? -24.759 3.961 19.759 1.00 79.19 529 PRO A C 1
ATOM 4064 O O . PRO A 1 529 ? -24.141 3.992 20.815 1.00 79.19 529 PRO A O 1
ATOM 4067 N N . THR A 1 530 ? -24.206 4.300 18.590 1.00 90.00 530 THR A N 1
ATOM 4068 C CA . THR A 1 530 ? -22.917 4.999 18.432 1.00 90.00 530 THR A CA 1
ATOM 4069 C C . THR A 1 530 ? -22.974 5.937 17.222 1.00 90.00 530 THR A C 1
ATOM 4071 O O . THR A 1 530 ? -23.863 5.819 16.370 1.00 90.00 530 THR A O 1
ATOM 4074 N N . VAL A 1 531 ? -21.972 6.810 17.072 1.00 90.94 531 VAL A N 1
ATOM 4075 C CA . VAL A 1 531 ? -21.808 7.723 15.915 1.00 90.94 531 VAL A CA 1
ATOM 4076 C C . VAL A 1 531 ? -21.831 7.028 14.541 1.00 90.94 531 VAL A C 1
ATOM 4078 O O . VAL A 1 531 ? -22.164 7.648 13.527 1.00 90.94 531 VAL A O 1
ATOM 4081 N N . LEU A 1 532 ? -21.558 5.718 14.488 1.00 91.44 532 LEU A N 1
ATOM 4082 C CA . LEU A 1 532 ? -21.624 4.905 13.267 1.00 91.44 532 LEU A CA 1
ATOM 4083 C C . LEU A 1 532 ? -23.046 4.770 12.693 1.00 91.44 532 LEU A C 1
ATOM 4085 O O . LEU A 1 532 ? -23.195 4.426 11.516 1.00 91.44 532 LEU A O 1
ATOM 4089 N N . VAL A 1 533 ? -24.093 5.093 13.468 1.00 90.19 533 VAL A N 1
ATOM 4090 C CA . VAL A 1 533 ? -25.494 5.052 13.010 1.00 90.19 533 VAL A CA 1
ATOM 4091 C C . VAL A 1 533 ? -25.717 5.867 11.733 1.00 90.19 533 VAL A C 1
ATOM 4093 O O . VAL A 1 533 ? -26.471 5.447 10.854 1.00 90.19 533 VAL A O 1
ATOM 4096 N N . ARG A 1 534 ? -24.989 6.980 11.571 1.00 91.50 534 ARG A N 1
ATOM 4097 C CA . ARG A 1 534 ? -25.053 7.858 10.394 1.00 91.50 534 ARG A CA 1
ATOM 4098 C C . ARG A 1 534 ? -24.622 7.142 9.112 1.00 91.50 534 ARG A C 1
ATOM 4100 O O . ARG A 1 534 ? -25.275 7.292 8.076 1.00 91.50 534 ARG A O 1
ATOM 4107 N N . LEU A 1 535 ? -23.552 6.343 9.187 1.00 92.50 535 LEU A N 1
ATOM 4108 C CA . LEU A 1 535 ? -23.074 5.524 8.071 1.00 92.50 535 LEU A CA 1
ATOM 4109 C C . LEU A 1 535 ? -24.024 4.359 7.804 1.00 92.50 535 LEU A C 1
ATOM 4111 O O . LEU A 1 535 ? -24.400 4.130 6.658 1.00 92.50 535 LEU A O 1
ATOM 4115 N N . MET A 1 536 ? -24.464 3.657 8.851 1.00 90.25 536 MET A N 1
ATOM 4116 C CA . MET A 1 536 ? -25.356 2.501 8.709 1.00 90.25 536 MET A CA 1
ATOM 4117 C C . MET A 1 536 ? -26.699 2.882 8.077 1.00 90.25 536 MET A C 1
ATOM 4119 O O . MET A 1 536 ? -27.185 2.166 7.204 1.00 90.25 536 MET A O 1
ATOM 4123 N N . GLN A 1 537 ? -27.261 4.043 8.427 1.00 91.88 537 GLN A N 1
ATOM 4124 C CA . GLN A 1 537 ? -28.449 4.591 7.765 1.00 91.88 537 GLN A CA 1
ATOM 4125 C C . GLN A 1 537 ? -28.198 4.914 6.283 1.00 91.88 537 GLN A C 1
ATOM 4127 O O . GLN A 1 537 ? -29.046 4.614 5.443 1.00 91.88 537 GLN A O 1
ATOM 4132 N N . ALA A 1 538 ? -27.044 5.500 5.939 1.00 94.12 538 ALA A N 1
ATOM 4133 C CA . ALA A 1 538 ? -26.688 5.799 4.549 1.00 94.12 538 ALA A CA 1
ATOM 4134 C C . ALA A 1 538 ? -26.495 4.523 3.708 1.00 94.12 538 ALA A C 1
ATOM 4136 O O . ALA A 1 538 ? -27.011 4.442 2.593 1.00 94.12 538 ALA A O 1
ATOM 4137 N N . LEU A 1 539 ? -25.821 3.509 4.261 1.00 93.44 539 LEU A N 1
ATOM 4138 C CA . LEU A 1 539 ? -25.655 2.193 3.641 1.00 93.44 539 LEU A CA 1
ATOM 4139 C C . LEU A 1 539 ? -27.004 1.489 3.458 1.00 93.44 539 LEU A C 1
ATOM 4141 O O . LEU A 1 539 ? -27.302 1.015 2.363 1.00 93.44 539 LEU A O 1
ATOM 4145 N N . ALA A 1 540 ? -27.846 1.456 4.494 1.00 92.19 540 ALA A N 1
ATOM 4146 C CA . ALA A 1 540 ? -29.155 0.811 4.436 1.00 92.19 540 ALA A CA 1
ATOM 4147 C C . ALA A 1 540 ? -30.069 1.446 3.378 1.00 92.19 540 ALA A C 1
ATOM 4149 O O . ALA A 1 540 ? -30.651 0.725 2.568 1.00 92.19 540 ALA A O 1
ATOM 4150 N N . ALA A 1 541 ? -30.121 2.782 3.313 1.00 93.38 541 ALA A N 1
ATOM 4151 C CA . ALA A 1 541 ? -30.888 3.514 2.302 1.00 93.38 541 ALA A CA 1
ATOM 4152 C C . ALA A 1 541 ? -30.420 3.248 0.855 1.00 93.38 541 ALA A C 1
ATOM 4154 O O . ALA A 1 541 ? -31.203 3.411 -0.077 1.00 93.38 541 ALA A O 1
ATOM 4155 N N . ALA A 1 542 ? -29.168 2.821 0.662 1.00 92.94 542 ALA A N 1
ATOM 4156 C CA . ALA A 1 542 ? -28.595 2.476 -0.640 1.00 92.94 542 ALA A CA 1
ATOM 4157 C C . ALA A 1 542 ? -28.608 0.965 -0.963 1.00 92.94 542 ALA A C 1
ATOM 4159 O O . ALA A 1 542 ? -28.060 0.559 -1.987 1.00 92.94 542 ALA A O 1
ATOM 4160 N N . GLY A 1 543 ? -29.188 0.117 -0.102 1.00 91.31 543 GLY A N 1
ATOM 4161 C CA . GLY A 1 543 ? -29.207 -1.344 -0.285 1.00 91.31 543 GLY A CA 1
ATOM 4162 C C . GLY A 1 543 ? -27.963 -2.089 0.225 1.00 91.31 543 GLY A C 1
ATOM 4163 O O . GLY A 1 543 ? -27.810 -3.277 -0.036 1.00 91.31 543 GLY A O 1
ATOM 4164 N N . TYR A 1 544 ? -27.089 -1.427 0.988 1.00 91.69 544 TYR A N 1
ATOM 4165 C CA . TYR A 1 544 ? -25.858 -1.989 1.569 1.00 91.69 544 TYR A CA 1
ATOM 4166 C C . TYR A 1 544 ? -26.013 -2.351 3.067 1.00 91.69 544 TYR A C 1
ATOM 4168 O O . TYR A 1 544 ? -25.019 -2.493 3.774 1.00 91.69 544 TYR A O 1
ATOM 4176 N N . ALA A 1 545 ? -27.245 -2.531 3.567 1.00 88.69 545 ALA A N 1
ATOM 4177 C CA . ALA A 1 545 ? -27.551 -2.774 4.991 1.00 88.69 545 ALA A CA 1
ATOM 4178 C C . ALA A 1 545 ? -26.791 -3.958 5.631 1.00 88.69 545 ALA A C 1
ATOM 4180 O O . ALA A 1 545 ? -26.500 -3.937 6.823 1.00 88.69 545 ALA A O 1
ATOM 4181 N N . ASN A 1 546 ? -26.456 -4.977 4.833 1.00 86.12 546 ASN A N 1
ATOM 4182 C CA . ASN A 1 546 ? -25.796 -6.205 5.290 1.00 86.12 546 ASN A CA 1
ATOM 4183 C C . ASN A 1 546 ? -24.256 -6.142 5.214 1.00 86.12 546 ASN A C 1
ATOM 4185 O O . ASN A 1 546 ? -23.596 -7.166 5.394 1.00 86.12 546 ASN A O 1
ATOM 4189 N N . ARG A 1 547 ? -23.661 -4.979 4.914 1.00 88.94 547 ARG A N 1
ATOM 4190 C CA . ARG A 1 547 ? -22.201 -4.824 4.835 1.00 88.94 547 ARG A CA 1
ATOM 4191 C C . ARG A 1 547 ? -21.608 -4.565 6.227 1.00 88.94 547 ARG A C 1
ATOM 4193 O O . ARG A 1 547 ? -22.063 -3.635 6.893 1.00 88.94 547 ARG A O 1
ATOM 4200 N N . PRO A 1 548 ? -20.606 -5.341 6.681 1.00 90.12 548 PRO A N 1
ATOM 4201 C CA . PRO A 1 548 ? -19.895 -5.049 7.921 1.00 90.12 548 PRO A CA 1
ATOM 4202 C C . PRO A 1 548 ? -19.112 -3.741 7.819 1.00 90.12 548 PRO A C 1
ATOM 4204 O O . PRO A 1 548 ? -18.651 -3.355 6.740 1.00 90.12 548 PRO A O 1
ATOM 4207 N N . LEU A 1 549 ? -18.924 -3.105 8.972 1.00 92.88 549 LEU A N 1
ATOM 4208 C CA . LEU A 1 549 ? -18.024 -1.975 9.145 1.00 92.88 549 LEU A CA 1
ATOM 4209 C C . LEU A 1 549 ? -16.672 -2.482 9.656 1.00 92.88 549 LEU A C 1
ATOM 4211 O O . LEU A 1 549 ? -16.617 -3.256 10.620 1.00 92.88 549 LEU A O 1
ATOM 4215 N N . TRP A 1 550 ? -15.583 -2.035 9.039 1.00 96.88 550 TRP A N 1
ATOM 4216 C CA . TRP A 1 550 ? -14.240 -2.123 9.612 1.00 96.88 550 TRP A CA 1
ATOM 4217 C C . TRP A 1 550 ? -13.793 -0.709 9.967 1.00 96.88 550 TRP A C 1
ATOM 4219 O O . TRP A 1 550 ? -13.778 0.174 9.111 1.00 96.88 550 TRP A O 1
ATOM 4229 N N . VAL A 1 551 ? -13.423 -0.499 11.229 1.00 97.62 551 VAL A N 1
ATOM 4230 C CA . VAL A 1 551 ? -12.752 0.734 11.644 1.00 97.62 551 VAL A CA 1
ATOM 4231 C C . VAL A 1 551 ? -11.296 0.578 11.226 1.00 97.62 551 VAL A C 1
ATOM 4233 O O . VAL A 1 551 ? -10.522 -0.077 11.921 1.00 97.62 551 VAL A O 1
ATOM 4236 N N . THR A 1 552 ? -10.963 1.059 10.029 1.00 98.31 552 THR A N 1
ATOM 4237 C CA . THR A 1 552 ? -9.652 0.881 9.383 1.00 98.31 552 THR A CA 1
ATOM 4238 C C . THR A 1 552 ? -8.583 1.799 9.965 1.00 98.31 552 THR A C 1
ATOM 4240 O O . THR A 1 552 ? -7.401 1.506 9.801 1.00 98.31 552 THR A O 1
ATOM 4243 N N . GLU A 1 553 ? -8.995 2.829 10.715 1.00 97.81 553 GLU A N 1
ATOM 4244 C CA . GLU A 1 553 ? -8.145 3.597 11.627 1.00 97.81 553 GLU A CA 1
ATOM 4245 C C . GLU A 1 553 ? -8.907 4.086 12.864 1.00 97.81 553 GLU A C 1
ATOM 4247 O O . GLU A 1 553 ? -10.022 4.601 12.780 1.00 97.81 553 GLU A O 1
ATOM 4252 N N . ILE A 1 554 ? -8.268 3.972 14.023 1.00 97.62 554 ILE A N 1
ATOM 4253 C CA . ILE A 1 554 ? -8.605 4.698 15.249 1.00 97.62 554 ILE A CA 1
ATOM 4254 C C . ILE A 1 554 ? -7.340 4.840 16.090 1.00 97.62 554 ILE A C 1
ATOM 4256 O O . ILE A 1 554 ? -6.520 3.922 16.144 1.00 97.62 554 ILE A O 1
ATOM 4260 N N . GLY A 1 555 ? -7.181 5.966 16.772 1.00 96.62 555 GLY A N 1
ATOM 4261 C CA . GLY A 1 555 ? -6.061 6.163 17.677 1.00 96.62 555 GLY A CA 1
ATOM 4262 C C . GLY A 1 555 ? -6.114 7.502 18.394 1.00 96.62 555 GLY A C 1
ATOM 4263 O O . GLY A 1 555 ? -6.947 8.359 18.105 1.00 96.62 555 GLY A O 1
ATOM 4264 N N . TRP A 1 556 ? -5.177 7.682 19.319 1.00 96.75 556 TRP A N 1
ATOM 4265 C CA . TRP A 1 556 ? -4.984 8.921 20.066 1.00 96.75 556 TRP A CA 1
ATOM 4266 C C . TRP A 1 556 ? -3.513 9.324 20.034 1.00 96.75 556 TRP A C 1
ATOM 4268 O O . TRP A 1 556 ? -2.645 8.494 20.314 1.00 96.75 556 TRP A O 1
ATOM 4278 N N . ASN A 1 557 ? -3.226 10.592 19.726 1.00 95.44 557 ASN A N 1
ATOM 4279 C CA . ASN A 1 557 ? -1.858 11.103 19.722 1.00 95.44 557 ASN A CA 1
ATOM 4280 C C . ASN A 1 557 ? -1.389 11.355 21.162 1.00 95.44 557 ASN A C 1
ATOM 4282 O O . ASN A 1 557 ? -1.812 12.328 21.792 1.00 95.44 557 ASN A O 1
ATOM 4286 N N . ARG A 1 558 ? -0.484 10.512 21.671 1.00 95.75 558 ARG A N 1
ATOM 4287 C CA . ARG A 1 558 ? 0.077 10.641 23.026 1.00 95.75 558 ARG A CA 1
ATOM 4288 C C . ARG A 1 558 ? 1.131 11.751 23.162 1.00 95.75 558 ARG A C 1
ATOM 4290 O O . ARG A 1 558 ? 1.778 11.872 24.201 1.00 95.75 558 ARG A O 1
ATOM 4297 N N . ALA A 1 559 ? 1.350 12.562 22.124 1.00 94.94 559 ALA A N 1
ATOM 4298 C CA . ALA A 1 559 ? 2.334 13.643 22.143 1.00 94.94 559 ALA A CA 1
ATOM 4299 C C . ALA A 1 559 ? 1.995 14.807 23.100 1.00 94.94 559 ALA A C 1
ATOM 4301 O O . ALA A 1 559 ? 2.730 15.793 23.123 1.00 94.94 559 ALA A O 1
ATOM 4302 N N . GLY A 1 560 ? 0.963 14.690 23.947 1.00 93.94 560 GLY A N 1
ATOM 4303 C CA . GLY A 1 560 ? 0.870 15.479 25.181 1.00 93.94 560 GLY A CA 1
ATOM 4304 C C . GLY A 1 560 ? 2.060 15.237 26.122 1.00 93.94 560 GLY A C 1
ATOM 4305 O O . GLY A 1 560 ? 2.419 16.126 26.888 1.00 93.94 560 GLY A O 1
ATOM 4306 N N . ASP A 1 561 ? 2.742 14.093 25.985 1.00 92.75 561 ASP A N 1
ATOM 4307 C CA . ASP A 1 561 ? 4.029 13.800 26.629 1.00 92.75 561 ASP A CA 1
ATOM 4308 C C . ASP A 1 561 ? 5.226 14.565 25.992 1.00 92.75 561 ASP A C 1
ATOM 4310 O O . ASP A 1 561 ? 6.361 14.420 26.453 1.00 92.75 561 ASP A O 1
ATOM 4314 N N . SER A 1 562 ? 5.033 15.330 24.901 1.00 91.88 562 SER A N 1
ATOM 4315 C CA . SER A 1 562 ? 6.130 15.927 24.117 1.00 91.88 562 SER A CA 1
ATOM 4316 C C . SER A 1 562 ? 6.515 17.357 24.522 1.00 91.88 562 SER A C 1
ATOM 4318 O O . SER A 1 562 ? 5.687 18.251 24.711 1.00 91.88 562 SER A O 1
ATOM 4320 N N . ASN A 1 563 ? 7.829 17.602 24.516 1.00 91.44 563 ASN A N 1
ATOM 4321 C CA . ASN A 1 563 ? 8.447 18.920 24.686 1.00 91.44 563 ASN A CA 1
ATOM 4322 C C . ASN A 1 563 ? 8.834 19.603 23.356 1.00 91.44 563 ASN A C 1
ATOM 4324 O O . ASN A 1 563 ? 9.530 20.618 23.362 1.00 91.44 563 ASN A O 1
ATOM 4328 N N . ASN A 1 564 ? 8.430 19.055 22.206 1.00 91.38 564 ASN A N 1
ATOM 4329 C CA . ASN A 1 564 ? 8.767 19.592 20.886 1.00 91.38 564 ASN A CA 1
ATOM 4330 C C . ASN A 1 564 ? 8.027 20.921 20.598 1.00 91.38 564 ASN A C 1
ATOM 4332 O O . ASN A 1 564 ? 6.792 20.935 20.514 1.00 91.38 564 ASN A O 1
ATOM 4336 N N . PRO A 1 565 ? 8.744 22.037 20.346 1.00 91.19 565 PRO A N 1
ATOM 4337 C CA . PRO A 1 5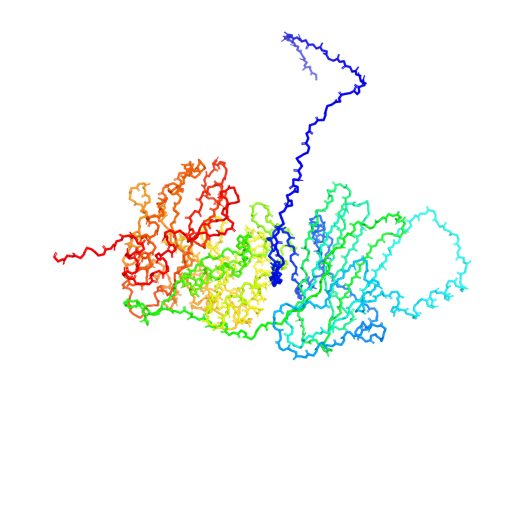65 ? 8.117 23.331 20.075 1.00 91.19 565 PRO A CA 1
ATOM 4338 C C . PRO A 1 565 ? 7.292 23.391 18.782 1.00 91.19 565 PRO A C 1
ATOM 4340 O O . PRO A 1 565 ? 6.490 24.309 18.622 1.00 91.1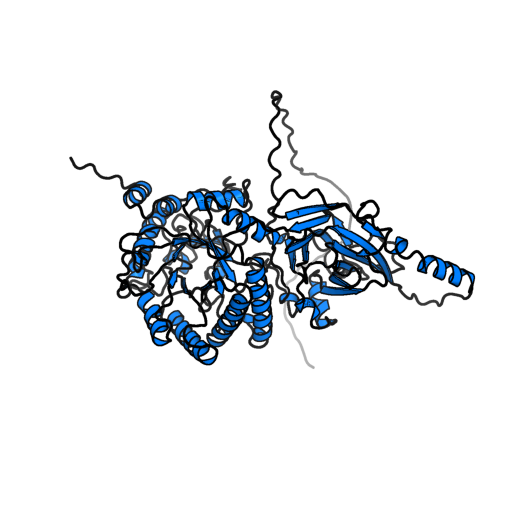9 565 PRO A O 1
ATOM 4343 N N . ALA A 1 566 ? 7.486 22.485 17.817 1.00 91.56 566 ALA A N 1
ATOM 4344 C CA . ALA A 1 566 ? 6.613 22.404 16.644 1.00 91.56 566 ALA A CA 1
ATOM 4345 C C . ALA A 1 566 ? 5.244 21.823 17.034 1.00 91.56 566 ALA A C 1
ATOM 4347 O O . ALA A 1 566 ? 4.218 22.440 16.751 1.00 91.56 566 ALA A O 1
ATOM 4348 N N . THR A 1 567 ? 5.240 20.700 17.758 1.00 92.19 567 THR A N 1
ATOM 4349 C CA . THR A 1 567 ? 4.036 20.038 18.286 1.00 92.19 567 THR A CA 1
ATOM 4350 C C . THR A 1 567 ? 3.210 20.998 19.143 1.00 92.19 567 THR A C 1
ATOM 4352 O O . THR A 1 567 ? 2.027 21.198 18.882 1.00 92.19 567 THR A O 1
ATOM 4355 N N . GLN A 1 568 ? 3.849 21.682 20.098 1.00 89.50 568 GLN A N 1
ATOM 4356 C CA . GLN A 1 568 ? 3.175 22.604 21.022 1.00 89.50 568 GLN A CA 1
ATOM 4357 C C . GLN A 1 568 ? 2.592 23.859 20.346 1.00 89.50 568 GLN A C 1
ATOM 4359 O O . GLN A 1 568 ? 1.617 24.422 20.838 1.00 89.50 568 GLN A O 1
ATOM 4364 N N . ARG A 1 569 ? 3.161 24.310 19.216 1.00 90.75 569 ARG A N 1
ATOM 4365 C CA . ARG A 1 569 ? 2.643 25.465 18.453 1.00 90.75 569 ARG A CA 1
ATOM 4366 C C . ARG A 1 569 ? 1.544 25.094 17.455 1.00 90.75 569 ARG A C 1
ATOM 4368 O O . ARG A 1 569 ? 0.852 25.985 16.968 1.00 90.75 569 ARG A O 1
ATOM 4375 N N . CYS A 1 570 ? 1.367 23.813 17.144 1.00 89.06 570 CYS A N 1
ATOM 4376 C CA . CYS A 1 570 ? 0.330 23.361 16.226 1.00 89.06 570 CYS A CA 1
ATOM 4377 C C . CYS A 1 570 ? -1.027 23.263 16.939 1.00 89.06 570 CYS A C 1
ATOM 4379 O O . CYS A 1 570 ? -1.387 22.215 17.469 1.00 89.06 570 CYS A O 1
ATOM 4381 N N . ALA A 1 571 ? -1.787 24.362 16.959 1.00 86.31 571 ALA A N 1
ATOM 4382 C CA . ALA A 1 571 ? -3.018 24.481 17.748 1.00 86.31 571 ALA A CA 1
ATOM 4383 C C . ALA A 1 571 ? -4.075 23.394 17.458 1.00 86.31 571 ALA A C 1
ATOM 4385 O O . ALA A 1 571 ? -4.721 22.918 18.388 1.00 86.31 571 ALA A O 1
ATOM 4386 N N . CYS A 1 572 ? -4.238 22.973 16.197 1.00 81.44 572 CYS A N 1
ATOM 4387 C CA . CYS A 1 572 ? -5.183 21.915 15.820 1.00 81.44 572 CYS A CA 1
ATOM 4388 C C . CYS A 1 572 ? -4.793 20.541 16.391 1.00 81.44 572 CYS A C 1
ATOM 4390 O O . CYS A 1 572 ? -5.655 19.841 16.912 1.00 81.44 572 CYS A O 1
ATOM 4392 N N . VAL A 1 573 ? -3.503 20.190 16.364 1.00 85.19 573 VAL A N 1
ATOM 4393 C CA . VAL A 1 573 ? -2.979 18.961 16.980 1.00 85.19 573 VAL A CA 1
ATOM 4394 C C . VAL A 1 573 ? -3.026 19.067 18.503 1.00 85.19 573 VAL A C 1
ATOM 4396 O O . VAL A 1 573 ? -3.565 18.186 19.161 1.00 85.19 573 VAL A O 1
ATOM 4399 N N . ALA A 1 574 ? -2.547 20.175 19.078 1.00 86.94 574 ALA A N 1
ATOM 4400 C CA . ALA A 1 574 ? -2.541 20.420 20.524 1.00 86.94 574 ALA A CA 1
ATOM 4401 C C . ALA A 1 574 ? -3.941 20.328 21.170 1.00 86.94 574 ALA A C 1
ATOM 4403 O O . ALA A 1 574 ? -4.065 19.956 22.339 1.00 86.94 574 ALA A O 1
ATOM 4404 N N . ALA A 1 575 ? -5.000 20.627 20.410 1.00 86.62 575 ALA A N 1
ATOM 4405 C CA . ALA A 1 575 ? -6.387 20.509 20.851 1.00 86.62 575 ALA A CA 1
ATOM 4406 C C . ALA A 1 575 ? -6.886 19.056 21.009 1.00 86.62 575 ALA A C 1
ATOM 4408 O O . ALA A 1 575 ? -7.902 18.860 21.679 1.00 86.62 575 ALA A O 1
ATOM 4409 N N . THR A 1 576 ? -6.193 18.058 20.447 1.00 89.19 576 THR A N 1
ATOM 4410 C CA . THR A 1 576 ? -6.567 16.628 20.495 1.00 89.19 576 THR A CA 1
ATOM 4411 C C . THR A 1 576 ? -5.521 15.733 21.173 1.00 89.19 576 THR A C 1
ATOM 4413 O O . THR A 1 576 ? -5.761 14.538 21.341 1.00 89.19 576 THR A O 1
ATOM 4416 N N . LEU A 1 577 ? -4.382 16.293 21.606 1.00 93.44 577 LEU A N 1
ATOM 4417 C CA . LEU A 1 577 ? -3.339 15.552 22.323 1.00 93.44 577 LEU A CA 1
ATOM 4418 C C . LEU A 1 577 ? -3.823 14.988 23.663 1.00 93.44 577 LEU A C 1
ATOM 4420 O O . LEU A 1 577 ? -4.539 15.653 24.423 1.00 93.44 577 LEU A O 1
ATOM 4424 N N . VAL A 1 578 ? -3.317 13.796 23.968 1.00 96.06 578 VAL A N 1
ATOM 4425 C CA . VAL A 1 578 ? -3.436 13.107 25.259 1.00 96.06 578 VAL A CA 1
ATOM 4426 C C . VAL A 1 578 ? -2.045 12.705 25.766 1.00 96.06 578 VAL A C 1
ATOM 4428 O O . VAL A 1 578 ? -1.055 12.820 25.042 1.00 96.06 578 VAL A O 1
ATOM 4431 N N . THR A 1 579 ? -1.957 12.226 27.000 1.00 96.75 579 THR A N 1
ATOM 4432 C CA . THR A 1 579 ? -0.763 11.588 27.577 1.00 96.75 579 THR A CA 1
ATOM 4433 C C . THR A 1 579 ? -0.678 10.099 27.223 1.00 96.75 579 THR A C 1
ATOM 4435 O O . THR A 1 579 ? -1.669 9.471 26.841 1.00 96.75 579 THR A O 1
ATOM 4438 N N . GLY A 1 580 ? 0.490 9.478 27.413 1.00 95.94 580 GLY A N 1
ATOM 4439 C CA . GLY A 1 580 ? 0.665 8.031 27.224 1.00 95.94 580 GLY A CA 1
ATOM 4440 C C . GLY A 1 580 ? -0.200 7.159 28.148 1.00 95.94 580 GLY A C 1
ATOM 4441 O O . GLY A 1 580 ? -0.552 6.039 27.779 1.00 95.94 580 GLY A O 1
ATOM 4442 N N . ILE A 1 581 ? -0.581 7.668 29.326 1.00 96.44 581 ILE A N 1
ATOM 4443 C CA . ILE A 1 581 ? -1.487 6.977 30.260 1.00 96.44 581 ILE A CA 1
ATOM 4444 C C . ILE A 1 581 ? -2.938 7.057 29.775 1.00 96.44 581 ILE A C 1
ATOM 4446 O O . ILE A 1 581 ? -3.636 6.044 29.771 1.00 96.44 581 ILE A O 1
ATOM 4450 N N . GLU A 1 582 ? -3.379 8.227 29.308 1.00 97.75 582 GLU A N 1
ATOM 4451 C CA . GLU A 1 582 ? -4.702 8.395 28.697 1.00 97.75 582 GLU A CA 1
ATOM 4452 C C . GLU A 1 582 ? -4.837 7.544 27.430 1.00 97.75 582 GLU A C 1
ATOM 4454 O O . GLU A 1 582 ? -5.792 6.781 27.327 1.00 97.75 582 GLU A O 1
ATOM 4459 N N . GLN A 1 583 ? -3.848 7.556 26.525 1.00 97.88 583 GLN A N 1
ATOM 4460 C CA . GLN A 1 583 ? -3.836 6.689 25.336 1.00 97.88 583 GLN A CA 1
ATOM 4461 C C . GLN A 1 583 ? -4.005 5.204 25.714 1.00 97.88 583 GLN A C 1
ATOM 4463 O O . GLN A 1 583 ? -4.819 4.496 25.116 1.00 97.88 583 GLN A O 1
ATOM 4468 N N . ALA A 1 584 ? -3.277 4.734 26.734 1.00 97.94 584 ALA A N 1
ATOM 4469 C CA . ALA A 1 584 ? -3.367 3.354 27.202 1.00 97.94 584 ALA A CA 1
ATOM 4470 C C . ALA A 1 584 ? -4.730 3.008 27.819 1.00 97.94 584 ALA A C 1
ATOM 4472 O O . ALA A 1 584 ? -5.186 1.874 27.662 1.00 97.94 584 ALA A O 1
ATOM 4473 N N . ALA A 1 585 ? -5.381 3.957 28.497 1.00 98.12 585 ALA A N 1
ATOM 4474 C CA . ALA A 1 585 ? -6.711 3.782 29.075 1.00 98.12 585 ALA A CA 1
ATOM 4475 C C . ALA A 1 585 ? -7.832 3.868 28.025 1.00 98.12 585 ALA A C 1
ATOM 4477 O O . ALA A 1 585 ? -8.810 3.127 28.116 1.00 98.12 585 ALA A O 1
ATOM 4478 N N . TYR A 1 586 ? -7.689 4.743 27.029 1.00 98.06 586 TYR A N 1
ATOM 4479 C CA . TYR A 1 586 ? -8.692 5.017 25.998 1.00 98.06 586 TYR A CA 1
ATOM 4480 C C . TYR A 1 586 ? -8.774 3.913 24.942 1.00 98.06 586 TYR A C 1
ATOM 4482 O O . TYR A 1 586 ? -9.869 3.595 24.486 1.00 98.06 586 TYR A O 1
ATOM 4490 N N . LEU A 1 587 ? -7.653 3.268 24.604 1.00 98.00 587 LEU A N 1
ATOM 4491 C CA . LEU A 1 587 ? -7.602 2.160 23.645 1.00 98.00 587 LEU A CA 1
ATOM 4492 C C . LEU A 1 587 ? -8.588 1.009 23.959 1.00 98.00 587 LEU A C 1
ATOM 4494 O O . LEU A 1 587 ? -9.426 0.712 23.105 1.00 98.00 587 LEU A O 1
ATOM 4498 N N . PRO A 1 588 ? -8.552 0.358 25.143 1.00 97.31 588 PRO A N 1
ATOM 4499 C CA . PRO A 1 588 ? -9.477 -0.733 25.456 1.00 97.31 588 PRO A CA 1
ATOM 4500 C C . PRO A 1 588 ? -10.931 -0.255 25.583 1.00 97.31 588 PRO A C 1
ATOM 4502 O O . PRO A 1 588 ? -11.834 -0.993 25.200 1.00 97.31 588 PRO A O 1
ATOM 4505 N N . GLN A 1 589 ? -11.161 0.978 26.056 1.00 96.69 589 GLN A N 1
ATOM 4506 C CA . GLN A 1 589 ? -12.499 1.580 26.111 1.00 96.69 589 GLN A CA 1
ATOM 4507 C C . GLN A 1 589 ? -13.081 1.754 24.706 1.00 96.69 589 GLN A C 1
ATOM 4509 O O . GLN A 1 589 ? -14.193 1.317 24.446 1.00 96.69 589 GLN A O 1
ATOM 4514 N N . ALA A 1 590 ? -12.319 2.319 23.769 1.00 96.00 590 ALA A N 1
ATOM 4515 C CA . ALA A 1 590 ? -12.752 2.495 22.387 1.00 96.00 590 ALA A CA 1
ATOM 4516 C C . ALA A 1 590 ? -13.070 1.157 21.702 1.00 96.00 590 ALA A C 1
ATOM 4518 O O . ALA A 1 590 ? -14.048 1.053 20.962 1.00 96.00 590 ALA A O 1
ATOM 4519 N N . PHE A 1 591 ? -12.273 0.118 21.972 1.00 95.75 591 PHE A N 1
ATOM 4520 C CA . PHE A 1 591 ? -12.533 -1.226 21.456 1.00 95.75 591 PHE A CA 1
ATOM 4521 C C . PHE A 1 591 ? -13.819 -1.814 22.044 1.00 95.75 591 PHE A C 1
ATOM 4523 O O . PHE A 1 591 ? -14.618 -2.364 21.289 1.00 95.75 591 PHE A O 1
ATOM 4530 N N . ASP A 1 592 ? -14.060 -1.660 23.349 1.00 93.50 592 ASP A N 1
ATOM 4531 C CA . ASP A 1 592 ? -15.301 -2.117 23.981 1.00 93.50 592 ASP A CA 1
ATOM 4532 C C . ASP A 1 592 ? -16.522 -1.330 23.479 1.00 93.50 592 ASP A C 1
ATOM 4534 O O . ASP A 1 592 ? -17.515 -1.958 23.113 1.00 93.50 592 ASP A O 1
ATOM 4538 N N . ILE A 1 593 ? -16.432 -0.005 23.316 1.00 92.81 593 ILE A N 1
AT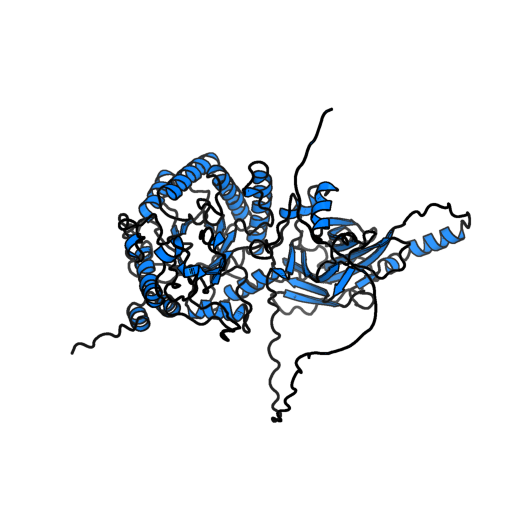OM 4539 C CA . ILE A 1 593 ? -17.505 0.819 22.734 1.00 92.81 593 ILE A CA 1
ATOM 4540 C C . ILE A 1 593 ? -17.867 0.344 21.323 1.00 92.81 593 ILE A C 1
ATOM 4542 O O . ILE A 1 593 ? -19.038 0.139 21.012 1.00 92.81 593 ILE A O 1
ATOM 4546 N N . LEU A 1 594 ? -16.871 0.136 20.457 1.00 92.12 594 LEU A N 1
ATOM 4547 C CA . LEU A 1 594 ? -17.101 -0.244 19.062 1.00 92.12 594 LEU A CA 1
ATOM 4548 C C . LEU A 1 594 ? -17.591 -1.691 18.917 1.00 92.12 594 LEU A C 1
ATOM 4550 O O . LEU A 1 594 ? -18.522 -1.953 18.148 1.00 92.12 594 LEU A O 1
ATOM 4554 N N . LEU A 1 595 ? -16.974 -2.626 19.645 1.00 90.75 595 LEU A N 1
ATOM 4555 C CA . LEU A 1 595 ? -17.140 -4.065 19.434 1.00 90.75 595 LEU A CA 1
ATOM 4556 C C . LEU A 1 595 ? -18.121 -4.740 20.400 1.00 90.75 595 LEU A C 1
ATOM 4558 O O . LEU A 1 595 ? -18.624 -5.802 20.052 1.00 90.75 595 LEU A O 1
ATOM 4562 N N . ARG A 1 596 ? -18.398 -4.176 21.586 1.00 85.38 596 ARG A N 1
ATOM 4563 C CA . ARG A 1 596 ? -19.239 -4.801 22.630 1.00 85.38 596 ARG A CA 1
ATOM 4564 C C . ARG A 1 596 ? -20.447 -3.949 23.022 1.00 85.38 596 ARG A C 1
ATOM 4566 O O . ARG A 1 596 ? -21.563 -4.450 23.065 1.00 85.38 596 ARG A O 1
ATOM 4573 N N . GLU A 1 597 ? -20.232 -2.677 23.334 1.00 82.56 597 GLU A N 1
ATOM 4574 C CA . GLU A 1 597 ? -21.246 -1.798 23.934 1.00 82.56 597 GLU A CA 1
ATOM 4575 C C . GLU A 1 597 ? -22.102 -1.070 22.889 1.00 82.56 597 GLU A C 1
ATOM 4577 O O . GLU A 1 597 ? -23.109 -0.453 23.227 1.00 82.56 597 GLU A O 1
ATOM 4582 N N . SER A 1 598 ? -21.760 -1.203 21.604 1.00 69.88 598 SER A N 1
ATOM 4583 C CA . SER A 1 598 ? -22.389 -0.513 20.474 1.00 69.88 598 SER A CA 1
ATOM 4584 C C . SER A 1 598 ? -23.868 -0.839 20.224 1.00 69.88 598 SER A C 1
ATOM 4586 O O . SER A 1 598 ? -24.422 -0.357 19.240 1.00 69.88 598 SER A O 1
ATOM 4588 N N . ALA A 1 599 ? -24.496 -1.654 21.082 1.00 67.69 599 ALA A N 1
ATOM 4589 C CA . ALA A 1 599 ? -25.923 -1.999 21.150 1.00 67.69 599 ALA A CA 1
ATOM 4590 C C . ALA A 1 599 ? -26.610 -2.310 19.803 1.00 67.69 599 ALA A C 1
ATOM 4592 O O . ALA A 1 599 ? -27.835 -2.213 19.673 1.00 67.69 599 ALA A O 1
ATOM 4593 N N . TRP A 1 600 ? -25.832 -2.711 18.795 1.00 71.62 600 TRP A N 1
ATOM 4594 C CA . TRP A 1 600 ? -26.351 -3.123 17.503 1.00 71.62 600 TRP A CA 1
ATOM 4595 C C . TRP A 1 600 ? -27.177 -4.404 17.660 1.00 71.62 600 TRP A C 1
ATOM 4597 O O . TRP A 1 600 ? -26.780 -5.298 18.414 1.00 71.62 600 TRP A O 1
ATOM 4607 N N . PRO A 1 601 ? -28.300 -4.548 16.929 1.00 67.06 601 PRO A N 1
ATOM 4608 C CA . PRO A 1 601 ? -29.007 -5.819 16.851 1.00 67.06 601 PRO A CA 1
ATOM 4609 C C . PRO A 1 601 ? -28.043 -6.943 16.464 1.00 67.06 601 PRO A C 1
ATOM 4611 O O . PRO A 1 601 ? -27.191 -6.745 15.600 1.00 67.06 601 PRO A O 1
ATOM 4614 N N . SER A 1 602 ? -28.207 -8.143 17.022 1.00 65.38 602 SER A N 1
ATOM 4615 C CA . SER A 1 602 ? -27.360 -9.301 16.681 1.00 65.38 602 SER A CA 1
ATOM 4616 C C . SER A 1 602 ? -27.425 -9.703 15.198 1.00 65.38 602 SER A C 1
ATOM 4618 O O . SER A 1 602 ? -26.562 -10.432 14.720 1.00 65.38 602 SER A O 1
ATOM 4620 N N . THR A 1 603 ? -28.434 -9.216 14.470 1.00 65.56 603 THR A N 1
ATOM 4621 C CA . THR A 1 603 ? -28.614 -9.359 13.020 1.00 65.56 603 THR A CA 1
ATOM 4622 C C . THR A 1 603 ? -27.910 -8.282 12.191 1.00 65.56 603 THR A C 1
ATOM 4624 O O . THR A 1 603 ? -27.750 -8.465 10.986 1.00 65.56 603 THR A O 1
ATOM 4627 N N . ALA A 1 604 ? -27.498 -7.164 12.794 1.00 66.88 604 ALA A N 1
ATOM 4628 C CA . ALA A 1 604 ? -26.694 -6.155 12.121 1.00 66.88 604 ALA A CA 1
ATOM 4629 C C . ALA A 1 604 ? -25.226 -6.614 12.093 1.00 66.88 604 ALA A C 1
ATOM 4631 O O . ALA A 1 604 ? -24.719 -7.096 13.107 1.00 66.88 604 ALA A O 1
ATOM 4632 N N . PRO A 1 605 ? -24.506 -6.447 10.970 1.00 65.06 605 PRO A N 1
ATOM 4633 C CA . PRO A 1 605 ? -23.134 -6.938 10.853 1.00 65.06 605 PRO A CA 1
ATOM 4634 C C . PRO A 1 605 ? -22.138 -6.149 11.724 1.00 65.06 605 PRO A C 1
ATOM 4636 O O . PRO A 1 605 ? -21.061 -6.659 12.011 1.00 65.06 605 PRO A O 1
ATOM 4639 N N . GLY A 1 606 ? -22.504 -4.937 12.166 1.00 79.75 606 GLY A N 1
ATOM 4640 C CA . GLY A 1 606 ? -21.773 -4.149 13.163 1.00 79.75 606 GLY A CA 1
ATOM 4641 C C . GLY A 1 606 ? -20.336 -3.789 12.770 1.00 79.75 606 GLY A C 1
ATOM 4642 O O . GLY A 1 606 ? -19.959 -3.827 11.595 1.00 79.75 606 GLY A O 1
ATOM 4643 N N . VAL A 1 607 ? -19.529 -3.441 13.777 1.00 91.19 607 VAL A N 1
ATOM 4644 C CA . VAL A 1 607 ? -18.069 -3.379 13.641 1.00 91.19 607 VAL A CA 1
ATOM 4645 C C . VAL A 1 607 ? -17.511 -4.773 13.896 1.00 91.19 607 VAL A C 1
ATOM 4647 O O . VAL A 1 607 ? -17.695 -5.321 14.978 1.00 91.19 607 VAL A O 1
ATOM 4650 N N . THR A 1 608 ? -16.815 -5.348 12.915 1.00 91.31 608 THR A N 1
ATOM 4651 C CA . THR A 1 608 ? -16.193 -6.685 13.061 1.00 91.31 608 THR A CA 1
ATOM 4652 C C . THR A 1 608 ? -14.679 -6.625 13.242 1.00 91.31 608 THR A C 1
ATOM 4654 O O . THR A 1 608 ? -14.075 -7.580 13.738 1.00 91.31 608 THR A O 1
ATOM 4657 N N . LYS A 1 609 ? -14.049 -5.512 12.845 1.00 95.25 609 LYS A N 1
ATOM 4658 C CA . LYS A 1 609 ? -12.604 -5.283 12.960 1.00 95.25 609 LYS A CA 1
ATOM 4659 C C . LYS A 1 609 ? -12.315 -3.836 13.324 1.00 95.25 609 LYS A C 1
ATOM 4661 O O . LYS A 1 609 ? -12.952 -2.932 12.783 1.00 95.25 609 LYS A O 1
ATOM 4666 N N . VAL A 1 610 ? -11.335 -3.643 14.201 1.00 97.31 610 VAL A N 1
ATOM 4667 C CA . VAL A 1 610 ? -10.803 -2.329 14.575 1.00 97.31 610 VAL A CA 1
ATOM 4668 C C . VAL A 1 610 ? -9.291 -2.357 14.410 1.00 97.31 610 VAL A C 1
ATOM 4670 O O . VAL A 1 610 ? -8.622 -3.215 14.983 1.00 97.31 610 VAL A O 1
ATOM 4673 N N . PHE A 1 611 ? -8.756 -1.437 13.618 1.00 98.50 611 PHE A N 1
ATOM 4674 C CA . PHE A 1 611 ? -7.334 -1.289 13.347 1.00 98.50 611 PHE A CA 1
ATOM 4675 C C . PHE A 1 611 ? -6.814 -0.065 14.095 1.00 98.50 611 PHE A C 1
ATOM 4677 O O . PHE A 1 611 ? -7.261 1.056 13.859 1.00 98.50 611 PHE A O 1
ATOM 4684 N N . TRP A 1 612 ? -5.874 -0.280 15.016 1.00 98.44 612 TRP A N 1
ATOM 4685 C CA . TRP A 1 612 ? -5.224 0.833 15.696 1.00 98.44 612 TRP A CA 1
ATOM 4686 C C . TRP A 1 612 ? -4.262 1.532 14.730 1.00 98.44 612 TRP A C 1
ATOM 4688 O O . TRP A 1 612 ? -3.393 0.894 14.128 1.00 98.44 612 TRP A O 1
ATOM 4698 N N . TYR A 1 613 ? -4.395 2.845 14.604 1.00 96.88 613 TYR A N 1
ATOM 4699 C CA . TYR A 1 613 ? -3.363 3.695 14.037 1.00 96.88 613 TYR A CA 1
ATOM 4700 C C . TYR A 1 613 ? -2.443 4.096 15.198 1.00 96.88 613 TYR A C 1
ATOM 4702 O O . TYR A 1 613 ? -2.898 4.786 16.104 1.00 96.88 613 TYR A O 1
ATOM 4710 N N . GLN A 1 614 ? -1.180 3.656 15.264 1.00 93.56 614 GLN A N 1
ATOM 4711 C CA . GLN A 1 614 ? -0.446 2.789 14.322 1.00 93.56 614 GLN A CA 1
ATOM 4712 C C . GLN A 1 614 ? 0.669 1.971 15.011 1.00 93.56 614 GLN A C 1
ATOM 4714 O O . GLN A 1 614 ? 0.778 1.946 16.235 1.00 93.56 614 GLN A O 1
ATOM 4719 N N . TYR A 1 615 ? 1.507 1.270 14.237 1.00 96.12 615 TYR A N 1
ATOM 4720 C CA . TYR A 1 615 ? 2.576 0.402 14.750 1.00 96.12 615 TYR A CA 1
ATOM 4721 C C . TYR A 1 615 ? 3.570 1.119 15.679 1.00 96.12 615 TYR A C 1
ATOM 4723 O O . TYR A 1 615 ? 3.816 0.644 16.791 1.00 96.12 615 TYR A O 1
ATOM 4731 N N . ALA A 1 616 ? 4.125 2.255 15.250 1.00 95.12 616 ALA A N 1
ATOM 4732 C CA . ALA A 1 616 ? 5.119 3.013 16.006 1.00 95.12 616 ALA A CA 1
ATOM 4733 C C . ALA A 1 616 ? 4.858 4.524 15.958 1.00 95.12 616 ALA A C 1
ATOM 4735 O O . ALA A 1 616 ? 4.210 5.026 15.040 1.00 95.12 616 ALA A O 1
ATOM 4736 N N . ASP A 1 617 ? 5.364 5.236 16.962 1.00 94.38 617 ASP A N 1
ATOM 4737 C CA . ASP A 1 617 ? 5.383 6.693 17.011 1.00 94.38 617 ASP A CA 1
ATOM 4738 C C . ASP A 1 617 ? 6.248 7.236 15.864 1.00 94.38 617 ASP A C 1
ATOM 4740 O O . ASP A 1 617 ? 7.384 6.795 15.683 1.00 94.38 617 ASP A O 1
ATOM 4744 N N . VAL A 1 618 ? 5.731 8.207 15.108 1.00 91.81 618 VAL A N 1
ATOM 4745 C CA . VAL A 1 618 ? 6.463 8.857 14.005 1.00 91.81 618 VAL A CA 1
ATOM 4746 C C . VAL A 1 618 ? 6.460 10.375 14.167 1.00 91.81 618 VAL A C 1
ATOM 4748 O O . VAL A 1 618 ? 5.730 10.931 14.989 1.00 91.81 618 VAL A O 1
ATOM 4751 N N . GLY A 1 619 ? 7.268 11.060 13.361 1.00 89.88 619 GLY A N 1
ATOM 4752 C CA . GLY A 1 619 ? 7.152 12.499 13.146 1.00 89.88 619 GLY A CA 1
ATOM 4753 C C . GLY A 1 619 ? 6.451 12.791 11.819 1.00 89.88 619 GLY A C 1
ATOM 4754 O O . GLY A 1 619 ? 6.761 12.162 10.808 1.00 89.88 619 GLY A O 1
ATOM 4755 N N . LEU A 1 620 ? 5.547 13.770 11.800 1.00 87.69 620 LEU A N 1
ATOM 4756 C CA . LEU A 1 620 ? 4.893 14.261 10.584 1.00 87.69 620 LEU A CA 1
ATOM 4757 C C . LEU A 1 620 ? 5.357 15.696 10.301 1.00 87.69 620 LEU A C 1
ATOM 4759 O O . LEU A 1 620 ? 5.493 16.499 11.223 1.00 87.69 620 LEU A O 1
ATOM 4763 N N . ARG A 1 621 ? 5.619 16.067 9.039 1.00 86.69 621 ARG A N 1
ATOM 4764 C CA . ARG A 1 621 ? 5.932 17.478 8.737 1.00 86.69 621 ARG A CA 1
ATOM 4765 C C . ARG A 1 621 ? 4.726 18.343 9.084 1.00 86.69 621 ARG A C 1
ATOM 4767 O O . ARG A 1 621 ? 3.605 18.010 8.715 1.00 86.69 621 ARG A O 1
ATOM 4774 N N . ALA A 1 622 ? 4.969 19.477 9.730 1.00 86.31 622 ALA A N 1
ATOM 4775 C CA . ALA A 1 622 ? 3.923 20.363 10.229 1.00 86.31 622 ALA A CA 1
ATOM 4776 C C . ALA A 1 622 ? 2.878 20.754 9.157 1.00 86.31 622 ALA A C 1
ATOM 4778 O O . ALA A 1 622 ? 1.683 20.719 9.431 1.00 86.31 622 ALA A O 1
ATOM 4779 N N . ALA A 1 623 ? 3.296 21.011 7.913 1.00 82.25 623 ALA A N 1
ATOM 4780 C CA . ALA A 1 623 ? 2.375 21.265 6.800 1.00 82.25 623 ALA A CA 1
ATOM 4781 C C . ALA A 1 623 ? 1.431 20.077 6.501 1.00 82.25 623 ALA A C 1
ATOM 4783 O O . ALA A 1 623 ? 0.239 20.281 6.294 1.00 82.25 623 ALA A O 1
ATOM 4784 N N . ALA A 1 624 ? 1.937 18.838 6.533 1.00 81.19 624 ALA A N 1
ATOM 4785 C CA . ALA A 1 624 ? 1.134 17.627 6.327 1.00 81.19 624 ALA A CA 1
ATOM 4786 C C . ALA A 1 624 ? 0.202 17.328 7.518 1.00 81.19 624 ALA A C 1
ATOM 4788 O O . ALA A 1 624 ? -0.873 16.771 7.330 1.00 81.19 624 ALA A O 1
ATOM 4789 N N . ALA A 1 625 ? 0.582 17.765 8.722 1.00 83.75 625 ALA A N 1
ATOM 4790 C CA . ALA A 1 625 ? -0.252 17.741 9.924 1.00 83.75 625 ALA A CA 1
ATOM 4791 C C . ALA A 1 625 ? -1.289 18.889 9.994 1.00 83.75 625 ALA A C 1
ATOM 4793 O O . ALA A 1 625 ? -1.955 19.053 11.014 1.00 83.75 625 ALA A O 1
ATOM 4794 N N . GLY A 1 626 ? -1.410 19.721 8.950 1.00 83.00 626 GLY A N 1
ATOM 4795 C CA . GLY A 1 626 ? -2.346 20.852 8.918 1.00 83.00 626 GLY A CA 1
ATOM 4796 C C . GLY A 1 626 ? -1.942 22.050 9.791 1.00 83.00 626 GLY A C 1
ATOM 4797 O O . GLY A 1 626 ? -2.767 22.920 10.058 1.00 83.00 626 GLY A O 1
ATOM 4798 N N . CYS A 1 627 ? -0.683 22.132 10.228 1.00 84.19 627 CYS A N 1
ATOM 4799 C CA . CYS A 1 627 ? -0.188 23.139 11.176 1.00 84.19 627 CYS A CA 1
ATOM 4800 C C . CYS A 1 627 ? 0.182 24.505 10.552 1.00 84.19 627 CYS A C 1
ATOM 4802 O O . CYS A 1 627 ? 0.863 25.300 11.201 1.00 84.19 627 CYS A O 1
ATOM 4804 N N . GLY A 1 628 ? -0.223 24.787 9.308 1.00 76.81 628 GLY A N 1
ATOM 4805 C CA . GLY A 1 628 ? 0.013 26.074 8.636 1.00 76.81 628 GLY A CA 1
ATOM 4806 C C . GLY A 1 628 ? 1.488 26.504 8.622 1.00 76.81 628 GLY A C 1
ATOM 4807 O O . GLY A 1 628 ? 2.352 25.752 8.176 1.00 76.81 628 GLY A O 1
ATOM 4808 N N . ASP A 1 629 ? 1.766 27.704 9.140 1.00 79.94 629 ASP A N 1
ATOM 4809 C CA . ASP A 1 629 ? 3.097 28.338 9.164 1.00 79.94 629 ASP A CA 1
ATOM 4810 C C . ASP A 1 629 ? 4.084 27.734 10.188 1.00 79.94 629 ASP A C 1
ATOM 4812 O O . ASP A 1 629 ? 5.217 28.208 10.326 1.00 79.94 629 ASP A O 1
ATOM 4816 N N . VAL A 1 630 ? 3.692 26.702 10.946 1.00 86.00 630 VAL A N 1
ATOM 4817 C CA . VAL A 1 630 ? 4.617 26.018 11.860 1.00 86.00 630 VAL A CA 1
ATOM 4818 C C . VAL A 1 630 ? 5.709 25.326 11.043 1.00 86.00 630 VAL A C 1
ATOM 4820 O O . VAL A 1 630 ? 5.457 24.384 10.302 1.00 86.00 630 VAL A O 1
ATOM 4823 N N . ALA A 1 631 ? 6.957 25.762 11.207 1.00 86.81 631 ALA A N 1
ATOM 4824 C CA . ALA A 1 631 ? 8.109 25.086 10.622 1.00 86.81 631 ALA A CA 1
ATOM 4825 C C . ALA A 1 631 ? 8.554 23.887 11.480 1.00 86.81 631 ALA A C 1
ATOM 4827 O O . ALA A 1 631 ? 8.666 23.999 12.704 1.00 86.81 631 ALA A O 1
ATOM 4828 N N . GLY A 1 632 ? 8.884 22.772 10.819 1.00 88.50 632 GLY A N 1
ATOM 4829 C CA . GLY A 1 632 ? 9.494 21.589 11.432 1.00 88.50 632 GLY A CA 1
ATOM 4830 C C . GLY A 1 632 ? 8.661 20.311 11.312 1.00 88.50 632 GLY A C 1
ATOM 4831 O O . GLY A 1 632 ? 7.804 20.168 10.435 1.00 88.50 632 GLY A O 1
ATOM 4832 N N . VAL A 1 633 ? 8.958 19.367 12.203 1.00 90.44 633 VAL A N 1
ATOM 4833 C CA . VAL A 1 633 ? 8.277 18.076 12.342 1.00 90.44 633 VAL A CA 1
ATOM 4834 C C . VAL A 1 633 ? 7.508 18.097 13.658 1.00 90.44 633 VAL A C 1
ATOM 4836 O O . VAL A 1 633 ? 8.094 18.392 14.700 1.00 90.44 633 VAL A O 1
ATOM 4839 N N . VAL A 1 634 ? 6.208 17.816 13.602 1.00 92.38 634 VAL A N 1
ATOM 4840 C CA . VAL A 1 634 ? 5.367 17.602 14.782 1.00 92.38 634 VAL A CA 1
ATOM 4841 C C . VAL A 1 634 ? 5.353 16.125 15.149 1.00 92.38 634 VAL A C 1
ATOM 4843 O O . VAL A 1 634 ? 5.494 15.248 14.296 1.00 92.38 634 VAL A O 1
ATOM 4846 N N . ASP A 1 635 ? 5.159 15.858 16.429 1.00 93.88 635 ASP A N 1
ATOM 4847 C CA . ASP A 1 635 ? 5.085 14.510 16.968 1.00 93.88 635 ASP A CA 1
ATOM 4848 C C . ASP A 1 635 ? 3.726 13.883 16.672 1.00 93.88 635 ASP A C 1
ATOM 4850 O O . ASP A 1 635 ? 2.670 14.389 17.061 1.00 93.88 635 ASP A O 1
ATOM 4854 N N . TRP A 1 636 ? 3.770 12.757 15.971 1.00 93.50 636 TRP A N 1
ATOM 4855 C CA . TRP A 1 636 ? 2.613 11.984 15.545 1.00 93.50 636 TRP A CA 1
ATOM 4856 C C . TRP A 1 636 ? 2.621 10.642 16.285 1.00 93.50 636 TRP A C 1
ATOM 4858 O O . TRP A 1 636 ? 2.741 9.557 15.707 1.00 93.50 636 TRP A O 1
ATOM 4868 N N . TRP A 1 637 ? 2.588 10.735 17.617 1.00 95.31 637 TRP A N 1
ATOM 4869 C CA . TRP A 1 637 ? 2.802 9.623 18.540 1.00 95.31 637 TRP A CA 1
ATOM 4870 C C . TRP A 1 637 ? 1.506 8.836 18.767 1.00 95.31 637 TRP A C 1
ATOM 4872 O O . TRP A 1 637 ? 0.905 8.813 19.838 1.00 95.31 637 TRP A O 1
ATOM 4882 N N . TYR A 1 638 ? 1.049 8.209 17.693 1.00 96.56 638 TYR A N 1
ATOM 4883 C CA . TYR A 1 638 ? -0.075 7.277 17.670 1.00 96.56 638 TYR A CA 1
ATOM 4884 C C . TYR A 1 638 ? 0.366 5.812 17.867 1.00 96.56 638 TYR A C 1
ATOM 4886 O O . TYR A 1 638 ? -0.448 4.892 17.806 1.00 96.56 638 TYR A O 1
ATOM 4894 N N . GLY A 1 639 ? 1.662 5.561 18.056 1.00 96.62 639 GLY A N 1
ATOM 4895 C CA . GLY A 1 639 ? 2.237 4.224 18.086 1.00 96.62 639 GLY A CA 1
ATOM 4896 C C . GLY A 1 639 ? 1.732 3.349 19.230 1.00 96.62 639 GLY A C 1
ATOM 4897 O O . GLY A 1 639 ? 1.256 3.842 20.251 1.00 96.62 639 GLY A O 1
ATOM 4898 N N . LEU A 1 640 ? 1.937 2.038 19.100 1.00 97.62 640 LEU A N 1
ATOM 4899 C CA . LEU A 1 640 ? 2.042 1.122 20.248 1.00 97.62 640 LEU A CA 1
ATOM 4900 C C . LEU A 1 640 ? 3.509 0.911 20.666 1.00 97.62 640 LEU A C 1
ATOM 4902 O O . LEU A 1 640 ? 3.807 0.549 21.804 1.00 97.62 640 LEU A O 1
ATOM 4906 N N . TYR A 1 641 ? 4.444 1.172 19.755 1.00 96.31 641 TYR A N 1
ATOM 4907 C CA . TYR A 1 641 ? 5.870 1.265 20.042 1.00 96.31 641 TYR A CA 1
ATOM 4908 C C . TYR A 1 641 ? 6.374 2.702 19.856 1.00 96.31 641 TYR A C 1
ATOM 4910 O O . TYR A 1 641 ? 5.775 3.488 19.129 1.00 96.31 641 TYR A O 1
ATOM 4918 N N . SER A 1 642 ? 7.515 3.040 20.453 1.00 91.69 642 SER A N 1
ATOM 4919 C CA . SER A 1 642 ? 8.308 4.194 20.027 1.00 91.69 642 SER A CA 1
ATOM 4920 C C . SER A 1 642 ? 8.777 4.011 18.579 1.00 91.69 642 SER A C 1
ATOM 4922 O O . SER A 1 642 ? 8.992 2.881 18.134 1.00 91.69 642 SER A O 1
ATOM 4924 N N . GLY A 1 643 ? 9.044 5.109 17.873 1.00 89.06 643 GLY A N 1
ATOM 4925 C CA . GLY A 1 643 ? 9.926 5.074 16.705 1.00 89.06 643 GLY A CA 1
ATOM 4926 C C . GLY A 1 643 ? 11.368 4.711 17.091 1.00 89.06 643 GLY A C 1
ATOM 4927 O O . GLY A 1 643 ? 11.677 4.459 18.265 1.00 89.06 643 GLY A O 1
ATOM 4928 N N . VAL A 1 644 ? 12.265 4.699 16.104 1.00 88.25 644 VAL A N 1
ATOM 4929 C CA . VAL A 1 644 ? 13.717 4.671 16.349 1.00 88.25 644 VAL A CA 1
ATOM 4930 C C . VAL A 1 644 ? 14.279 6.082 16.534 1.00 88.25 644 VAL A C 1
ATOM 4932 O O . VAL A 1 644 ? 13.863 7.026 15.869 1.00 88.25 644 VAL A O 1
ATOM 4935 N N . ASP A 1 645 ? 15.277 6.218 17.404 1.00 84.75 645 ASP A N 1
ATOM 4936 C CA . ASP A 1 645 ? 16.045 7.450 17.592 1.00 84.75 645 ASP A CA 1
ATOM 4937 C C . ASP A 1 645 ? 17.501 7.091 17.916 1.00 84.75 645 ASP A C 1
ATOM 4939 O O . ASP A 1 645 ? 17.846 6.695 19.031 1.00 84.75 645 ASP A O 1
ATOM 4943 N N . GLY A 1 646 ? 18.380 7.240 16.924 1.00 81.25 646 GLY A N 1
ATOM 4944 C CA . GLY A 1 646 ? 19.810 6.979 17.083 1.00 81.25 646 GLY A CA 1
ATOM 4945 C C . GLY A 1 646 ? 20.522 7.949 18.035 1.00 81.25 646 GLY A C 1
ATOM 4946 O O . GLY A 1 646 ? 21.539 7.564 18.611 1.00 81.25 646 GLY A O 1
ATOM 4947 N N . GLY A 1 647 ? 19.995 9.163 18.228 1.00 83.31 647 GLY A N 1
ATOM 4948 C CA . GLY A 1 647 ? 20.511 10.160 19.167 1.00 83.31 647 GLY A CA 1
ATOM 4949 C C . GLY A 1 647 ? 20.171 9.821 20.619 1.00 83.31 647 GLY A C 1
ATOM 4950 O O . GLY A 1 647 ? 21.037 9.919 21.485 1.00 83.31 647 GLY A O 1
ATOM 4951 N N . ALA A 1 648 ? 18.957 9.322 20.869 1.00 82.94 648 ALA A N 1
ATOM 4952 C CA . ALA A 1 648 ? 18.553 8.754 22.161 1.00 82.94 648 ALA A CA 1
ATOM 4953 C C . ALA A 1 648 ? 19.023 7.297 22.381 1.00 82.94 648 ALA A C 1
ATOM 4955 O O . ALA A 1 648 ? 18.767 6.708 23.430 1.00 82.94 648 ALA A O 1
ATOM 4956 N N . GLY A 1 649 ? 19.702 6.685 21.403 1.00 87.06 649 GLY A N 1
ATOM 4957 C CA . GLY A 1 649 ? 20.182 5.298 21.468 1.00 87.06 649 GLY A CA 1
ATOM 4958 C C . GLY A 1 649 ? 19.110 4.221 21.226 1.00 87.06 649 GLY A C 1
ATOM 4959 O O . GLY A 1 649 ? 19.411 3.028 21.317 1.00 87.06 649 GLY A O 1
ATOM 4960 N N . ILE A 1 650 ? 17.886 4.613 20.868 1.00 87.81 650 ILE A N 1
ATOM 4961 C CA . ILE A 1 650 ? 16.753 3.734 20.563 1.00 87.81 650 ILE A CA 1
ATOM 4962 C C . ILE A 1 650 ? 16.943 3.136 19.161 1.00 87.81 650 ILE A C 1
ATOM 4964 O O . ILE A 1 650 ? 16.533 3.702 18.150 1.00 87.81 650 ILE A O 1
ATOM 4968 N N . ARG A 1 651 ? 17.590 1.967 19.096 1.00 90.75 651 ARG A N 1
ATOM 4969 C CA . ARG A 1 651 ? 17.847 1.224 17.840 1.00 90.75 651 ARG A CA 1
ATOM 4970 C C . ARG A 1 651 ? 16.730 0.255 17.447 1.00 90.75 651 ARG A C 1
ATOM 4972 O O . ARG A 1 651 ? 16.731 -0.259 16.336 1.00 90.75 651 ARG A O 1
ATOM 4979 N N . GLU A 1 652 ? 15.810 -0.022 18.363 1.00 92.62 652 GLU A N 1
ATOM 4980 C CA . GLU A 1 652 ? 14.652 -0.894 18.170 1.00 92.62 652 GLU A CA 1
ATOM 4981 C C . GLU A 1 652 ? 13.422 -0.217 18.795 1.00 92.62 652 GLU A C 1
ATOM 4983 O O . GLU A 1 652 ? 13.550 0.293 19.911 1.00 92.62 652 GLU A O 1
ATOM 4988 N N . PRO A 1 653 ? 12.244 -0.253 18.145 1.00 93.88 653 PRO A N 1
ATOM 4989 C CA . PRO A 1 653 ? 10.975 0.203 18.710 1.00 93.88 653 PRO A CA 1
ATOM 4990 C C . PRO A 1 653 ? 10.699 -0.406 20.094 1.00 93.88 653 PRO A C 1
ATOM 4992 O O . PRO A 1 653 ? 10.659 -1.634 20.236 1.00 93.88 653 PRO A O 1
ATOM 4995 N N . GLN A 1 654 ? 10.503 0.440 21.110 1.00 93.19 654 GLN A N 1
ATOM 4996 C CA . GLN A 1 654 ? 10.211 0.037 22.494 1.00 93.19 654 GLN A CA 1
ATOM 4997 C C . GLN A 1 654 ? 8.706 0.128 22.778 1.00 93.19 654 GLN A C 1
ATOM 4999 O O . GLN A 1 654 ? 8.089 1.097 22.347 1.00 93.19 654 GLN A O 1
ATOM 5004 N N . PRO A 1 655 ? 8.078 -0.847 23.460 1.00 94.94 655 PRO A N 1
ATOM 5005 C CA . PRO A 1 655 ? 6.641 -0.801 23.723 1.00 94.94 655 PRO A CA 1
ATOM 5006 C C . PRO A 1 655 ? 6.301 0.369 24.652 1.00 94.94 655 PRO A C 1
ATOM 5008 O O . PRO A 1 655 ? 6.949 0.552 25.683 1.00 94.94 655 PRO A O 1
ATOM 5011 N N . ASN A 1 656 ? 5.273 1.141 24.304 1.00 93.06 656 ASN A N 1
ATOM 5012 C CA . ASN A 1 656 ? 4.736 2.198 25.160 1.00 93.06 656 ASN A CA 1
ATOM 5013 C C . ASN A 1 656 ? 3.613 1.641 26.078 1.00 93.06 656 ASN A C 1
ATOM 5015 O O . ASN A 1 656 ? 3.293 0.449 26.001 1.00 93.06 656 ASN A O 1
ATOM 5019 N N . PRO A 1 657 ? 3.000 2.445 26.970 1.00 94.38 657 PRO A N 1
ATOM 5020 C CA . PRO A 1 657 ? 1.938 1.954 27.853 1.00 94.38 657 PRO A CA 1
ATOM 5021 C C . PRO A 1 657 ? 0.733 1.344 27.109 1.00 94.38 657 PRO A C 1
ATOM 5023 O O . PRO A 1 657 ? 0.196 0.323 27.550 1.00 94.38 657 PRO A O 1
ATOM 5026 N N . ALA A 1 658 ? 0.353 1.890 25.948 1.00 97.44 658 ALA A N 1
ATOM 5027 C CA . ALA A 1 658 ? -0.768 1.395 25.147 1.00 97.44 658 ALA A CA 1
ATOM 5028 C C . ALA A 1 658 ? -0.492 0.025 24.500 1.00 97.44 658 ALA A C 1
ATOM 5030 O O . ALA A 1 658 ? -1.419 -0.768 24.341 1.00 97.44 658 ALA A O 1
ATOM 5031 N N . ALA A 1 659 ? 0.768 -0.341 24.222 1.00 98.12 659 ALA A N 1
ATOM 5032 C CA . ALA A 1 659 ? 1.107 -1.719 23.840 1.00 98.12 659 ALA A CA 1
ATOM 5033 C C . ALA A 1 659 ? 0.716 -2.750 24.915 1.00 98.12 659 ALA A C 1
ATOM 5035 O O . ALA A 1 659 ? 0.358 -3.883 24.578 1.00 98.12 659 ALA A O 1
ATOM 5036 N N . CYS A 1 660 ? 0.759 -2.386 26.203 1.00 97.81 660 CYS A N 1
ATOM 5037 C CA . CYS A 1 660 ? 0.338 -3.288 27.274 1.00 97.81 660 CYS A CA 1
ATOM 5038 C C . CYS A 1 660 ? -1.174 -3.541 27.206 1.00 97.81 660 CYS A C 1
ATOM 5040 O O . CYS A 1 660 ? -1.592 -4.702 27.160 1.00 97.81 660 CYS A O 1
ATOM 5042 N N . THR A 1 661 ? -1.986 -2.480 27.144 1.00 98.31 661 THR A N 1
ATOM 5043 C CA . THR A 1 661 ? -3.452 -2.597 27.129 1.00 98.31 661 THR A CA 1
ATOM 5044 C C . THR A 1 661 ? -3.986 -3.147 25.809 1.00 98.31 661 THR A C 1
ATOM 5046 O O . THR A 1 661 ? -4.869 -4.002 25.848 1.00 98.31 661 THR A O 1
ATOM 5049 N N . PHE A 1 662 ? -3.393 -2.795 24.658 1.00 98.38 662 PHE A N 1
ATOM 5050 C CA . PHE A 1 662 ? -3.708 -3.431 23.372 1.00 98.38 662 PHE A CA 1
ATOM 5051 C C . PHE A 1 662 ? -3.489 -4.941 23.436 1.00 98.38 662 PHE A C 1
ATOM 5053 O O . PHE A 1 662 ? -4.356 -5.700 23.009 1.00 98.38 662 PHE A O 1
ATOM 5060 N N . ARG A 1 663 ? -2.358 -5.404 23.989 1.00 97.69 663 ARG A N 1
ATOM 5061 C CA . ARG A 1 663 ? -2.079 -6.839 24.149 1.00 97.69 663 ARG A CA 1
ATOM 5062 C C . ARG A 1 663 ? -3.074 -7.508 25.098 1.00 97.69 663 ARG A C 1
ATOM 5064 O O . ARG A 1 663 ? -3.577 -8.578 24.765 1.00 97.69 663 ARG A O 1
ATOM 5071 N N . ALA A 1 664 ? -3.333 -6.886 26.249 1.00 97.56 664 ALA A N 1
ATOM 5072 C CA . ALA A 1 664 ? -4.166 -7.425 27.322 1.00 97.56 664 ALA A CA 1
ATOM 5073 C C . ALA A 1 664 ? -5.659 -7.525 26.965 1.00 97.56 664 ALA A C 1
ATOM 5075 O O . ALA A 1 664 ? -6.325 -8.470 27.380 1.00 97.56 664 ALA A O 1
ATOM 5076 N N . TRP A 1 665 ? -6.190 -6.583 26.182 1.00 97.06 665 TRP A N 1
ATOM 5077 C CA . TRP A 1 665 ? -7.592 -6.595 25.767 1.00 97.06 665 TRP A CA 1
ATOM 5078 C C . TRP A 1 665 ? -7.933 -7.879 24.971 1.00 97.06 665 TRP A C 1
ATOM 5080 O O . TRP A 1 665 ? -7.161 -8.251 24.072 1.00 97.06 665 TRP A O 1
ATOM 5090 N N . PRO A 1 666 ? -9.071 -8.557 25.242 1.00 95.31 666 PRO A N 1
ATOM 5091 C CA . PRO A 1 666 ? -10.224 -8.100 26.034 1.00 95.31 666 PRO A CA 1
ATOM 5092 C C . PRO A 1 666 ? -10.249 -8.526 27.517 1.00 95.31 666 PRO A C 1
ATOM 5094 O O . PRO A 1 666 ? -11.290 -8.400 28.158 1.00 95.31 666 PRO A O 1
ATOM 5097 N N . ASP A 1 667 ? -9.156 -9.040 28.092 1.00 95.62 667 ASP A N 1
ATOM 5098 C CA . ASP A 1 667 ? -9.131 -9.412 29.516 1.00 95.62 667 ASP A CA 1
ATOM 5099 C C . ASP A 1 667 ? -9.081 -8.155 30.403 1.00 95.62 667 ASP A C 1
ATOM 5101 O O . ASP A 1 667 ? -8.051 -7.490 30.528 1.00 95.62 667 ASP A O 1
ATOM 5105 N N . ALA A 1 668 ? -10.208 -7.841 31.047 1.00 94.06 668 ALA A N 1
ATOM 5106 C CA . ALA A 1 668 ? -10.353 -6.683 31.925 1.00 94.06 668 ALA A CA 1
ATOM 5107 C C . ALA A 1 668 ? -9.387 -6.694 33.127 1.00 94.06 668 ALA A C 1
ATOM 5109 O O . ALA A 1 668 ? -8.932 -5.632 33.550 1.00 94.06 668 ALA A O 1
ATOM 5110 N N . ALA A 1 669 ? -9.029 -7.866 33.666 1.00 96.44 669 ALA A N 1
ATOM 5111 C CA . ALA A 1 669 ? -8.077 -7.965 34.771 1.00 96.44 669 ALA A CA 1
ATOM 5112 C C . ALA A 1 669 ? -6.640 -7.710 34.290 1.00 96.44 669 ALA A C 1
ATOM 5114 O O . ALA A 1 669 ? -5.876 -7.016 34.964 1.00 96.44 669 ALA A O 1
ATOM 5115 N N . ALA A 1 670 ? -6.285 -8.208 33.103 1.00 97.00 670 ALA A N 1
ATOM 5116 C CA . ALA A 1 670 ? -4.997 -7.920 32.478 1.00 97.00 670 ALA A CA 1
ATOM 5117 C C . ALA A 1 670 ? -4.874 -6.443 32.047 1.00 97.00 670 ALA A C 1
ATOM 5119 O O . ALA A 1 670 ? -3.810 -5.844 32.207 1.00 97.00 670 ALA A O 1
ATOM 5120 N N . VAL A 1 671 ? -5.957 -5.831 31.549 1.00 97.31 671 VAL A N 1
ATOM 5121 C CA . VAL A 1 671 ? -6.010 -4.393 31.225 1.00 97.31 671 VAL A CA 1
ATOM 5122 C C . VAL A 1 671 ? -5.847 -3.546 32.490 1.00 97.31 671 VAL A C 1
ATOM 5124 O O . VAL A 1 671 ? -5.004 -2.651 32.505 1.00 97.31 671 VAL A O 1
ATOM 5127 N N . ALA A 1 672 ? -6.569 -3.861 33.571 1.00 96.38 672 ALA A N 1
ATOM 5128 C CA . ALA A 1 672 ? -6.422 -3.174 34.855 1.00 96.38 672 ALA A CA 1
ATOM 5129 C C . ALA A 1 672 ? -4.982 -3.271 35.397 1.00 96.38 672 ALA A C 1
ATOM 5131 O O . ALA A 1 672 ? -4.403 -2.263 35.803 1.00 96.38 672 ALA A O 1
ATOM 5132 N N . ALA A 1 673 ? -4.350 -4.448 35.303 1.00 95.94 673 ALA A N 1
ATOM 5133 C CA . ALA A 1 673 ? -2.947 -4.633 35.673 1.00 95.94 673 ALA A CA 1
ATOM 5134 C C . ALA A 1 673 ? -1.985 -3.768 34.830 1.00 95.94 673 ALA A C 1
ATOM 5136 O O . ALA A 1 673 ? -1.076 -3.153 35.387 1.00 95.94 673 ALA A O 1
ATOM 5137 N N . CYS A 1 674 ? -2.202 -3.659 33.513 1.00 96.38 674 CYS A N 1
ATOM 5138 C CA . CYS A 1 674 ? -1.434 -2.756 32.643 1.00 96.38 674 CYS A CA 1
ATOM 5139 C C . CYS A 1 674 ? -1.598 -1.269 33.010 1.00 96.38 674 CYS A C 1
ATOM 5141 O O . CYS A 1 674 ? -0.664 -0.495 32.821 1.00 96.38 674 CYS A O 1
ATOM 5143 N N . LEU A 1 675 ? -2.759 -0.871 33.541 1.00 95.69 675 LEU A N 1
ATOM 5144 C CA . LEU A 1 675 ? -3.052 0.498 33.984 1.00 95.69 675 LEU A CA 1
ATOM 5145 C C . LEU A 1 675 ? -2.615 0.787 35.434 1.00 95.69 675 LEU A C 1
ATOM 5147 O O . LEU A 1 675 ? -2.915 1.858 35.958 1.00 95.69 675 LEU A O 1
ATOM 5151 N N . GLY A 1 676 ? -1.943 -0.154 36.109 1.00 89.75 676 GLY A N 1
ATOM 5152 C CA . GLY A 1 676 ? -1.568 -0.022 37.524 1.00 89.75 676 GLY A CA 1
ATOM 5153 C C . GLY A 1 676 ? -2.752 -0.106 38.499 1.00 89.75 676 GLY A C 1
ATOM 5154 O O . GLY A 1 676 ? -2.594 0.163 39.687 1.00 89.75 676 GLY A O 1
ATOM 5155 N N . GLN A 1 677 ? -3.930 -0.502 38.016 1.00 80.12 677 GLN A N 1
ATOM 5156 C CA . GLN A 1 677 ? -5.160 -0.654 38.788 1.00 80.12 677 GLN A CA 1
ATOM 5157 C C . GLN A 1 677 ? -5.210 -2.065 39.392 1.00 80.12 677 GLN A C 1
ATOM 5159 O O . GLN A 1 677 ? -5.978 -2.929 38.962 1.00 80.12 677 GLN A O 1
ATOM 5164 N N . SER A 1 678 ? -4.356 -2.333 40.382 1.00 54.84 678 SER A N 1
ATOM 5165 C CA . SER A 1 678 ? -4.499 -3.547 41.188 1.00 54.84 678 SER A CA 1
ATOM 5166 C C . SER A 1 678 ? -5.836 -3.518 41.933 1.00 54.84 678 SER A C 1
ATOM 5168 O O . SER A 1 678 ? -6.271 -2.473 42.419 1.00 54.84 678 SER A O 1
ATOM 5170 N N . LYS A 1 679 ? -6.499 -4.678 42.050 1.00 49.41 679 LYS A N 1
ATOM 5171 C CA . LYS A 1 679 ? -7.648 -4.817 42.954 1.00 49.41 679 LYS A CA 1
ATOM 5172 C C . LYS A 1 679 ? -7.222 -4.349 44.344 1.00 49.41 679 LYS A C 1
ATOM 5174 O O . LYS A 1 679 ? -6.276 -4.913 44.898 1.00 49.41 679 LYS A O 1
ATOM 5179 N N . SER A 1 680 ? -7.959 -3.415 44.941 1.00 42.28 680 SER A N 1
ATOM 5180 C CA . SER A 1 680 ? -7.994 -3.360 46.395 1.00 42.28 680 SER A CA 1
ATOM 5181 C C . SER A 1 680 ? -8.565 -4.695 46.867 1.00 42.28 680 SER A C 1
ATOM 5183 O O . SER A 1 680 ? -9.717 -5.041 46.597 1.00 42.28 680 SER A O 1
ATOM 5185 N N . THR A 1 681 ? -7.734 -5.493 47.529 1.00 41.91 681 THR A N 1
ATOM 5186 C CA . THR A 1 681 ? -8.205 -6.614 48.336 1.00 41.91 681 THR A CA 1
ATOM 5187 C C . THR A 1 681 ? -8.895 -6.015 49.550 1.00 41.91 681 THR A C 1
ATOM 5189 O O . THR A 1 681 ? -8.259 -5.756 50.568 1.00 41.91 681 THR A O 1
ATOM 5192 N N . GLY A 1 682 ? -10.181 -5.705 49.388 1.00 44.91 682 GLY A N 1
ATOM 5193 C CA . GLY A 1 682 ? -11.072 -5.441 50.504 1.00 44.91 682 GLY A CA 1
ATOM 5194 C C . GLY A 1 682 ? -11.379 -6.753 51.211 1.00 44.91 682 GLY A C 1
ATOM 5195 O O . GLY A 1 682 ? -12.296 -7.462 50.799 1.00 44.91 682 GLY A O 1
ATOM 5196 N N . GLU A 1 683 ? -10.593 -7.042 52.244 1.00 34.56 683 GLU A N 1
ATOM 5197 C CA . GLU A 1 683 ? -11.015 -7.774 53.442 1.00 34.56 683 GLU A CA 1
ATOM 5198 C C . GLU A 1 683 ? -10.992 -6.791 54.623 1.00 34.56 683 GLU A C 1
ATOM 5200 O O . GLU A 1 683 ? -10.038 -5.979 54.681 1.00 34.56 683 GLU A O 1
#